Protein 4H6X (pdb70)

Structure (mmCIF, N/CA/C/O backbone):
data_4H6X
#
_entry.id   4H6X
#
_cell.length_a   133.940
_cell.length_b   66.919
_cell.length_c   105.605
_cell.angle_alpha   90.000
_cell.angle_beta   112.170
_cell.angle_gamma   90.000
#
_symmetry.space_group_name_H-M   'C 1 2 1'
#
loop_
_entity.id
_entity.type
_entity.pdbx_description
1 polymer 'Thiazoline oxidase/subtilisin-like protease'
2 water water
#
loop_
_atom_site.group_PDB
_atom_site.id
_atom_site.type_symbol
_atom_site.label_atom_id
_atom_site.label_alt_id
_atom_site.label_comp_id
_atom_site.label_asym_id
_atom_site.label_entity_id
_atom_site.label_seq_id
_atom_site.pdbx_PDB_ins_code
_atom_site.Cartn_x
_atom_site.Cartn_y
_atom_site.Cartn_z
_atom_site.occupancy
_atom_site.B_iso_or_equiv
_atom_site.auth_seq_id
_atom_site.auth_comp_id
_atom_site.auth_asym_id
_atom_site.auth_atom_id
_atom_site.pdbx_PDB_model_num
ATOM 1 N N . ALA A 1 7 ? 53.238 25.663 -17.526 1.00 37.67 516 ALA A N 1
ATOM 2 C CA . ALA A 1 7 ? 52.837 26.130 -16.149 1.00 39.67 516 ALA A CA 1
ATOM 3 C C . ALA A 1 7 ? 52.375 27.592 -16.133 1.00 37.49 516 ALA A C 1
ATOM 4 O O . ALA A 1 7 ? 53.178 28.505 -15.966 1.00 39.90 516 ALA A O 1
ATOM 6 N N . LEU A 1 8 ? 51.077 27.808 -16.323 1.00 38.59 517 LEU A N 1
ATOM 7 C CA . LEU A 1 8 ? 50.497 29.157 -16.275 1.00 39.72 517 LEU A CA 1
ATOM 8 C C . LEU A 1 8 ? 50.632 29.813 -14.892 1.00 40.55 517 LEU A C 1
ATOM 9 O O . LEU A 1 8 ? 50.624 31.042 -14.777 1.00 40.93 517 LEU A O 1
ATOM 14 N N . HIS A 1 9 ? 50.758 28.994 -13.847 1.00 38.60 518 HIS A N 1
ATOM 15 C CA . HIS A 1 9 ? 50.894 29.510 -12.487 1.00 39.26 518 HIS A CA 1
ATOM 16 C C . HIS A 1 9 ? 51.961 28.740 -11.722 1.00 41.01 518 HIS A C 1
ATOM 17 O O . HIS A 1 9 ? 51.632 27.866 -10.910 1.00 40.55 518 HIS A O 1
ATOM 24 N N . PRO A 1 10 ? 53.247 29.056 -11.987 1.00 38.87 519 PRO A N 1
ATOM 25 C CA . PRO A 1 10 ? 54.367 28.354 -11.366 1.00 39.57 519 PRO A CA 1
ATOM 26 C C . PRO A 1 10 ? 54.205 28.309 -9.849 1.00 38.67 519 PRO A C 1
ATOM 27 O O . PRO A 1 10 ? 53.961 29.336 -9.219 1.00 38.98 519 PRO A O 1
ATOM 31 N N . HIS A 1 11 ? 54.325 27.117 -9.285 1.00 37.27 520 HIS A N 1
ATOM 32 C CA . HIS A 1 11 ? 54.169 26.917 -7.856 1.00 35.19 520 HIS A CA 1
ATOM 33 C C . HIS A 1 11 ? 55.415 26.225 -7.360 1.00 33.79 520 HIS A C 1
ATOM 34 O O . HIS A 1 11 ? 55.998 25.414 -8.076 1.00 34.89 520 HIS A O 1
ATOM 41 N N . ASP A 1 12 ? 55.801 26.536 -6.126 1.00 33.73 521 ASP A N 1
ATOM 42 C CA . ASP A 1 12 ? 56.968 25.958 -5.458 1.00 33.98 521 ASP A CA 1
ATOM 43 C C . ASP A 1 12 ? 57.027 24.429 -5.517 1.00 35.84 521 ASP A C 1
ATOM 44 O O . ASP A 1 12 ? 58.123 23.852 -5.533 1.00 34.39 521 ASP A O 1
ATOM 49 N N . LEU A 1 13 ? 55.857 23.779 -5.547 1.00 34.67 522 LEU A N 1
ATOM 50 C CA . LEU A 1 13 ? 55.784 22.317 -5.466 1.00 33.81 522 LEU A CA 1
ATOM 51 C C . LEU A 1 13 ? 55.537 21.643 -6.822 1.00 34.68 522 LEU A C 1
ATOM 52 O O . LEU A 1 13 ? 55.400 20.416 -6.886 1.00 33.83 522 LEU A O 1
ATOM 57 N N . ASP A 1 14 ? 55.487 22.440 -7.891 1.00 36.22 523 ASP A N 1
ATOM 58 C CA . ASP A 1 14 ? 55.284 21.913 -9.251 1.00 38.35 523 ASP A CA 1
ATOM 59 C C . ASP A 1 14 ? 56.191 20.728 -9.575 1.00 40.15 523 ASP A C 1
ATOM 60 O O . ASP A 1 14 ? 55.726 19.707 -10.094 1.00 38.76 523 ASP A O 1
ATOM 65 N N . GLU A 1 15 ? 57.475 20.864 -9.256 1.00 41.46 524 GLU A N 1
ATOM 66 C CA . GLU A 1 15 ? 58.449 19.827 -9.567 1.00 44.84 524 GLU A CA 1
ATOM 67 C C . GLU A 1 15 ? 58.330 18.622 -8.651 1.00 41.85 524 GLU A C 1
ATOM 68 O O . GLU A 1 15 ? 58.668 17.509 -9.043 1.00 43.28 524 GLU A O 1
ATOM 74 N N . ARG A 1 16 ? 57.830 18.839 -7.439 1.00 37.39 525 ARG A N 1
ATOM 75 C CA . ARG A 1 16 ? 57.687 17.752 -6.478 1.00 34.09 525 ARG A CA 1
ATOM 76 C C . ARG A 1 16 ? 56.352 17.022 -6.627 1.00 32.42 525 ARG A C 1
ATOM 77 O O . ARG A 1 16 ? 56.185 15.930 -6.096 1.00 31.22 525 ARG A O 1
ATOM 85 N N . ILE A 1 17 ? 55.404 17.639 -7.332 1.00 31.11 526 ILE A N 1
ATOM 86 C CA . ILE A 1 17 ? 54.061 17.062 -7.501 1.00 32.21 526 ILE A CA 1
ATOM 87 C C . ILE A 1 17 ? 53.669 16.995 -8.975 1.00 31.04 526 ILE A C 1
ATOM 88 O O . ILE A 1 17 ? 53.107 17.944 -9.523 1.00 31.05 526 ILE A O 1
ATOM 93 N N . PRO A 1 18 ? 53.955 15.851 -9.623 1.00 33.75 527 PRO A N 1
ATOM 94 C CA . PRO A 1 18 ? 53.537 15.644 -11.009 1.00 33.77 527 PRO A CA 1
ATOM 95 C C . PRO A 1 18 ? 52.056 15.981 -11.193 1.00 33.49 527 PRO A C 1
ATOM 96 O O . PRO A 1 18 ? 51.228 15.566 -10.387 1.00 35.51 527 PRO A O 1
ATOM 100 N N . GLY A 1 19 ? 51.726 16.760 -12.219 1.00 31.49 528 GLY A N 1
ATOM 101 C CA . GLY A 1 19 ? 50.332 17.097 -12.505 1.00 31.31 528 GLY A CA 1
ATOM 102 C C . GLY A 1 19 ? 49.834 18.380 -11.851 1.00 30.48 528 GLY A C 1
ATOM 103 O O . GLY A 1 19 ? 48.772 18.897 -12.226 1.00 30.16 528 GLY A O 1
ATOM 104 N N . LEU A 1 20 ? 50.589 18.909 -10.884 1.00 30.87 529 LEU A N 1
ATOM 105 C CA . LEU A 1 20 ? 50.142 20.110 -10.162 1.00 31.04 529 LEU A CA 1
ATOM 106 C C . LEU A 1 20 ? 50.031 21.311 -11.094 1.00 32.91 529 LEU A C 1
ATOM 107 O O . LEU A 1 20 ? 49.002 22.002 -11.109 1.00 31.58 529 LEU A O 1
ATOM 112 N N . ALA A 1 21 ? 51.086 21.548 -11.877 1.00 34.85 530 ALA A N 1
ATOM 113 C CA . ALA A 1 21 ? 51.087 22.668 -12.814 1.00 36.98 530 ALA A CA 1
ATOM 114 C C . ALA A 1 21 ? 49.898 22.567 -13.782 1.00 36.03 530 ALA A C 1
ATOM 115 O O . ALA A 1 21 ? 49.172 23.551 -13.977 1.00 36.15 530 ALA A O 1
ATOM 117 N N . ASP A 1 22 ? 49.691 21.373 -14.348 1.00 37.82 531 ASP A N 1
ATOM 118 C CA . ASP A 1 22 ? 48.561 21.105 -15.261 1.00 39.85 531 ASP A CA 1
ATOM 119 C C . ASP A 1 22 ? 47.192 21.314 -14.604 1.00 36.98 531 ASP A C 1
ATOM 120 O O . ASP A 1 22 ? 46.271 21.846 -15.224 1.00 37.96 531 ASP A O 1
ATOM 125 N N . LEU A 1 23 ? 47.046 20.877 -13.356 1.00 35.46 532 LEU A N 1
ATOM 126 C CA . LEU A 1 23 ? 45.794 21.120 -12.641 1.00 32.42 532 LEU A CA 1
ATOM 127 C C . LEU A 1 23 ? 45.646 22.620 -12.397 1.00 32.00 532 LEU A C 1
ATOM 128 O O . LEU A 1 23 ? 44.561 23.179 -12.624 1.00 29.97 532 LEU A O 1
ATOM 133 N N . HIS A 1 24 ? 46.735 23.282 -11.984 1.00 30.95 533 HIS A N 1
ATOM 134 C CA . HIS A 1 24 ? 46.703 24.757 -11.819 1.00 33.08 533 HIS A CA 1
ATOM 135 C C . HIS A 1 24 ? 46.310 25.466 -13.117 1.00 35.71 533 HIS A C 1
ATOM 136 O O . HIS A 1 24 ? 45.593 26.474 -13.095 1.00 35.06 533 HIS A O 1
ATOM 143 N N . ASN A 1 25 ? 46.755 24.916 -14.248 1.00 37.25 534 ASN A N 1
ATOM 144 C CA . ASN A 1 25 ? 46.396 25.477 -15.555 1.00 38.90 534 ASN A CA 1
ATOM 145 C C . ASN A 1 25 ? 44.905 25.458 -15.817 1.00 38.89 534 ASN A C 1
ATOM 146 O O . ASN A 1 25 ? 44.406 26.267 -16.593 1.00 40.61 534 ASN A O 1
ATOM 151 N N . GLN A 1 26 ? 44.204 24.534 -15.162 1.00 38.06 535 GLN A N 1
ATOM 152 C CA . GLN A 1 26 ? 42.754 24.382 -15.322 1.00 38.52 535 GLN A CA 1
ATOM 153 C C . GLN A 1 26 ? 41.944 25.126 -14.246 1.00 39.06 535 GLN A C 1
ATOM 154 O O . GLN A 1 26 ? 40.889 25.701 -14.543 1.00 38.31 535 GLN A O 1
ATOM 160 N N . THR A 1 27 ? 42.436 25.104 -13.001 1.00 35.90 536 THR A N 1
ATOM 161 C CA . THR A 1 27 ? 41.779 25.814 -11.894 1.00 34.07 536 THR A CA 1
ATOM 162 C C . THR A 1 27 ? 42.766 26.262 -10.796 1.00 32.57 536 THR A C 1
ATOM 163 O O . THR A 1 27 ? 43.781 25.598 -10.538 1.00 28.47 536 THR A O 1
ATOM 167 N N . LEU A 1 28 ? 42.480 27.409 -10.186 1.00 32.06 537 LEU A N 1
ATOM 168 C CA . LEU A 1 28 ? 43.142 27.791 -8.935 1.00 34.06 537 LEU A CA 1
ATOM 169 C C . LEU A 1 28 ? 42.126 27.724 -7.790 1.00 32.66 537 LEU A C 1
ATOM 170 O O . LEU A 1 28 ? 42.370 28.231 -6.698 1.00 33.19 537 LEU A O 1
ATOM 175 N N . GLY A 1 29 ? 40.992 27.084 -8.058 1.00 32.07 538 GLY A N 1
ATOM 176 C CA . GLY A 1 29 ? 39.943 26.884 -7.068 1.00 33.07 538 GLY A CA 1
ATOM 177 C C . GLY A 1 29 ? 38.658 27.605 -7.415 1.00 34.78 538 GLY A C 1
ATOM 178 O O . GLY A 1 29 ? 38.628 28.471 -8.298 1.00 36.06 538 GLY A O 1
ATOM 179 N N . ASP A 1 30 ? 37.592 27.245 -6.713 1.00 33.65 539 ASP A N 1
ATOM 180 C CA . ASP A 1 30 ? 36.292 27.859 -6.910 1.00 34.20 539 ASP A CA 1
ATOM 181 C C . ASP A 1 30 ? 35.702 28.278 -5.564 1.00 34.85 539 ASP A C 1
ATOM 182 O O . ASP A 1 30 ? 35.680 27.479 -4.633 1.00 31.69 539 ASP A O 1
ATOM 187 N N . PRO A 1 31 ? 35.217 29.534 -5.458 1.00 37.03 540 PRO A N 1
ATOM 188 C CA . PRO A 1 31 ? 34.636 30.046 -4.208 1.00 35.97 540 PRO A CA 1
ATOM 189 C C . PRO A 1 31 ? 33.399 29.299 -3.708 1.00 35.45 540 PRO A C 1
ATOM 190 O O . PRO A 1 31 ? 32.938 29.575 -2.601 1.00 33.92 540 PRO A O 1
ATOM 194 N N . GLN A 1 32 ? 32.861 28.375 -4.507 1.00 33.92 541 GLN A N 1
ATOM 195 C CA . GLN A 1 32 ? 31.775 27.516 -4.035 1.00 36.89 541 GLN A CA 1
ATOM 196 C C . GLN A 1 32 ? 32.321 26.361 -3.182 1.00 34.74 541 GLN A C 1
ATOM 197 O O . GLN A 1 32 ? 31.557 25.639 -2.539 1.00 35.72 541 GLN A O 1
ATOM 203 N N . ILE A 1 33 ? 33.639 26.176 -3.196 1.00 32.73 542 ILE A N 1
ATOM 204 C CA . ILE A 1 33 ? 34.272 25.144 -2.374 1.00 31.21 542 ILE A CA 1
ATOM 205 C C . ILE A 1 33 ? 34.770 25.821 -1.099 1.00 29.86 542 ILE A C 1
ATOM 206 O O . ILE A 1 33 ? 35.624 26.721 -1.159 1.00 28.50 542 ILE A O 1
ATOM 211 N N . THR A 1 34 ? 34.218 25.383 0.030 1.00 28.74 543 THR A N 1
ATOM 212 C CA . THR A 1 34 ? 34.556 25.914 1.354 1.00 27.17 543 THR A CA 1
ATOM 213 C C . THR A 1 34 ? 35.432 24.946 2.130 1.00 25.97 543 THR A C 1
ATOM 214 O O . THR A 1 34 ? 35.051 23.787 2.326 1.00 26.76 543 THR A O 1
ATOM 218 N N . ILE A 1 35 ? 36.601 25.426 2.556 1.00 23.58 544 ILE A N 1
ATOM 219 C CA . ILE A 1 35 ? 37.506 24.654 3.405 1.00 22.41 544 ILE A CA 1
ATOM 220 C C . ILE A 1 35 ? 37.441 25.270 4.797 1.00 22.34 544 ILE A C 1
ATOM 221 O O . ILE A 1 35 ? 37.649 26.468 4.951 1.00 21.27 544 ILE A O 1
ATOM 226 N N . VAL A 1 36 ? 37.134 24.451 5.804 1.00 22.93 545 VAL A N 1
ATOM 227 C CA . VAL A 1 36 ? 37.157 24.926 7.189 1.00 22.53 545 VAL A CA 1
ATOM 228 C C . VAL A 1 36 ? 38.401 24.360 7.845 1.00 22.31 545 VAL A C 1
ATOM 229 O O . VAL A 1 36 ? 38.611 23.142 7.862 1.00 21.44 545 VAL A O 1
ATOM 233 N N . ILE A 1 37 ? 39.210 25.254 8.402 1.00 22.11 546 ILE A N 1
ATOM 234 C CA . ILE A 1 37 ? 40.476 24.880 9.005 1.00 21.83 546 ILE A CA 1
ATOM 235 C C . ILE A 1 37 ? 40.363 24.959 10.520 1.00 22.73 546 ILE A C 1
ATOM 236 O O . ILE A 1 37 ? 40.200 26.053 11.100 1.00 22.92 546 ILE A O 1
ATOM 241 N N . ILE A 1 38 ? 40.432 23.788 11.142 1.00 22.04 547 ILE A N 1
ATOM 242 C CA . ILE A 1 38 ? 40.415 23.663 12.588 1.00 22.47 547 ILE A CA 1
ATOM 243 C C . ILE A 1 38 ? 41.861 23.643 13.066 1.00 23.66 547 ILE A C 1
ATOM 244 O O . ILE A 1 38 ? 42.572 22.623 12.957 1.00 23.61 547 ILE A O 1
ATOM 249 N N . ASP A 1 39 ? 42.310 24.787 13.588 1.00 23.90 548 ASP A N 1
ATOM 250 C CA . ASP A 1 39 ? 43.723 24.964 13.932 1.00 24.56 548 ASP A CA 1
ATOM 251 C C . ASP A 1 39 ? 43.792 26.188 14.844 1.00 25.20 548 ASP A C 1
ATOM 252 O O . ASP A 1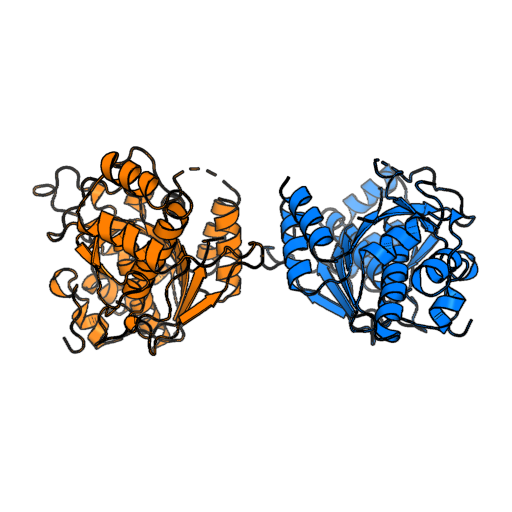 39 ? 42.787 26.542 15.468 1.00 24.67 548 ASP A O 1
ATOM 257 N N . GLY A 1 40 ? 44.951 26.834 14.920 1.00 24.91 549 GLY A N 1
ATOM 258 C CA . GLY A 1 40 ? 45.090 28.085 15.694 1.00 24.65 549 GLY A CA 1
ATOM 259 C C . GLY A 1 40 ? 44.540 29.303 14.969 1.00 24.75 549 GLY A C 1
ATOM 260 O O . GLY A 1 40 ? 43.782 29.190 13.993 1.00 23.05 549 GLY A O 1
ATOM 261 N N . ASP A 1 41 ? 44.940 30.476 15.451 1.00 24.52 550 ASP A N 1
ATOM 262 C CA . ASP A 1 41 ? 44.462 31.749 14.954 1.00 26.08 550 ASP A CA 1
ATOM 263 C C . ASP A 1 41 ? 45.522 32.367 14.026 1.00 26.43 550 ASP A C 1
ATOM 264 O O . ASP A 1 41 ? 46.563 32.822 14.497 1.00 26.18 550 ASP A O 1
ATOM 269 N N . PRO A 1 42 ? 45.250 32.391 12.709 1.00 26.49 551 PRO A N 1
ATOM 270 C CA . PRO A 1 42 ? 46.198 32.890 11.722 1.00 26.42 551 PRO A CA 1
ATOM 271 C C . PRO A 1 42 ? 46.193 34.416 11.639 1.00 26.78 551 PRO A C 1
ATOM 272 O O . PRO A 1 42 ? 45.253 35.076 12.101 1.00 26.36 551 PRO A O 1
ATOM 276 N N . ASP A 1 43 ? 47.236 34.957 11.024 1.00 27.40 552 ASP A N 1
ATOM 277 C CA . ASP A 1 43 ? 47.455 36.404 10.988 1.00 27.00 552 ASP A CA 1
ATOM 278 C C . ASP A 1 43 ? 46.982 36.932 9.639 1.00 26.73 552 ASP A C 1
ATOM 279 O O . ASP A 1 43 ? 47.676 36.808 8.641 1.00 27.04 552 ASP A O 1
ATOM 284 N N . TYR A 1 44 ? 45.788 37.514 9.622 1.00 27.71 553 TYR A N 1
ATOM 285 C CA . TYR A 1 44 ? 45.175 38.018 8.387 1.00 30.97 553 TYR A CA 1
ATOM 286 C C . TYR A 1 44 ? 45.735 39.349 7.876 1.00 32.26 553 TYR A C 1
ATOM 287 O O . TYR A 1 44 ? 45.249 39.860 6.870 1.00 33.27 553 TYR A O 1
ATOM 296 N N . THR A 1 45 ? 46.729 39.913 8.559 1.00 32.73 554 THR A N 1
ATOM 297 C CA . THR A 1 45 ? 47.423 41.105 8.037 1.00 35.48 554 THR A CA 1
ATOM 298 C C . THR A 1 45 ? 48.512 40.752 7.017 1.00 36.22 554 THR A C 1
ATOM 299 O O . THR A 1 45 ? 49.028 41.636 6.347 1.00 35.98 554 THR A O 1
ATOM 303 N N . LEU A 1 46 ? 48.859 39.471 6.889 1.00 35.06 555 LEU A N 1
ATOM 304 C CA . LEU A 1 46 ? 49.900 39.072 5.929 1.00 35.88 555 LEU A CA 1
ATOM 305 C C . LEU A 1 46 ? 49.414 39.205 4.495 1.00 35.74 555 LEU A C 1
ATOM 306 O O . LEU A 1 46 ? 48.272 38.844 4.186 1.00 38.29 555 LEU A O 1
ATOM 311 N N . SER A 1 47 ? 50.280 39.721 3.619 1.00 33.81 556 SER A N 1
ATOM 312 C CA . SER A 1 47 ? 49.888 40.033 2.242 1.00 34.87 556 SER A CA 1
ATOM 313 C C . SER A 1 47 ? 49.456 38.802 1.450 1.00 33.17 556 SER A C 1
ATOM 314 O O . SER A 1 47 ? 48.649 38.916 0.535 1.00 34.03 556 SER A O 1
ATOM 317 N N . CYS A 1 48 ? 49.967 37.628 1.816 1.00 32.10 557 CYS A N 1
ATOM 318 C CA . CYS A 1 48 ? 49.542 36.389 1.160 1.00 30.51 557 CYS A CA 1
ATOM 319 C C . CYS A 1 48 ? 48.037 36.135 1.264 1.00 30.29 557 CYS A C 1
ATOM 320 O O . CYS A 1 48 ? 47.487 35.380 0.470 1.00 31.88 557 CYS A O 1
ATOM 323 N N . PHE A 1 49 ? 47.381 36.767 2.235 1.00 28.72 558 PHE A N 1
ATOM 324 C CA . PHE A 1 49 ? 45.936 36.670 2.389 1.00 29.51 558 PHE A CA 1
ATOM 325 C C . PHE A 1 49 ? 45.184 37.837 1.752 1.00 32.23 558 PHE A C 1
ATOM 326 O O . PHE A 1 49 ? 43.955 37.834 1.699 1.00 31.16 558 PHE A O 1
ATOM 334 N N . GLU A 1 50 ? 45.933 38.817 1.242 1.00 34.12 559 GLU A N 1
ATOM 335 C CA . GLU A 1 50 ? 45.347 39.959 0.531 1.00 36.62 559 GLU A CA 1
ATOM 336 C C . GLU A 1 50 ? 44.597 39.520 -0.736 1.00 33.22 559 GLU A C 1
ATOM 337 O O . GLU A 1 50 ? 45.197 39.116 -1.728 1.00 31.93 559 GLU A O 1
ATOM 343 N N . GLY A 1 51 ? 43.277 39.611 -0.693 1.00 34.80 560 GLY A N 1
ATOM 344 C CA . GLY A 1 51 ? 42.450 39.133 -1.791 1.00 36.11 560 GLY A CA 1
ATOM 345 C C . GLY A 1 51 ? 41.986 37.682 -1.640 1.00 36.19 560 GLY A C 1
ATOM 346 O O . GLY A 1 51 ? 41.211 37.210 -2.454 1.00 36.70 560 GLY A O 1
ATOM 347 N N . ALA A 1 52 ? 42.464 36.972 -0.612 1.00 34.47 561 ALA A N 1
ATOM 348 C CA . ALA A 1 52 ? 41.980 35.623 -0.319 1.00 32.07 561 ALA A CA 1
ATOM 349 C C . ALA A 1 52 ? 40.571 35.699 0.257 1.00 32.79 561 ALA A C 1
ATOM 350 O O . ALA A 1 52 ? 40.234 36.640 0.981 1.00 33.29 561 ALA A O 1
ATOM 352 N N . GLU A 1 53 ? 39.730 34.732 -0.085 1.00 32.40 562 GLU A N 1
ATOM 353 C CA . GLU A 1 53 ? 38.407 34.654 0.512 1.00 33.24 562 GLU A CA 1
ATOM 354 C C . GLU A 1 53 ? 38.525 33.948 1.863 1.00 30.82 562 GLU A C 1
ATOM 355 O O . GLU A 1 53 ? 38.102 32.802 1.999 1.00 28.34 562 GLU A O 1
ATOM 361 N N . VAL A 1 54 ? 39.109 34.636 2.850 1.00 29.27 563 VAL A N 1
ATOM 362 C CA . VAL A 1 54 ? 39.291 34.075 4.193 1.00 28.38 563 VAL A CA 1
ATOM 363 C C . VAL A 1 54 ? 38.406 34.776 5.216 1.00 29.08 563 VAL A C 1
ATOM 364 O O . VAL A 1 54 ? 38.185 35.981 5.124 1.00 27.03 563 VAL A O 1
ATOM 368 N N . SER A 1 55 ? 37.917 34.032 6.205 1.00 27.53 564 SER A N 1
ATOM 369 C CA . SER A 1 55 ? 37.225 34.650 7.347 1.00 28.57 564 SER A CA 1
ATOM 370 C C . SER A 1 55 ? 37.362 33.749 8.569 1.00 27.81 564 SER A C 1
ATOM 371 O O . SER A 1 55 ? 37.580 32.538 8.425 1.00 26.88 564 SER A O 1
ATOM 374 N N . LYS A 1 56 ? 37.251 34.341 9.758 1.00 26.22 565 LYS A N 1
ATOM 375 C CA . LYS A 1 56 ? 37.345 33.579 11.002 1.00 28.73 565 LYS A CA 1
ATOM 376 C C . LYS A 1 56 ? 35.984 33.376 11.643 1.00 29.28 565 LYS A C 1
ATOM 377 O O . LYS A 1 56 ? 35.198 34.311 11.743 1.00 29.72 565 LYS A O 1
ATOM 383 N N . VAL A 1 57 ? 35.729 32.150 12.090 1.00 26.85 566 VAL A N 1
ATOM 384 C CA . VAL A 1 57 ? 34.597 31.859 12.939 1.00 27.45 566 VAL A CA 1
ATOM 385 C C . VAL A 1 57 ? 35.160 31.221 14.209 1.00 28.52 566 VAL A C 1
ATOM 386 O O . VAL A 1 57 ? 35.612 30.079 14.179 1.00 27.25 566 VAL A O 1
ATOM 390 N N . PHE A 1 58 ? 35.165 31.984 15.302 1.00 28.68 567 PHE A N 1
ATOM 391 C CA . PHE A 1 58 ? 35.667 31.514 16.591 1.00 30.40 567 PHE A CA 1
ATOM 392 C C . PHE A 1 58 ? 34.596 30.673 17.257 1.00 29.87 567 PHE A C 1
ATOM 393 O O . PHE A 1 58 ? 33.453 31.099 17.319 1.00 32.83 567 PHE A O 1
ATOM 401 N N . PRO A 1 59 ? 34.962 29.480 17.764 1.00 28.29 568 PRO A N 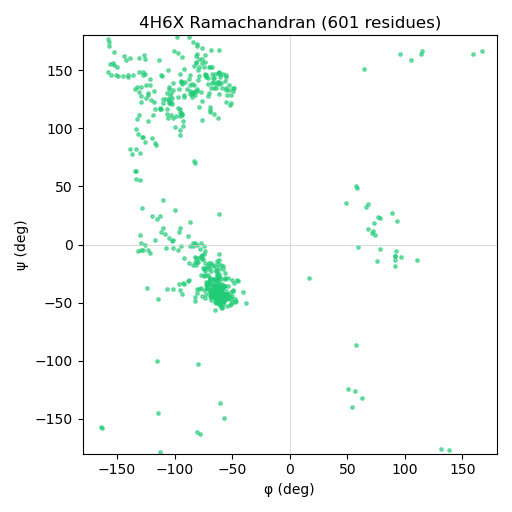1
ATOM 402 C CA . PRO A 1 59 ? 33.970 28.650 18.465 1.00 28.62 568 PRO A CA 1
ATOM 403 C C . PRO A 1 59 ? 33.351 29.486 19.588 1.00 28.98 568 PRO A C 1
ATOM 404 O O . PRO A 1 59 ? 34.080 29.991 20.446 1.00 29.84 568 PRO A O 1
ATOM 408 N N . TYR A 1 60 ? 32.028 29.640 19.573 1.00 27.14 569 TYR A N 1
ATOM 409 C CA . TYR A 1 60 ? 31.357 30.542 20.508 1.00 25.99 569 TYR A CA 1
ATOM 410 C C . TYR A 1 60 ? 31.383 30.035 21.959 1.00 26.80 569 TYR A C 1
ATOM 411 O O . TYR A 1 60 ? 31.118 30.800 22.904 1.00 26.47 569 TYR A O 1
ATOM 420 N N . TRP A 1 61 ? 31.687 28.749 22.123 1.00 25.95 570 TRP A N 1
ATOM 421 C CA . TRP A 1 61 ? 31.807 28.131 23.444 1.00 27.24 570 TRP A CA 1
ATOM 422 C C . TRP A 1 61 ? 33.185 28.315 24.098 1.00 28.10 570 TRP A C 1
ATOM 423 O O . TRP A 1 61 ? 33.394 27.883 25.234 1.00 29.62 570 TRP A O 1
ATOM 434 N N . HIS A 1 62 ? 34.113 28.976 23.403 1.00 29.20 571 HIS A N 1
ATOM 435 C CA . HIS A 1 62 ? 35.422 29.323 23.986 1.00 30.63 571 HIS A CA 1
ATOM 436 C C . HIS A 1 62 ? 35.412 30.688 24.658 1.00 30.01 571 HIS A C 1
ATOM 437 O O . HIS A 1 62 ? 34.818 31.626 24.146 1.00 29.46 571 HIS A O 1
ATOM 444 N N . GLU A 1 63 ? 36.071 30.793 25.807 1.00 35.75 572 GLU A N 1
ATOM 445 C CA . GLU A 1 63 ? 36.401 32.101 26.379 1.00 40.56 572 GLU A CA 1
ATOM 446 C C . GLU A 1 63 ? 37.477 32.726 25.487 1.00 41.92 572 GLU A C 1
ATOM 447 O O . GLU A 1 63 ? 38.452 32.056 25.145 1.00 37.53 572 GLU A O 1
ATOM 453 N N . PRO A 1 64 ? 37.287 33.990 25.062 1.00 44.24 573 PRO A N 1
ATOM 454 C CA . PRO A 1 64 ? 38.327 34.608 24.231 1.00 45.66 573 PRO A CA 1
ATOM 455 C C . PRO A 1 64 ? 39.649 34.761 24.996 1.00 44.58 573 PRO A C 1
ATOM 456 O O . PRO A 1 64 ? 39.643 35.100 26.173 1.00 46.85 573 PRO A O 1
ATOM 460 N N . ALA A 1 65 ? 40.764 34.468 24.344 1.00 45.60 574 ALA A N 1
ATOM 461 C CA . ALA A 1 65 ? 42.067 34.611 24.987 1.00 45.17 574 ALA A CA 1
ATOM 462 C C . ALA A 1 65 ? 42.661 35.981 24.670 1.00 43.62 574 ALA A C 1
ATOM 463 O O . ALA A 1 65 ? 42.232 36.652 23.724 1.00 41.52 574 ALA A O 1
ATOM 465 N N . GLU A 1 66 ? 43.632 36.401 25.477 1.00 45.37 575 GLU A N 1
ATOM 466 C CA . GLU A 1 66 ? 44.352 37.640 25.207 1.00 45.90 575 GLU A CA 1
ATOM 467 C C . GLU A 1 66 ? 45.173 37.515 23.924 1.00 43.15 575 GLU A C 1
ATOM 468 O O . GLU A 1 66 ? 45.845 36.498 23.712 1.00 38.07 575 GLU A O 1
ATOM 474 N N . PRO A 1 67 ? 45.112 38.543 23.058 1.00 43.56 576 PRO A N 1
ATOM 475 C CA . PRO A 1 67 ? 45.962 38.563 21.872 1.00 43.07 576 PRO A CA 1
ATOM 476 C C . PRO A 1 67 ? 47.429 38.416 22.267 1.00 40.13 576 PRO A C 1
ATOM 477 O O . PRO A 1 67 ? 47.821 38.859 23.341 1.00 38.97 576 PRO A O 1
ATOM 481 N N . ILE A 1 68 ? 48.199 37.738 21.422 1.00 38.85 577 ILE A N 1
ATOM 482 C CA . ILE A 1 68 ? 49.621 37.518 21.641 1.00 38.24 577 ILE A CA 1
ATOM 483 C C . ILE A 1 68 ? 50.357 38.697 21.011 1.00 35.20 577 ILE A C 1
ATOM 484 O O . ILE A 1 68 ? 50.045 39.076 19.884 1.00 32.60 577 ILE A O 1
ATOM 489 N N . THR A 1 69 ? 51.328 39.267 21.728 1.00 34.76 578 THR A N 1
ATOM 490 C CA . THR A 1 69 ? 52.075 40.426 21.213 1.00 34.35 578 THR A CA 1
ATOM 491 C C . THR A 1 69 ? 52.981 40.040 20.036 1.00 33.11 578 THR A C 1
ATOM 492 O O . THR A 1 69 ? 53.413 38.880 19.933 1.00 29.49 578 THR A O 1
ATOM 496 N N . PRO A 1 70 ? 53.266 41.009 19.139 1.00 32.02 579 PRO A N 1
ATOM 497 C CA . PRO A 1 70 ? 54.268 40.760 18.104 1.00 32.23 579 PRO A CA 1
ATOM 498 C C . PRO A 1 70 ? 55.613 40.359 18.710 1.00 31.82 579 PRO A C 1
ATOM 499 O O . PRO A 1 70 ? 56.315 39.512 18.154 1.00 30.85 579 PRO A O 1
ATOM 503 N N . GLU A 1 71 ? 55.953 40.942 19.863 1.00 31.49 580 GLU A N 1
ATOM 504 C CA . GLU A 1 71 ? 57.222 40.645 20.528 1.00 32.21 580 GLU A CA 1
ATOM 505 C C . GLU A 1 71 ? 57.317 39.170 20.913 1.00 30.78 580 GLU A C 1
ATOM 506 O O . GLU A 1 71 ? 58.369 38.548 20.758 1.00 28.35 580 GLU A O 1
ATOM 512 N N . ASP A 1 72 ? 56.210 38.606 21.396 1.00 29.32 581 ASP A N 1
ATOM 513 C CA . ASP A 1 72 ? 56.168 37.180 21.719 1.00 28.32 581 ASP A CA 1
ATOM 514 C C . ASP A 1 72 ? 56.384 36.312 20.469 1.00 26.94 581 ASP A C 1
ATOM 515 O O . ASP A 1 72 ? 57.177 35.368 20.496 1.00 25.29 581 ASP A O 1
ATOM 520 N N . TYR A 1 73 ? 55.722 36.653 19.370 1.00 27.48 582 TYR A N 1
ATOM 521 C CA . TYR A 1 73 ? 55.957 35.924 18.124 1.00 29.93 582 TYR A CA 1
ATOM 522 C C . TYR A 1 73 ? 57.418 36.053 17.674 1.00 30.64 582 TYR A C 1
ATOM 523 O O . TYR A 1 73 ? 58.036 35.062 17.291 1.00 28.64 582 TYR A O 1
ATOM 532 N N . ALA A 1 74 ? 57.974 37.268 17.766 1.00 30.36 583 ALA A N 1
ATOM 533 C CA . ALA A 1 74 ? 59.365 37.520 17.353 1.00 29.69 583 ALA A CA 1
ATOM 534 C C . ALA A 1 74 ? 60.337 36.682 18.149 1.00 28.91 583 ALA A C 1
ATOM 535 O O . ALA A 1 74 ? 61.311 36.180 17.600 1.00 31.16 583 ALA A O 1
ATOM 537 N N . ALA A 1 75 ? 60.064 36.524 19.444 1.00 27.35 584 ALA A N 1
ATOM 538 C CA . ALA A 1 75 ? 60.872 35.681 20.305 1.00 25.50 584 ALA A CA 1
ATOM 539 C C . ALA A 1 75 ? 60.846 34.218 19.846 1.00 26.54 584 ALA A C 1
ATOM 540 O O . ALA A 1 75 ? 61.883 33.562 19.756 1.00 25.01 584 ALA A O 1
ATOM 542 N N . PHE A 1 76 ? 59.649 33.699 19.576 1.00 26.88 585 PHE A N 1
ATOM 543 C CA . PHE A 1 76 ? 59.512 32.336 19.048 1.00 24.81 585 PHE A CA 1
ATOM 544 C C . PHE A 1 76 ? 60.260 32.203 17.723 1.00 24.97 585 PHE A C 1
ATOM 545 O O . PHE A 1 76 ? 60.956 31.221 17.491 1.00 25.57 585 PHE A O 1
ATOM 553 N N . GLN A 1 77 ? 60.096 33.189 16.849 1.00 25.93 586 GLN A N 1
ATOM 554 C CA . GLN A 1 77 ? 60.680 33.110 15.515 1.00 28.53 586 GLN A CA 1
ATOM 555 C C . GLN A 1 77 ? 62.202 33.220 15.514 1.00 29.48 586 GLN A C 1
ATOM 556 O O . GLN A 1 77 ? 62.860 32.594 14.684 1.00 29.84 586 GLN A O 1
ATOM 562 N N . SER A 1 78 ? 62.750 33.999 16.451 1.00 29.15 587 SER A N 1
ATOM 563 C CA . SER A 1 78 ? 64.206 34.074 16.641 1.00 30.65 587 SER A CA 1
ATOM 564 C C . SER A 1 78 ? 64.786 32.735 17.076 1.00 29.82 587 SER A C 1
ATOM 565 O O . SER A 1 78 ? 65.799 32.287 16.533 1.00 30.93 587 SER A O 1
ATOM 568 N N . ILE A 1 79 ? 64.135 32.096 18.042 1.00 29.08 588 ILE A N 1
ATOM 569 C CA . ILE A 1 79 ? 64.524 30.756 18.494 1.00 30.92 588 ILE A CA 1
ATOM 570 C C . ILE A 1 79 ? 64.481 29.715 17.358 1.00 33.02 588 ILE A C 1
ATOM 571 O O . ILE A 1 79 ? 65.387 28.888 17.240 1.00 32.71 588 ILE A O 1
ATOM 576 N N . ARG A 1 80 ? 63.447 29.770 16.516 1.00 32.95 589 ARG A N 1
ATOM 577 C CA . ARG A 1 80 ? 63.371 28.877 15.354 1.00 34.25 589 ARG A CA 1
ATOM 578 C C . ARG A 1 80 ? 64.511 29.176 14.370 1.00 34.39 589 ARG A C 1
ATOM 579 O O . ARG A 1 80 ? 65.204 28.266 13.929 1.00 32.96 589 ARG A O 1
ATOM 587 N N . ASP A 1 81 ? 64.683 30.452 14.035 1.00 37.13 590 ASP A N 1
ATOM 588 C CA . ASP A 1 81 ? 65.750 30.902 13.125 1.00 38.61 590 ASP A CA 1
ATOM 589 C C . ASP A 1 81 ? 67.161 30.497 13.581 1.00 38.89 590 ASP A C 1
ATOM 590 O O . ASP A 1 81 ? 68.038 30.278 12.751 1.00 39.79 590 ASP A O 1
ATOM 595 N N . GLN A 1 82 ? 67.353 30.386 14.895 1.00 38.80 591 GLN A N 1
ATOM 596 C CA . GLN A 1 82 ? 68.614 29.961 15.490 1.00 38.42 591 GLN A CA 1
ATOM 597 C C . GLN A 1 82 ? 68.860 28.477 15.319 1.00 41.50 591 GLN A C 1
ATOM 598 O O . GLN A 1 82 ? 69.999 28.020 15.405 1.00 42.50 591 GLN A O 1
ATOM 604 N N . GLY A 1 83 ? 67.787 27.719 15.115 1.00 43.43 592 GLY A N 1
ATOM 605 C CA . GLY A 1 83 ? 67.900 26.286 14.876 1.00 41.12 592 GLY A CA 1
ATOM 606 C C . GLY A 1 83 ? 68.125 25.493 16.141 1.00 41.08 592 GLY A C 1
ATOM 607 O O . GLY A 1 83 ? 68.655 24.386 16.090 1.00 40.94 592 GLY A O 1
ATOM 608 N N . LEU A 1 84 ? 67.732 26.060 17.282 1.00 40.69 593 LEU A N 1
ATOM 609 C CA . LEU A 1 84 ? 67.764 25.344 18.559 1.00 40.20 593 LEU A CA 1
ATOM 610 C C . LEU A 1 84 ? 66.856 24.110 18.491 1.00 43.97 593 LEU A C 1
ATOM 611 O O . LEU A 1 84 ? 65.822 24.137 17.821 1.00 40.92 593 LEU A O 1
ATOM 616 N N . LYS A 1 85 ? 67.234 23.044 19.193 1.00 48.52 594 LYS A N 1
ATOM 617 C CA . LYS A 1 85 ? 66.679 21.720 18.905 1.00 56.12 594 LYS A CA 1
ATOM 618 C C . LYS A 1 85 ? 65.840 21.096 20.025 1.00 57.83 594 LYS A C 1
ATOM 619 O O . LYS A 1 85 ? 64.666 21.422 20.180 1.00 65.24 594 LYS A O 1
ATOM 625 N N . GLY A 1 86 ? 66.426 20.180 20.783 1.00 58.01 595 GLY A N 1
ATOM 626 C CA . GLY A 1 86 ? 65.681 19.463 21.806 1.00 56.45 595 GLY A CA 1
ATOM 627 C C . GLY A 1 86 ? 65.522 20.286 23.065 1.00 57.62 595 GLY A C 1
ATOM 628 O O . GLY A 1 86 ? 64.700 21.205 23.122 1.00 59.97 595 GLY A O 1
ATOM 629 N N . LYS A 1 87 ? 66.328 19.961 24.069 1.00 58.20 596 LYS A N 1
ATOM 630 C CA . LYS A 1 87 ? 66.251 20.605 25.373 1.00 58.70 596 LYS A CA 1
ATOM 631 C C . LYS A 1 87 ? 66.679 22.071 25.326 1.00 55.37 596 LYS A C 1
ATOM 632 O O . LYS A 1 87 ? 66.135 22.895 26.063 1.00 54.30 596 LYS A O 1
ATOM 638 N N . GLU A 1 88 ? 67.640 22.394 24.458 1.00 51.12 597 GLU A N 1
ATOM 639 C CA . GLU A 1 88 ? 68.067 23.784 24.264 1.00 50.92 597 GLU A CA 1
ATOM 640 C C . GLU A 1 88 ? 66.894 24.664 23.831 1.00 48.22 597 GLU A C 1
ATOM 641 O O . GLU A 1 88 ? 66.730 25.779 24.334 1.00 46.21 597 GLU A O 1
ATOM 647 N N . LYS A 1 89 ? 66.082 24.155 22.901 1.00 46.08 598 LYS A N 1
ATOM 648 C CA . LYS A 1 89 ? 64.911 24.882 22.416 1.00 42.96 598 LYS A CA 1
ATOM 649 C C . LYS A 1 89 ? 63.880 25.061 23.527 1.00 41.25 598 LYS A C 1
ATOM 650 O O . LYS A 1 89 ? 63.353 26.160 23.712 1.00 37.24 598 LYS A O 1
ATOM 656 N N . GLU A 1 90 ? 63.608 23.986 24.268 1.00 42.94 599 GLU A N 1
ATOM 657 C CA . GLU A 1 90 ? 62.623 24.018 25.358 1.00 44.93 599 GLU A CA 1
ATOM 658 C C . GLU A 1 90 ? 62.986 25.040 26.429 1.00 43.96 599 GLU A C 1
ATOM 659 O O . GLU A 1 90 ? 62.126 25.792 26.900 1.00 40.86 599 GLU A O 1
ATOM 665 N N . GLU A 1 91 ? 64.265 25.072 26.797 1.00 43.17 600 GLU A N 1
ATOM 666 C CA . GLU A 1 91 ? 64.742 26.003 27.822 1.00 45.68 600 GLU A CA 1
ATOM 667 C C . GLU A 1 91 ? 64.654 27.455 27.355 1.00 41.01 600 GLU A C 1
ATOM 668 O O . GLU A 1 91 ? 64.261 28.331 28.124 1.00 40.11 600 GLU A O 1
ATOM 674 N N . ALA A 1 92 ? 64.987 27.697 26.088 1.00 38.79 601 ALA A N 1
ATOM 675 C CA . ALA A 1 92 ? 64.930 29.041 25.522 1.00 35.54 601 ALA A CA 1
ATOM 676 C C . ALA A 1 92 ? 63.499 29.581 25.450 1.00 36.08 601 ALA A C 1
ATOM 677 O O . ALA A 1 92 ? 63.274 30.753 25.727 1.00 35.44 601 ALA A O 1
ATOM 679 N N . LEU A 1 93 ? 62.541 28.728 25.067 1.00 34.94 602 LEU A N 1
ATOM 680 C CA . LEU A 1 93 ? 61.119 29.109 25.016 1.00 34.01 602 LEU A CA 1
ATOM 681 C C . LEU A 1 93 ? 60.600 29.447 26.395 1.00 33.77 602 LEU A C 1
ATOM 682 O O . LEU A 1 93 ? 59.880 30.441 26.580 1.00 32.42 602 LEU A O 1
ATOM 687 N N . GLU A 1 94 ? 60.972 28.603 27.356 1.00 35.98 603 GLU A N 1
ATOM 688 C CA . GLU A 1 94 ? 60.589 28.773 28.756 1.00 39.40 603 GLU A CA 1
ATOM 689 C C . GLU A 1 94 ? 61.204 30.035 29.364 1.00 39.80 603 GLU A C 1
ATOM 690 O O . GLU A 1 94 ? 60.593 30.683 30.207 1.00 40.56 603 GLU A O 1
ATOM 696 N N . ALA A 1 95 ? 62.409 30.379 28.921 1.00 37.46 604 ALA A N 1
ATOM 697 C CA . ALA A 1 95 ? 63.107 31.566 29.411 1.00 38.14 604 ALA A CA 1
ATOM 698 C C . ALA A 1 95 ? 62.424 32.882 28.997 1.00 37.11 604 ALA A C 1
ATOM 699 O O . ALA A 1 95 ? 62.493 33.873 29.720 1.00 36.96 604 ALA A O 1
ATOM 701 N N . VAL A 1 96 ? 61.751 32.886 27.848 1.00 36.23 605 VAL A N 1
ATOM 702 C CA . VAL A 1 96 ? 61.271 34.142 27.271 1.00 34.17 605 VAL A CA 1
ATOM 703 C C . VAL A 1 96 ? 59.758 34.191 27.002 1.00 33.57 605 VAL A C 1
ATOM 704 O O . VAL A 1 96 ? 59.128 35.226 27.190 1.00 33.63 605 VAL A O 1
ATOM 708 N N . ILE A 1 97 ? 59.167 33.080 26.569 1.00 32.99 606 ILE A N 1
ATOM 709 C CA . ILE A 1 97 ? 57.716 33.064 26.336 1.00 30.81 606 ILE A CA 1
ATOM 710 C C . ILE A 1 97 ? 57.048 31.858 27.019 1.00 32.23 606 ILE A C 1
ATOM 711 O O . ILE A 1 97 ? 56.358 31.083 26.359 1.00 30.96 606 ILE A O 1
ATOM 716 N N . PRO A 1 98 ? 57.245 31.700 28.348 1.00 33.45 607 PRO A N 1
ATOM 717 C CA . PRO A 1 98 ? 56.747 30.503 29.039 1.00 34.62 607 PRO A CA 1
ATOM 718 C C . PRO A 1 98 ? 55.219 30.369 28.976 1.00 35.35 607 PRO A C 1
ATOM 719 O O . PRO A 1 98 ? 54.702 29.260 28.832 1.00 35.18 607 PRO A O 1
ATOM 723 N N . ASP A 1 99 ? 54.514 31.494 29.038 1.00 36.21 608 ASP A N 1
ATOM 724 C CA . ASP A 1 99 ? 53.059 31.485 29.139 1.00 37.04 608 ASP A CA 1
ATOM 725 C C . ASP A 1 99 ? 52.335 31.546 27.794 1.00 35.01 608 ASP A C 1
ATOM 726 O O . ASP A 1 99 ? 51.120 31.329 27.730 1.00 35.53 608 ASP A O 1
ATOM 731 N N . THR A 1 100 ? 53.063 31.836 26.722 1.00 31.18 609 THR A N 1
ATOM 732 C CA . THR A 1 100 ? 52.422 31.971 25.413 1.00 30.52 609 THR A CA 1
ATOM 733 C C . THR A 1 100 ? 52.957 31.014 24.339 1.00 28.74 609 THR A C 1
ATOM 734 O O . THR A 1 100 ? 52.403 30.944 23.241 1.00 31.07 609 THR A O 1
ATOM 738 N N . LYS A 1 101 ? 54.021 30.290 24.653 1.00 29.14 610 LYS A N 1
ATOM 739 C CA . LYS A 1 101 ? 54.664 29.389 23.690 1.00 30.33 610 LYS A CA 1
ATOM 740 C C . LYS A 1 101 ? 53.720 28.347 23.070 1.00 29.57 610 LYS A C 1
ATOM 741 O O . LYS A 1 101 ? 53.835 28.047 21.883 1.00 29.19 610 LYS A O 1
ATOM 747 N N . ASP A 1 102 ? 52.818 27.785 23.880 1.00 30.85 611 ASP A N 1
ATOM 748 C CA . ASP A 1 102 ? 51.924 26.717 23.423 1.00 30.86 611 ASP A CA 1
ATOM 749 C C . ASP A 1 102 ? 50.928 27.265 22.406 1.00 29.12 611 ASP A C 1
ATOM 750 O O . ASP A 1 102 ? 50.754 26.685 21.330 1.00 27.03 611 ASP A O 1
ATOM 755 N N . ARG A 1 103 ? 50.311 28.399 22.737 1.00 26.08 612 ARG A N 1
ATOM 756 C CA . ARG A 1 103 ? 49.390 29.077 21.816 1.00 24.63 612 ARG A CA 1
ATOM 757 C C . ARG A 1 103 ? 50.114 29.552 20.569 1.00 24.93 612 ARG A C 1
ATOM 758 O O . ARG A 1 103 ? 49.545 29.536 19.480 1.00 25.14 612 ARG A O 1
ATOM 766 N N . ILE A 1 104 ? 51.364 29.994 20.723 1.00 25.81 613 ILE A N 1
ATOM 767 C CA . ILE A 1 104 ? 52.132 30.464 19.563 1.00 25.75 613 ILE A CA 1
ATOM 768 C C . ILE A 1 104 ? 52.375 29.320 18.571 1.00 24.42 613 ILE A C 1
ATOM 769 O O . ILE A 1 104 ? 52.215 29.512 17.378 1.00 23.29 613 ILE A O 1
ATOM 774 N N . VAL A 1 105 ? 52.772 28.151 19.070 1.00 24.16 614 VAL A N 1
ATOM 775 C CA . VAL A 1 105 ? 52.952 26.970 18.217 1.00 25.83 614 VAL A CA 1
ATOM 776 C C . VAL A 1 105 ? 51.705 26.770 17.355 1.00 24.80 614 VAL A C 1
ATOM 777 O O . VAL A 1 105 ? 51.813 26.625 16.142 1.00 23.65 614 VAL A O 1
ATOM 781 N N . LEU A 1 106 ? 50.532 26.790 17.990 1.00 26.99 615 LEU A N 1
ATOM 782 C CA . LEU A 1 106 ? 49.250 26.580 17.287 1.00 29.00 615 LEU A CA 1
ATOM 783 C C . LEU A 1 106 ? 48.920 27.694 16.306 1.00 26.89 615 LEU A C 1
ATOM 784 O O . LEU A 1 106 ? 48.464 27.430 15.183 1.00 25.43 615 LEU A O 1
ATOM 789 N N . ASN A 1 107 ? 49.131 28.945 16.718 1.00 24.90 616 ASN A N 1
ATOM 790 C CA . ASN A 1 107 ? 48.796 30.071 15.843 1.00 24.38 616 ASN A CA 1
ATOM 791 C C . ASN A 1 107 ? 49.773 30.180 14.689 1.00 25.12 616 ASN A C 1
ATOM 792 O O . ASN A 1 107 ? 49.386 30.503 13.557 1.00 25.29 616 ASN A O 1
ATOM 797 N N . ASP A 1 108 ? 51.040 29.891 14.984 1.00 24.09 617 ASP A N 1
ATOM 798 C CA . ASP A 1 108 ? 52.077 29.878 13.962 1.00 25.99 617 ASP A CA 1
ATOM 799 C C . ASP A 1 108 ? 51.732 28.811 12.906 1.00 25.91 617 ASP A C 1
ATOM 800 O O . ASP A 1 108 ? 51.822 29.055 11.703 1.00 25.72 617 ASP A O 1
ATOM 805 N N . HIS A 1 109 ? 51.330 27.639 13.389 1.00 25.62 618 HIS A N 1
ATOM 806 C CA . HIS A 1 109 ? 50.957 26.507 12.538 1.00 27.03 618 HIS A CA 1
ATOM 807 C C . HIS A 1 109 ? 49.763 26.870 11.635 1.00 26.24 618 HIS A C 1
ATOM 808 O O . HIS A 1 109 ? 49.758 26.587 10.432 1.00 26.91 618 HIS A O 1
ATOM 815 N N . ALA A 1 110 ? 48.770 27.536 12.220 1.00 25.54 619 ALA A N 1
ATOM 816 C CA . ALA A 1 110 ? 47.622 28.044 11.494 1.00 25.23 619 ALA A CA 1
ATOM 817 C C . ALA A 1 110 ? 48.018 28.994 10.365 1.00 25.43 619 ALA A C 1
ATOM 818 O O . ALA A 1 110 ? 47.451 28.917 9.283 1.00 23.61 619 ALA A O 1
ATOM 820 N N . CYS A 1 111 ? 48.976 29.893 10.615 1.00 26.39 620 CYS A N 1
ATOM 821 C CA . CYS A 1 111 ? 49.404 30.824 9.550 1.00 26.27 620 CYS A CA 1
ATOM 822 C C . CYS A 1 111 ? 49.994 30.061 8.388 1.00 24.65 620 CYS A C 1
ATOM 823 O O . CYS A 1 111 ? 49.721 30.373 7.234 1.00 25.34 620 CYS A O 1
ATOM 826 N N . HIS A 1 112 ? 50.840 29.095 8.720 1.00 23.75 621 HIS A N 1
ATOM 827 C CA . HIS A 1 112 ? 51.549 28.305 7.739 1.00 25.30 621 HIS A CA 1
ATOM 828 C C . HIS A 1 112 ? 50.559 27.472 6.917 1.00 24.27 621 HIS A C 1
ATOM 829 O O . HIS A 1 112 ? 50.543 27.552 5.688 1.00 24.45 621 HIS A O 1
ATOM 836 N N . VAL A 1 113 ? 49.761 26.668 7.614 1.00 23.14 622 VAL A N 1
ATOM 837 C CA . VAL A 1 113 ? 48.766 25.785 6.980 1.00 24.50 622 VAL A CA 1
ATOM 838 C C . VAL A 1 113 ? 47.815 26.585 6.092 1.00 23.58 622 VAL A C 1
ATOM 839 O O . VAL A 1 113 ? 47.603 26.224 4.956 1.00 24.24 622 VAL A O 1
ATOM 843 N N . THR A 1 114 ? 47.290 27.697 6.599 1.00 23.00 623 THR A N 1
ATOM 844 C CA . THR A 1 114 ? 46.317 28.488 5.847 1.00 24.01 623 THR A CA 1
ATOM 845 C C . THR A 1 114 ? 46.941 29.086 4.579 1.00 25.06 623 THR A C 1
ATOM 846 O O . THR A 1 114 ? 46.324 29.061 3.509 1.00 24.87 623 THR A O 1
ATOM 850 N N . SER A 1 115 ? 48.163 29.603 4.703 1.00 24.00 624 SER A N 1
ATOM 851 C CA . SER A 1 115 ? 48.887 30.146 3.543 1.00 24.89 624 SER A CA 1
ATOM 852 C C . SER A 1 115 ? 49.187 29.065 2.492 1.00 24.85 624 SER A C 1
ATOM 853 O O . SER A 1 115 ? 49.132 29.329 1.283 1.00 25.24 624 SER A O 1
ATOM 856 N N . THR A 1 116 ? 49.488 27.851 2.950 1.00 24.96 625 THR A N 1
ATOM 857 C CA . THR A 1 116 ? 49.735 26.714 2.035 1.00 27.94 625 THR A CA 1
ATOM 858 C C . THR A 1 116 ? 48.506 26.392 1.183 1.00 26.77 625 THR A C 1
ATOM 859 O O . THR A 1 116 ? 48.612 25.996 0.014 1.00 25.60 625 THR A O 1
ATOM 863 N N . ILE A 1 117 ? 47.338 26.554 1.786 1.00 25.09 626 ILE A N 1
ATOM 864 C CA . ILE A 1 117 ? 46.095 26.247 1.122 1.00 24.20 626 ILE A CA 1
ATOM 865 C C . ILE A 1 117 ? 45.657 27.411 0.239 1.00 24.63 626 ILE A C 1
ATOM 866 O O . ILE A 1 117 ? 45.240 27.207 -0.909 1.00 24.08 626 ILE A O 1
ATOM 871 N N . VAL A 1 118 ? 45.743 28.627 0.765 1.00 24.26 627 VAL A N 1
ATOM 872 C CA . VAL A 1 118 ? 45.042 29.738 0.118 1.00 26.17 627 VAL A CA 1
ATOM 873 C C . VAL A 1 118 ? 45.867 30.996 -0.175 1.00 27.17 627 VAL A C 1
ATOM 874 O O . VAL A 1 118 ? 45.333 31.983 -0.691 1.00 27.43 627 VAL A O 1
ATOM 878 N N . GLY A 1 119 ? 47.152 30.973 0.144 1.00 28.93 628 GLY A N 1
ATOM 879 C CA . GLY A 1 119 ? 47.993 32.140 -0.135 1.00 31.93 628 GLY A CA 1
ATOM 880 C C . GLY A 1 119 ? 47.881 32.577 -1.591 1.00 32.70 628 GLY A C 1
ATOM 881 O O . GLY A 1 119 ? 47.875 31.743 -2.503 1.00 33.76 628 GLY A O 1
ATOM 882 N N . GLN A 1 120 ? 47.792 33.885 -1.804 1.00 34.92 629 GLN A N 1
ATOM 883 C CA . GLN A 1 120 ? 47.580 34.444 -3.144 1.00 34.51 629 GLN A CA 1
ATOM 884 C C . GLN A 1 120 ? 48.815 34.358 -4.041 1.00 32.96 629 GLN A C 1
ATOM 885 O O . GLN A 1 120 ? 49.954 34.448 -3.564 1.00 31.71 629 GLN A O 1
ATOM 891 N N . GLU A 1 121 ? 48.598 34.162 -5.338 1.00 32.06 630 GLU A N 1
ATOM 892 C CA . GLU A 1 121 ? 49.739 34.088 -6.252 1.00 33.57 630 GLU A CA 1
ATOM 893 C C . GLU A 1 121 ? 50.438 35.455 -6.264 1.00 34.31 630 GLU A C 1
ATOM 894 O O . GLU A 1 121 ? 49.782 36.471 -6.082 1.00 35.65 630 GLU A O 1
ATOM 900 N N . HIS A 1 122 ? 51.759 35.452 -6.434 1.00 36.67 631 HIS A N 1
ATOM 901 C CA . HIS A 1 122 ? 52.590 36.671 -6.475 1.00 40.85 631 HIS A CA 1
ATOM 902 C C . HIS A 1 122 ? 52.884 37.262 -5.095 1.00 40.95 631 HIS A C 1
ATOM 903 O O . HIS A 1 122 ? 53.643 38.215 -4.978 1.00 42.92 631 HIS A O 1
ATOM 910 N N . SER A 1 123 ? 52.303 36.674 -4.052 1.00 40.10 632 SER A N 1
ATOM 911 C CA . SER A 1 123 ? 52.612 37.047 -2.681 1.00 36.06 632 SER A CA 1
ATOM 912 C C . SER A 1 123 ? 53.809 36.213 -2.221 1.00 36.44 632 SER A C 1
ATOM 913 O O . SER A 1 123 ? 54.308 35.395 -2.989 1.00 39.08 632 SER A O 1
ATOM 916 N N . PRO A 1 124 ? 54.287 36.414 -0.976 1.00 35.03 633 PRO A N 1
ATOM 917 C CA . PRO A 1 124 ? 55.377 35.567 -0.485 1.00 34.96 633 PRO A CA 1
ATOM 918 C C . PRO A 1 124 ? 54.982 34.084 -0.363 1.00 34.42 633 PRO A C 1
ATOM 919 O O . PRO A 1 124 ? 55.858 33.201 -0.380 1.00 31.14 633 PRO A O 1
ATOM 923 N N . VAL A 1 125 ? 53.680 33.814 -0.241 1.00 32.94 634 VAL A N 1
ATOM 924 C CA . VAL A 1 125 ? 53.201 32.422 -0.221 1.00 31.36 634 VAL A CA 1
ATOM 925 C C . VAL A 1 125 ? 52.043 32.198 -1.186 1.00 30.17 634 VAL A C 1
ATOM 926 O O . VAL A 1 125 ? 50.937 32.701 -0.993 1.00 31.43 634 VAL A O 1
ATOM 930 N N . PHE A 1 126 ? 52.320 31.439 -2.235 1.00 30.14 635 PHE A N 1
ATOM 931 C CA . PHE A 1 126 ? 51.327 31.077 -3.232 1.00 29.69 635 PHE A CA 1
ATOM 932 C C . PHE A 1 126 ? 50.775 29.697 -2.837 1.00 29.49 635 PHE A C 1
ATOM 933 O O . PHE A 1 126 ? 51.489 28.705 -2.892 1.00 30.42 635 PHE A O 1
ATOM 941 N N . GLY A 1 127 ? 49.520 29.660 -2.403 1.00 29.13 636 GLY A N 1
ATOM 942 C CA . GLY A 1 127 ? 48.913 28.414 -1.936 1.00 29.29 636 GLY A CA 1
ATOM 943 C C . GLY A 1 127 ? 48.426 27.525 -3.073 1.00 28.17 636 GLY A C 1
ATOM 944 O O . GLY A 1 127 ? 48.407 27.938 -4.223 1.00 29.91 636 GLY A O 1
ATOM 945 N N . ILE A 1 128 ? 48.032 26.302 -2.741 1.00 28.21 637 ILE A N 1
ATOM 946 C CA . ILE A 1 128 ? 47.544 25.339 -3.733 1.00 27.81 637 ILE A CA 1
ATOM 947 C C . ILE A 1 128 ? 46.223 25.796 -4.344 1.00 28.06 637 ILE A C 1
ATOM 948 O O . ILE A 1 128 ? 45.997 25.648 -5.555 1.00 29.44 637 ILE A O 1
ATOM 953 N N . ALA A 1 129 ? 45.362 26.389 -3.524 1.00 27.54 638 ALA A N 1
ATOM 954 C CA . ALA A 1 129 ? 44.010 26.710 -3.968 1.00 28.60 638 ALA A CA 1
ATOM 955 C C . ALA A 1 129 ? 43.577 28.132 -3.573 1.00 29.40 638 ALA A C 1
ATOM 956 O O . ALA A 1 129 ? 42.613 28.312 -2.796 1.00 29.82 638 ALA A O 1
ATOM 958 N N . PRO A 1 130 ? 44.281 29.152 -4.115 1.00 29.89 639 PRO A N 1
ATOM 959 C CA . PRO A 1 130 ? 44.052 30.559 -3.741 1.00 30.30 639 PRO A CA 1
ATOM 960 C C . PRO A 1 130 ? 42.631 31.088 -3.992 1.00 31.48 639 PRO A C 1
ATOM 961 O O . PRO A 1 130 ? 42.258 32.119 -3.422 1.00 30.13 639 PRO A O 1
ATOM 965 N N . ASN A 1 131 ? 41.845 30.404 -4.823 1.00 30.23 640 ASN A N 1
ATOM 966 C CA . ASN A 1 131 ? 40.509 30.912 -5.165 1.00 31.29 640 ASN A CA 1
ATOM 967 C C . ASN A 1 131 ? 39.334 30.261 -4.441 1.00 29.73 640 ASN A C 1
ATOM 968 O O . ASN A 1 131 ? 38.190 30.670 -4.635 1.00 29.03 640 ASN A O 1
ATOM 973 N N . CYS A 1 132 ? 39.615 29.259 -3.611 1.00 29.17 641 CYS A N 1
ATOM 974 C CA . CYS A 1 132 ? 38.581 28.656 -2.755 1.00 29.42 641 CYS A CA 1
ATOM 975 C C . CYS A 1 132 ? 38.265 29.539 -1.571 1.00 29.67 641 CYS A C 1
ATOM 976 O O . CYS A 1 132 ? 39.077 30.401 -1.197 1.00 29.34 641 CYS A O 1
ATOM 979 N N . ARG A 1 133 ? 37.087 29.323 -0.986 1.00 28.86 642 ARG A N 1
ATOM 980 C CA . ARG A 1 133 ? 36.656 30.032 0.220 1.00 29.05 642 ARG A CA 1
ATOM 981 C C . ARG A 1 133 ? 37.235 29.302 1.430 1.00 29.23 642 ARG A C 1
ATOM 982 O O . ARG A 1 133 ? 37.143 28.072 1.533 1.00 29.01 642 ARG A O 1
ATOM 990 N N . VAL A 1 134 ? 37.863 30.053 2.330 1.00 26.86 643 VAL A N 1
ATOM 991 C CA . VAL A 1 134 ? 38.450 29.442 3.516 1.00 26.46 643 VAL A CA 1
ATOM 992 C C . VAL A 1 134 ? 37.874 30.079 4.772 1.00 25.50 643 VAL A C 1
ATOM 993 O O . VAL A 1 134 ? 37.820 31.315 4.877 1.00 23.74 643 VAL A O 1
ATOM 997 N N . ILE A 1 135 ? 37.423 29.227 5.694 1.00 23.80 644 ILE A N 1
ATOM 998 C CA . ILE A 1 135 ? 37.028 29.654 7.043 1.00 23.34 644 ILE A CA 1
ATOM 999 C C . ILE A 1 135 ? 38.009 29.067 8.051 1.00 24.78 644 ILE A C 1
ATOM 1000 O O . ILE A 1 135 ? 38.147 27.842 8.161 1.00 24.49 644 ILE A O 1
ATOM 1005 N N . ASN A 1 136 ? 38.721 29.943 8.754 1.00 23.51 645 ASN A N 1
ATOM 1006 C CA . ASN A 1 136 ? 39.510 29.522 9.899 1.00 23.76 645 ASN A CA 1
ATOM 1007 C C . ASN A 1 136 ? 38.634 29.452 11.146 1.00 22.06 645 ASN A C 1
ATOM 1008 O O . ASN A 1 136 ? 37.894 30.393 11.447 1.00 23.95 645 ASN A O 1
ATOM 1013 N N . MET A 1 137 ? 38.709 28.340 11.868 1.00 22.57 646 MET A N 1
ATOM 1014 C CA . MET A 1 137 ? 38.017 28.214 13.153 1.00 21.95 646 MET A CA 1
ATOM 1015 C C . MET A 1 137 ? 39.072 28.053 14.257 1.00 23.01 646 MET A C 1
ATOM 1016 O O . MET A 1 137 ? 39.439 26.920 14.618 1.00 21.86 646 MET A O 1
ATOM 1021 N N . PRO A 1 138 ? 39.596 29.183 14.778 1.00 22.67 647 PRO A N 1
ATOM 1022 C CA . PRO A 1 138 ? 40.757 29.090 15.681 1.00 23.22 647 PRO A CA 1
ATOM 1023 C C . PRO A 1 138 ? 40.428 28.408 17.001 1.00 24.05 647 PRO A C 1
ATOM 1024 O O . PRO A 1 138 ? 39.349 28.625 17.548 1.00 24.06 647 PRO A O 1
ATOM 1028 N N . GLN A 1 139 ? 41.381 27.627 17.508 1.00 23.59 648 GLN A N 1
ATOM 1029 C CA . GLN A 1 139 ? 41.214 26.825 18.711 1.00 25.67 648 GLN A CA 1
ATOM 1030 C C . GLN A 1 139 ? 42.166 27.239 19.853 1.00 27.47 648 GLN A C 1
ATOM 1031 O O . GLN A 1 139 ? 42.206 26.584 20.904 1.00 26.79 648 GLN A O 1
ATOM 1037 N N . ASP A 1 140 ? 42.949 28.297 19.662 1.00 30.63 649 ASP A N 1
ATOM 1038 C CA . ASP A 1 140 ? 44.072 28.535 20.600 1.00 33.10 649 ASP A CA 1
ATOM 1039 C C . ASP A 1 140 ? 43.614 28.969 21.997 1.00 33.15 649 ASP A C 1
ATOM 1040 O O . ASP A 1 140 ? 44.360 28.812 22.994 1.00 34.28 649 ASP A O 1
ATOM 1045 N N . ALA A 1 141 ? 42.383 29.481 22.061 1.00 31.36 650 ALA A N 1
ATOM 1046 C CA . ALA A 1 141 ? 41.819 29.992 23.301 1.00 34.43 650 ALA A CA 1
ATOM 1047 C C . ALA A 1 141 ? 41.590 28.910 24.346 1.00 38.31 650 ALA A C 1
ATOM 1048 O O . ALA A 1 141 ? 41.681 29.192 25.542 1.00 38.06 650 ALA A O 1
ATOM 1050 N N . VAL A 1 142 ? 41.320 27.676 23.911 1.00 42.34 651 VAL A N 1
ATOM 1051 C CA . VAL A 1 142 ? 41.286 26.537 24.855 1.00 45.66 651 VAL A CA 1
ATOM 1052 C C . VAL A 1 142 ? 42.632 26.331 25.566 1.00 46.43 651 VAL A C 1
ATOM 1053 O O . VAL A 1 142 ? 42.737 25.521 26.488 1.00 41.82 651 VAL A O 1
ATOM 1057 N N . PRO A 1 153 ? 38.810 15.895 22.416 1.00 43.31 662 PRO A N 1
ATOM 1058 C CA . PRO A 1 153 ? 37.953 15.104 21.529 1.00 40.35 662 PRO A CA 1
ATOM 1059 C C . PRO A 1 153 ? 36.542 15.661 21.519 1.00 36.02 662 PRO A C 1
ATOM 1060 O O . PRO A 1 153 ? 35.943 15.800 20.441 1.00 33.85 662 PRO A O 1
ATOM 1064 N N . LEU A 1 154 ? 36.024 15.996 22.703 1.00 32.09 663 LEU A N 1
ATOM 1065 C CA . LEU A 1 154 ? 34.756 16.711 22.804 1.00 32.43 663 LEU A CA 1
ATOM 1066 C C . LEU A 1 154 ? 34.800 18.052 22.065 1.00 31.14 663 LEU A C 1
ATOM 1067 O O . LEU A 1 154 ? 33.900 18.365 21.282 1.00 28.96 663 LEU A O 1
ATOM 1072 N N . ASN A 1 155 ? 35.844 18.837 22.317 1.00 30.05 664 ASN A N 1
ATOM 1073 C CA . ASN A 1 155 ? 35.989 20.124 21.658 1.00 29.72 664 ASN A CA 1
ATOM 1074 C C . ASN A 1 155 ? 36.129 19.977 20.145 1.00 26.98 664 ASN A C 1
ATOM 1075 O O . ASN A 1 155 ? 35.563 20.766 19.387 1.00 25.50 664 ASN A O 1
ATOM 1080 N N . LEU A 1 156 ? 36.872 18.965 19.708 1.00 24.10 665 LEU A N 1
ATOM 1081 C CA . LEU A 1 156 ? 37.038 18.733 18.285 1.00 26.08 665 LEU A CA 1
ATOM 1082 C C . LEU A 1 156 ? 35.705 18.315 17.651 1.00 24.86 665 LEU A C 1
ATOM 1083 O O . LEU A 1 156 ? 35.356 18.778 16.568 1.00 25.08 665 LEU A O 1
ATOM 1088 N N . ALA A 1 157 ? 34.957 17.459 18.345 1.00 24.78 666 ALA A N 1
ATOM 1089 C CA . ALA A 1 157 ? 33.621 17.058 17.886 1.00 25.06 666 ALA A CA 1
ATOM 1090 C C . ALA A 1 157 ? 32.709 18.278 17.708 1.00 23.41 666 ALA A C 1
ATOM 1091 O O . ALA A 1 157 ? 32.041 18.429 16.693 1.00 23.20 666 ALA A O 1
ATOM 1093 N N . ARG A 1 158 ? 32.683 19.137 18.719 1.00 23.82 667 ARG A N 1
ATOM 1094 C CA . ARG A 1 158 ? 31.898 20.373 18.649 1.00 23.06 667 ARG A CA 1
ATOM 1095 C C . ARG A 1 158 ? 32.346 21.264 17.472 1.00 21.44 667 ARG A C 1
ATOM 1096 O O . ARG A 1 158 ? 31.517 21.844 16.769 1.00 21.26 667 ARG A O 1
ATOM 1104 N N . ALA A 1 159 ? 33.657 21.382 17.283 1.00 21.38 668 ALA A N 1
ATOM 1105 C CA . ALA A 1 159 ? 34.203 22.139 16.148 1.00 21.00 668 ALA A CA 1
ATOM 1106 C C . ALA A 1 159 ? 33.748 21.589 14.782 1.00 20.41 668 ALA A C 1
ATOM 1107 O O . ALA A 1 159 ? 33.425 22.352 13.869 1.00 20.11 668 ALA A O 1
ATOM 1109 N N . ILE A 1 160 ? 33.761 20.265 14.647 1.00 20.12 669 ILE A N 1
ATOM 1110 C CA . ILE A 1 160 ? 33.356 19.601 13.399 1.00 20.85 669 ILE A CA 1
ATOM 1111 C C . ILE A 1 160 ? 31.862 19.853 13.122 1.00 22.08 669 ILE A C 1
ATOM 1112 O O . ILE A 1 160 ? 31.512 20.222 11.999 1.00 20.97 669 ILE A O 1
ATOM 1117 N N . ASP A 1 161 ? 31.001 19.704 14.148 1.00 21.65 670 ASP A N 1
ATOM 1118 C CA . ASP A 1 161 ? 29.562 19.977 13.976 1.00 22.14 670 ASP A CA 1
ATOM 1119 C C . ASP A 1 161 ? 29.375 21.398 13.513 1.00 21.71 670 ASP A C 1
ATOM 1120 O O . ASP A 1 161 ? 28.545 21.649 12.651 1.00 21.30 670 ASP A O 1
ATOM 1125 N N . LEU A 1 162 ? 30.119 22.343 14.112 1.00 21.09 671 LEU A N 1
ATOM 1126 C CA . LEU A 1 162 ? 30.043 23.731 13.662 1.00 20.92 671 LEU A CA 1
ATOM 1127 C C . LEU A 1 162 ? 30.534 23.899 12.209 1.00 20.98 671 LEU A C 1
ATOM 1128 O O . LEU A 1 162 ? 29.900 24.575 11.409 1.00 20.74 671 LEU A O 1
ATOM 1133 N N . ALA A 1 163 ? 31.686 23.318 11.893 1.00 21.09 672 ALA A N 1
ATOM 1134 C CA . ALA A 1 163 ? 32.238 23.369 10.534 1.00 21.59 672 ALA A CA 1
ATOM 1135 C C . ALA A 1 163 ? 31.230 22.869 9.487 1.00 22.22 672 ALA A C 1
ATOM 1136 O O . ALA A 1 163 ? 31.104 23.472 8.417 1.00 21.30 672 ALA A O 1
ATOM 1138 N N . LEU A 1 164 ? 30.535 21.771 9.798 1.00 22.45 673 LEU A N 1
ATOM 1139 C CA . LEU A 1 164 ? 29.468 21.268 8.933 1.00 24.95 673 LEU A CA 1
ATOM 1140 C C . LEU A 1 164 ? 28.377 22.317 8.700 1.00 25.52 673 LEU A C 1
ATOM 1141 O O . LEU A 1 164 ? 27.992 22.588 7.559 1.00 26.09 673 LEU A O 1
ATOM 1146 N N . GLU A 1 165 ? 27.909 22.931 9.786 1.00 24.55 674 GLU A N 1
ATOM 1147 C CA . GLU A 1 165 ? 26.880 23.953 9.687 1.00 25.58 674 GLU A CA 1
ATOM 1148 C C . GLU A 1 165 ? 27.342 25.186 8.908 1.00 25.17 674 GLU A C 1
ATOM 1149 O O . GLU A 1 165 ? 26.545 25.875 8.269 1.00 23.66 674 GLU A O 1
ATOM 1155 N N . LEU A 1 166 ? 28.640 25.457 8.951 1.00 25.99 675 LEU A N 1
ATOM 1156 C CA . LEU A 1 166 ? 29.215 26.556 8.182 1.00 24.77 675 LEU A CA 1
ATOM 1157 C C . LEU A 1 166 ? 29.325 26.285 6.668 1.00 25.99 675 LEU A C 1
ATOM 1158 O O . LEU A 1 166 ? 29.687 27.175 5.907 1.00 26.68 675 LEU A O 1
ATOM 1163 N N . GLY A 1 167 ? 28.999 25.077 6.226 1.00 26.03 676 GLY A N 1
ATOM 1164 C CA . GLY A 1 167 ? 29.045 24.786 4.783 1.00 27.49 676 GLY A CA 1
ATOM 1165 C C . GLY A 1 167 ? 30.356 24.195 4.270 1.00 27.20 676 GLY A C 1
ATOM 1166 O O . GLY A 1 167 ? 30.641 24.261 3.070 1.00 26.76 676 GLY A O 1
ATOM 1167 N N . ALA A 1 168 ? 31.151 23.611 5.169 1.00 25.23 677 ALA A N 1
ATOM 1168 C CA . ALA A 1 168 ? 32.390 22.963 4.773 1.00 25.68 677 ALA A CA 1
ATOM 1169 C C . ALA A 1 168 ? 32.105 21.912 3.707 1.00 26.26 677 ALA A C 1
ATOM 1170 O O . ALA A 1 168 ? 31.154 21.123 3.841 1.00 24.80 677 ALA A O 1
ATOM 1172 N N . ASN A 1 169 ? 32.922 21.949 2.657 1.00 24.86 678 ASN A N 1
ATOM 1173 C CA . ASN A 1 169 ? 33.109 20.846 1.729 1.00 24.94 678 ASN A CA 1
ATOM 1174 C C . ASN A 1 169 ? 34.275 19.985 2.206 1.00 25.03 678 ASN A C 1
ATOM 1175 O O . ASN A 1 169 ? 34.286 18.761 2.014 1.00 24.81 678 ASN A O 1
ATOM 1180 N N . ILE A 1 170 ? 35.263 20.648 2.807 1.00 22.33 679 ILE A N 1
ATOM 1181 C CA . ILE A 1 170 ? 36.448 19.991 3.364 1.00 22.71 679 ILE A CA 1
ATOM 1182 C C . ILE A 1 170 ? 36.682 20.583 4.743 1.00 22.06 679 ILE A C 1
ATOM 1183 O O . ILE A 1 170 ? 36.619 21.795 4.910 1.00 22.76 679 ILE A O 1
ATOM 1188 N N . ILE A 1 171 ? 36.930 19.716 5.712 1.00 21.97 680 ILE A N 1
ATOM 1189 C CA . ILE A 1 171 ? 37.347 20.117 7.045 1.00 21.93 680 ILE A CA 1
ATOM 1190 C C . ILE A 1 171 ? 38.784 19.629 7.232 1.00 22.96 680 ILE A C 1
ATOM 1191 O O . ILE A 1 171 ? 39.054 18.419 7.189 1.00 23.31 680 ILE A O 1
ATOM 1196 N N . HIS A 1 172 ? 39.696 20.580 7.405 1.00 21.76 681 HIS A N 1
ATOM 1197 C CA . HIS A 1 172 ? 41.087 20.286 7.697 1.00 23.82 681 HIS A CA 1
ATOM 1198 C C . HIS A 1 172 ? 41.339 20.324 9.210 1.00 25.32 681 HIS A C 1
ATOM 1199 O O . HIS A 1 172 ? 41.221 21.395 9.831 1.00 25.36 681 HIS A O 1
ATOM 1206 N N . CYS A 1 173 ? 41.668 19.169 9.794 1.00 27.58 682 CYS A N 1
ATOM 1207 C CA . CYS A 1 173 ? 41.953 19.059 11.238 1.00 33.42 682 CYS A CA 1
ATOM 1208 C C . CYS A 1 173 ? 43.419 18.783 11.502 1.00 37.56 682 CYS A C 1
ATOM 1209 O O . CYS A 1 173 ? 43.963 17.802 10.995 1.00 39.03 682 CYS A O 1
ATOM 1212 N N . ALA A 1 174 ? 44.036 19.636 12.323 1.00 45.77 683 ALA A N 1
ATOM 1213 C CA . ALA A 1 174 ? 45.385 19.419 12.882 1.00 46.79 683 ALA A CA 1
ATOM 1214 C C . ALA A 1 174 ? 46.435 19.231 11.793 1.00 49.45 683 ALA A C 1
ATOM 1215 O O . ALA A 1 174 ? 47.567 19.685 11.924 1.00 49.12 683 ALA A O 1
ATOM 1217 N N . GLU A 1 186 ? 34.255 8.883 21.370 1.00 45.64 695 GLU A N 1
ATOM 1218 C CA . GLU A 1 186 ? 33.030 8.351 20.771 1.00 46.44 695 GLU A CA 1
ATOM 1219 C C . GLU A 1 186 ? 32.183 9.459 20.140 1.00 42.41 695 GLU A C 1
ATOM 1220 O O . GLU A 1 186 ? 31.679 9.298 19.023 1.00 37.09 695 GLU A O 1
ATOM 1226 N N . ILE A 1 187 ? 32.045 10.584 20.848 1.00 38.91 696 ILE A N 1
ATOM 1227 C CA . ILE A 1 187 ? 31.417 11.782 20.278 1.00 36.81 696 ILE A CA 1
ATOM 1228 C C . ILE A 1 187 ? 32.164 12.214 19.003 1.00 33.89 696 ILE A C 1
ATOM 1229 O O . ILE A 1 187 ? 31.546 12.658 18.026 1.00 36.48 696 ILE A O 1
ATOM 1234 N N . LEU A 1 188 ? 33.486 12.042 19.012 1.00 33.15 697 LEU A N 1
ATOM 1235 C CA . LEU A 1 188 ? 34.335 12.424 17.894 1.00 32.37 697 LEU A CA 1
ATOM 1236 C C . LEU A 1 188 ? 34.168 11.455 16.728 1.00 33.24 697 LEU A C 1
ATOM 1237 O O . LEU A 1 188 ? 33.999 11.889 15.588 1.00 32.14 697 LEU A O 1
ATOM 1242 N N . VAL A 1 189 ? 34.188 10.154 17.027 1.00 33.97 698 VAL A N 1
ATOM 1243 C CA . VAL A 1 189 ? 33.906 9.099 16.035 1.00 32.77 698 VAL A CA 1
ATOM 1244 C C . VAL A 1 189 ? 32.595 9.365 15.285 1.00 32.42 698 VAL A C 1
ATOM 1245 O O . VAL A 1 189 ? 32.554 9.300 14.055 1.00 33.26 698 VAL A O 1
ATOM 1249 N N . GLN A 1 190 ? 31.532 9.700 16.013 1.00 33.72 699 GLN A N 1
ATOM 1250 C CA . GLN A 1 190 ? 30.232 9.978 15.379 1.00 35.06 699 GLN A CA 1
ATOM 1251 C C . GLN A 1 190 ? 30.251 11.242 14.528 1.00 32.20 699 GLN A C 1
ATOM 1252 O O . GLN A 1 190 ? 29.614 11.281 13.491 1.00 30.75 699 GLN A O 1
ATOM 1258 N N . ALA A 1 191 ? 30.945 12.284 14.989 1.00 30.01 700 ALA A N 1
ATOM 1259 C CA . ALA A 1 191 ? 31.070 13.520 14.214 1.00 29.85 700 ALA A CA 1
ATOM 1260 C C . ALA A 1 191 ? 31.818 13.272 12.901 1.00 29.14 700 ALA A C 1
ATOM 1261 O O . ALA A 1 191 ? 31.489 13.861 11.874 1.00 28.26 700 ALA A O 1
ATOM 1263 N N . ILE A 1 192 ? 32.834 12.413 12.954 1.00 31.08 701 ILE A N 1
ATOM 1264 C CA . ILE A 1 192 ? 33.613 12.070 11.761 1.00 33.16 701 ILE A CA 1
ATOM 1265 C C . ILE A 1 192 ? 32.713 11.324 10.779 1.00 32.48 701 ILE A C 1
ATOM 1266 O O . ILE A 1 192 ? 32.716 11.626 9.589 1.00 32.90 701 ILE A O 1
ATOM 1271 N N . LYS A 1 193 ? 31.932 10.367 11.287 1.00 34.01 702 LYS A N 1
ATOM 1272 C CA . LYS A 1 193 ? 30.972 9.631 10.452 1.00 35.33 702 LYS A CA 1
ATOM 1273 C C . LYS A 1 193 ? 29.929 10.544 9.814 1.00 35.31 702 LYS A C 1
ATOM 1274 O O . LYS A 1 193 ? 29.589 10.369 8.643 1.00 36.83 702 LYS A O 1
ATOM 1280 N N . LYS A 1 194 ? 29.431 11.519 10.574 1.00 31.35 703 LYS A N 1
ATOM 1281 C CA . LYS A 1 194 ? 28.471 12.484 10.032 1.00 31.18 703 LYS A CA 1
ATOM 1282 C C . LYS A 1 194 ? 29.033 13.271 8.835 1.00 29.64 703 LYS A C 1
ATOM 1283 O O . LYS A 1 194 ? 28.293 13.597 7.902 1.00 29.56 703 LYS A O 1
ATOM 1289 N N . CYS A 1 195 ? 30.330 13.586 8.874 1.00 29.77 704 CYS A N 1
ATOM 1290 C CA . CYS A 1 195 ? 30.990 14.226 7.734 1.00 29.96 704 CYS A CA 1
ATOM 1291 C C . CYS A 1 195 ? 30.877 13.326 6.496 1.00 30.25 704 CYS A C 1
ATOM 1292 O O . CYS A 1 195 ? 30.390 13.757 5.454 1.00 27.93 704 CYS A O 1
ATOM 1295 N N . GLN A 1 196 ? 31.306 12.077 6.641 1.00 32.91 705 GLN A N 1
ATOM 1296 C CA . GLN A 1 196 ? 31.250 11.098 5.546 1.00 36.49 705 GLN A CA 1
ATOM 1297 C C . GLN A 1 196 ? 29.822 10.916 5.029 1.00 36.36 705 GLN A C 1
ATOM 1298 O O . GLN A 1 196 ? 29.592 10.887 3.822 1.00 35.04 705 GLN A O 1
ATOM 1304 N N . ASP A 1 197 ? 28.861 10.842 5.946 1.00 37.95 706 ASP A N 1
ATOM 1305 C CA . ASP A 1 197 ? 27.454 10.681 5.577 1.00 38.46 706 ASP A CA 1
ATOM 1306 C C . ASP A 1 197 ? 26.884 11.901 4.874 1.00 38.27 706 ASP A C 1
ATOM 1307 O O . ASP A 1 197 ? 25.844 11.806 4.211 1.00 38.20 706 ASP A O 1
ATOM 1312 N N . ASN A 1 198 ? 27.552 13.046 5.017 1.00 34.59 707 ASN A N 1
ATOM 1313 C CA . ASN A 1 198 ? 27.054 14.276 4.424 1.00 33.21 707 ASN A CA 1
ATOM 1314 C C . ASN A 1 198 ? 27.920 14.868 3.339 1.00 33.13 707 ASN A C 1
ATOM 1315 O O . ASN A 1 198 ? 27.847 16.072 3.073 1.00 34.03 707 ASN A O 1
ATOM 1320 N N . ASN A 1 199 ? 28.753 14.033 2.727 1.00 31.73 708 ASN A N 1
ATOM 1321 C CA . ASN A 1 199 ? 29.533 14.456 1.563 1.00 32.64 708 ASN A CA 1
ATOM 1322 C C . ASN A 1 199 ? 30.610 15.517 1.904 1.00 30.64 708 ASN A C 1
ATOM 1323 O O . ASN A 1 199 ? 30.891 16.405 1.116 1.00 31.81 708 ASN A O 1
ATOM 1328 N N . VAL A 1 200 ? 31.204 15.405 3.088 1.00 29.94 709 VAL A N 1
ATOM 1329 C CA . VAL A 1 200 ? 32.239 16.340 3.541 1.00 27.82 709 VAL A CA 1
ATOM 1330 C C . VAL A 1 200 ? 33.515 15.568 3.821 1.00 26.88 709 VAL A C 1
ATOM 1331 O O . VAL A 1 200 ? 33.515 14.620 4.611 1.00 25.98 709 VAL A O 1
ATOM 1335 N N . LEU A 1 201 ? 34.598 15.982 3.166 1.00 26.23 710 LEU A N 1
ATOM 1336 C CA . LEU A 1 201 ? 35.907 15.342 3.334 1.00 24.77 710 LEU A CA 1
ATOM 1337 C C . LEU A 1 201 ? 36.636 15.869 4.578 1.00 25.71 710 LEU A C 1
ATOM 1338 O O . LEU A 1 201 ? 36.754 17.082 4.756 1.00 26.30 710 LEU A O 1
ATOM 1343 N N . ILE A 1 202 ? 37.151 14.947 5.390 1.00 25.18 711 ILE A N 1
ATOM 1344 C CA . ILE A 1 202 ? 38.016 15.242 6.515 1.00 28.82 711 ILE A CA 1
ATOM 1345 C C . ILE A 1 202 ? 39.452 14.926 6.118 1.00 28.03 711 ILE A C 1
ATOM 1346 O O . ILE A 1 202 ? 39.740 13.817 5.652 1.00 26.76 711 ILE A O 1
ATOM 1351 N N . VAL A 1 203 ? 40.341 15.908 6.287 1.00 26.85 712 VAL A N 1
ATOM 1352 C CA . VAL A 1 203 ? 41.781 15.715 6.039 1.00 25.81 712 VAL A CA 1
ATOM 1353 C C . VAL A 1 203 ? 42.546 15.928 7.336 1.00 26.82 712 VAL A C 1
ATOM 1354 O O . VAL A 1 203 ? 42.329 16.914 8.065 1.00 25.32 712 VAL A O 1
ATOM 1358 N N . SER A 1 204 ? 43.439 14.992 7.620 1.00 26.28 713 SER A N 1
ATOM 1359 C CA . SER A 1 204 ? 44.180 15.001 8.848 1.00 28.41 713 SER A CA 1
ATOM 1360 C C . SER A 1 204 ? 45.553 14.378 8.584 1.00 28.37 713 SER A C 1
ATOM 1361 O O . SER A 1 204 ? 45.673 13.485 7.749 1.00 29.61 713 SER A O 1
ATOM 1364 N N . PRO A 1 205 ? 46.602 14.882 9.261 1.00 28.27 714 PRO A N 1
ATOM 1365 C CA . PRO A 1 205 ? 47.938 14.295 9.149 1.00 28.51 714 PRO A CA 1
ATOM 1366 C C . PRO A 1 205 ? 48.018 13.011 9.948 1.00 28.70 714 PRO A C 1
ATOM 1367 O O . PRO A 1 205 ? 47.254 12.834 10.882 1.00 28.13 714 PRO A O 1
ATOM 1371 N N . THR A 1 206 ? 48.930 12.118 9.595 1.00 31.51 715 THR A N 1
ATOM 1372 C CA . THR A 1 206 ? 49.111 10.901 10.396 1.00 36.20 715 THR A CA 1
ATOM 1373 C C . THR A 1 206 ? 49.812 11.142 11.742 1.00 38.23 715 THR A C 1
ATOM 1374 O O . THR A 1 206 ? 49.618 10.375 12.679 1.00 40.18 715 THR A O 1
ATOM 1378 N N . GLY A 1 207 ? 50.624 12.198 11.832 1.00 41.34 716 GLY A N 1
ATOM 1379 C CA . GLY A 1 207 ? 51.340 12.533 13.072 1.00 42.29 716 GLY A CA 1
ATOM 1380 C C . GLY A 1 207 ? 52.850 12.335 13.024 1.00 46.75 716 GLY A C 1
ATOM 1381 O O . GLY A 1 207 ? 53.363 11.477 12.292 1.00 48.09 716 GLY A O 1
ATOM 1382 N N . THR A 1 223 ? 37.688 9.461 5.630 1.00 38.85 732 THR A N 1
ATOM 1383 C CA . THR A 1 223 ? 38.676 10.505 5.939 1.00 41.42 732 THR A CA 1
ATOM 1384 C C . THR A 1 223 ? 39.986 10.256 5.202 1.00 39.53 732 THR A C 1
ATOM 1385 O O . THR A 1 223 ? 40.328 9.108 4.878 1.00 44.17 732 THR A O 1
ATOM 1389 N N . LEU A 1 224 ? 40.695 11.339 4.910 1.00 33.82 733 LEU A N 1
ATOM 1390 C CA . LEU A 1 224 ? 41.973 11.258 4.211 1.00 29.58 733 LEU A CA 1
ATOM 1391 C C . LEU A 1 224 ? 43.098 11.523 5.190 1.00 28.89 733 LEU A C 1
ATOM 1392 O O . LEU A 1 224 ? 43.276 12.654 5.668 1.00 29.22 733 LEU A O 1
ATOM 1397 N N . ALA A 1 225 ? 43.841 10.466 5.507 1.00 28.07 734 ALA A N 1
ATOM 1398 C CA . ALA A 1 225 ? 45.045 10.575 6.311 1.00 28.65 734 ALA A CA 1
ATOM 1399 C C . ALA A 1 225 ? 46.245 10.929 5.411 1.00 28.61 734 ALA A C 1
ATOM 1400 O O . ALA A 1 225 ? 46.378 10.401 4.305 1.00 28.27 734 ALA A O 1
ATOM 1402 N N . VAL A 1 226 ? 47.098 11.840 5.869 1.00 26.14 735 VAL A N 1
ATOM 1403 C CA . VAL A 1 226 ? 48.213 12.288 5.032 1.00 27.71 735 VAL A CA 1
ATOM 1404 C C . VAL A 1 226 ? 49.550 12.111 5.738 1.00 28.34 735 VAL A C 1
ATOM 1405 O O . VAL A 1 226 ? 49.735 12.572 6.862 1.00 30.88 735 VAL A O 1
ATOM 1409 N N . GLY A 1 227 ? 50.467 11.415 5.073 1.00 29.08 736 GLY A N 1
ATOM 1410 C CA . GLY A 1 227 ? 51.838 11.263 5.554 1.00 29.71 736 GLY A CA 1
ATOM 1411 C C . GLY A 1 227 ? 52.735 12.240 4.809 1.00 31.65 736 GLY A C 1
ATOM 1412 O O . GLY A 1 227 ? 52.333 12.806 3.787 1.00 30.22 736 GLY A O 1
ATOM 1413 N N . ALA A 1 228 ? 53.950 12.423 5.322 1.00 32.54 737 ALA A N 1
ATOM 1414 C CA . ALA A 1 228 ? 54.918 13.362 4.747 1.00 33.93 737 ALA A CA 1
ATOM 1415 C C . ALA A 1 228 ? 56.023 12.664 3.952 1.00 35.18 737 ALA A C 1
ATOM 1416 O O . ALA A 1 228 ? 56.681 11.740 4.449 1.00 33.56 737 ALA A O 1
ATOM 1418 N N . ALA A 1 229 ? 56.204 13.115 2.715 1.00 36.87 738 ALA A N 1
ATOM 1419 C CA . ALA A 1 229 ? 57.310 12.691 1.859 1.00 41.06 738 ALA A CA 1
ATOM 1420 C C . ALA A 1 229 ? 58.470 13.675 1.959 1.00 43.67 738 ALA A C 1
ATOM 1421 O O . ALA A 1 229 ? 58.271 14.884 2.129 1.00 44.28 738 ALA A O 1
ATOM 1423 N N . LYS A 1 230 ? 59.684 13.145 1.846 1.00 49.02 739 LYS A N 1
ATOM 1424 C CA . LYS A 1 230 ? 60.887 13.967 1.727 1.00 50.16 739 LYS A CA 1
ATOM 1425 C C . LYS A 1 230 ? 60.865 14.686 0.382 1.00 49.28 739 LYS A C 1
ATOM 1426 O O . LYS A 1 230 ? 60.057 14.349 -0.484 1.00 47.75 739 LYS A O 1
ATOM 1432 N N . VAL A 1 231 ? 61.741 15.673 0.210 1.00 48.86 740 VAL A N 1
ATOM 1433 C CA . VAL A 1 231 ? 61.925 16.353 -1.084 1.00 52.21 740 VAL A CA 1
ATOM 1434 C C . VAL A 1 231 ? 62.001 15.389 -2.295 1.00 52.89 740 VAL A C 1
ATOM 1435 O O . VAL A 1 231 ? 61.560 15.736 -3.400 1.00 53.43 740 VAL A O 1
ATOM 1439 N N . ASP A 1 232 ? 62.534 14.184 -2.089 1.00 51.27 741 ASP A N 1
ATOM 1440 C CA . ASP A 1 232 ? 62.671 13.218 -3.194 1.00 54.63 741 ASP A CA 1
ATOM 1441 C C . ASP A 1 232 ? 61.536 12.187 -3.320 1.00 53.07 741 ASP A C 1
ATOM 1442 O O . ASP A 1 232 ? 61.692 11.186 -4.018 1.00 51.35 741 ASP A O 1
ATOM 1447 N N . GLY A 1 233 ? 60.412 12.413 -2.638 1.00 52.63 742 GLY A N 1
ATOM 1448 C CA . GLY A 1 233 ? 59.250 11.526 -2.769 1.00 49.55 742 GLY A CA 1
ATOM 1449 C C . GLY A 1 233 ? 59.155 10.366 -1.787 1.00 49.23 742 GLY A C 1
ATOM 1450 O O . GLY A 1 233 ? 58.079 9.788 -1.623 1.00 49.91 742 GLY A O 1
ATOM 1451 N N . THR A 1 234 ? 60.273 10.012 -1.146 1.00 49.68 743 THR A N 1
ATOM 1452 C CA . THR A 1 234 ? 60.300 8.938 -0.131 1.00 48.03 743 THR A CA 1
ATOM 1453 C C . THR A 1 234 ? 59.761 9.436 1.222 1.00 46.97 743 THR A C 1
ATOM 1454 O O . THR A 1 234 ? 59.849 10.628 1.507 1.00 46.13 743 THR A O 1
ATOM 1458 N N . PRO A 1 235 ? 59.201 8.526 2.053 1.00 45.37 744 PRO A N 1
ATOM 1459 C CA . PRO A 1 235 ? 58.620 8.938 3.333 1.00 47.18 744 PRO A CA 1
ATOM 1460 C C . PRO A 1 235 ? 59.631 9.433 4.363 1.00 48.83 744 PRO A C 1
ATOM 1461 O O . PRO A 1 235 ? 60.683 8.816 4.562 1.00 47.70 744 PRO A O 1
ATOM 1465 N N . CYS A 1 236 ? 59.299 10.548 5.011 1.00 47.74 745 CYS A N 1
ATOM 1466 C CA . CYS A 1 236 ? 60.061 11.023 6.155 1.00 49.34 745 CYS A CA 1
ATOM 1467 C C . CYS A 1 236 ? 59.969 9.938 7.233 1.00 51.14 745 CYS A C 1
ATOM 1468 O O . CYS A 1 236 ? 58.966 9.214 7.309 1.00 51.81 745 CYS A O 1
ATOM 1471 N N . HIS A 1 237 ? 61.019 9.810 8.040 1.00 53.85 746 HIS A N 1
ATOM 1472 C CA . HIS A 1 237 ? 61.124 8.725 9.026 1.00 53.23 746 HIS A CA 1
ATOM 1473 C C . HIS A 1 237 ? 60.151 8.859 10.206 1.00 51.55 746 HIS A C 1
ATOM 1474 O O . HIS A 1 237 ? 59.752 7.855 10.816 1.00 49.60 746 HIS A O 1
ATOM 1481 N N . PHE A 1 238 ? 59.783 10.099 10.529 1.00 46.93 747 PHE A N 1
ATOM 1482 C CA . PHE A 1 238 ? 58.885 10.384 11.652 1.00 45.08 747 PHE A CA 1
ATOM 1483 C C . PHE A 1 238 ? 57.414 10.155 11.288 1.00 45.82 747 PHE A C 1
ATOM 1484 O O . PHE A 1 238 ? 56.559 10.062 12.172 1.00 44.81 747 PHE A O 1
ATOM 1492 N N . SER A 1 239 ? 57.141 10.056 9.987 1.00 44.18 748 SER A N 1
ATOM 1493 C CA . SER A 1 239 ? 55.780 9.997 9.447 1.00 48.57 748 SER A CA 1
ATOM 1494 C C . SER A 1 239 ? 55.046 8.716 9.857 1.00 49.07 748 SER A C 1
ATOM 1495 O O . SER A 1 239 ? 55.421 7.627 9.421 1.00 51.39 748 SER A O 1
ATOM 1498 N N . ASN A 1 240 ? 54.007 8.848 10.689 1.00 49.12 749 ASN A N 1
ATOM 1499 C CA . ASN A 1 240 ? 53.264 7.679 11.204 1.00 50.54 749 ASN A CA 1
ATOM 1500 C C . ASN A 1 240 ? 52.683 6.774 10.112 1.00 50.59 749 ASN A C 1
ATOM 1501 O O . ASN A 1 240 ? 52.246 7.254 9.058 1.00 48.01 749 ASN A O 1
ATOM 1506 N N . ASN A 1 244 ? 45.470 1.656 9.844 1.00 55.34 753 ASN A N 1
ATOM 1507 C CA . ASN A 1 244 ? 44.428 2.503 9.271 1.00 58.62 753 ASN A CA 1
ATOM 1508 C C . ASN A 1 244 ? 45.006 3.734 8.572 1.00 56.60 753 ASN A C 1
ATOM 1509 O O . ASN A 1 244 ? 44.401 4.260 7.635 1.00 52.65 753 ASN A O 1
ATOM 1514 N N . ASN A 1 245 ? 46.168 4.193 9.049 1.00 54.92 754 ASN A N 1
ATOM 1515 C CA . ASN A 1 245 ? 46.959 5.215 8.357 1.00 52.57 754 ASN A CA 1
ATOM 1516 C C . ASN A 1 245 ? 47.313 4.717 6.959 1.00 51.03 754 ASN A C 1
ATOM 1517 O O . ASN A 1 245 ? 47.312 5.485 6.000 1.00 48.11 754 ASN A O 1
ATOM 1522 N N . THR A 1 246 ? 47.606 3.422 6.857 1.00 51.12 755 THR A N 1
ATOM 1523 C CA . THR A 1 246 ? 48.012 2.808 5.595 1.00 51.41 755 THR A CA 1
ATOM 1524 C C . THR A 1 246 ? 46.814 2.588 4.671 1.00 51.70 755 THR A C 1
ATOM 1525 O O . THR A 1 246 ? 46.889 2.875 3.472 1.00 52.82 755 THR A O 1
ATOM 1529 N N . LYS A 1 247 ? 45.722 2.082 5.241 1.00 50.57 756 LYS A N 1
ATOM 1530 C CA . LYS A 1 247 ? 44.504 1.763 4.493 1.00 51.20 756 LYS A CA 1
ATOM 1531 C C . LYS A 1 247 ? 43.902 2.973 3.776 1.00 47.82 756 LYS A C 1
ATOM 1532 O O . LYS A 1 247 ? 43.549 2.901 2.587 1.00 44.75 756 LYS A O 1
ATOM 1538 N N . GLU A 1 248 ? 43.791 4.079 4.508 1.00 43.79 757 GLU A N 1
ATOM 1539 C CA . GLU A 1 248 ? 43.073 5.258 4.032 1.00 43.38 757 GLU A CA 1
ATOM 1540 C C . GLU A 1 248 ? 43.982 6.489 3.956 1.00 40.93 757 GLU A C 1
ATOM 1541 O O . GLU A 1 248 ? 43.502 7.630 4.019 1.00 38.42 757 GLU A O 1
ATOM 1547 N N . GLY A 1 249 ? 45.289 6.255 3.825 1.00 38.48 758 GLY A N 1
ATOM 1548 C CA . GLY A 1 249 ? 46.262 7.344 3.780 1.00 32.81 758 GLY A CA 1
ATOM 1549 C C . GLY A 1 249 ? 47.008 7.536 2.474 1.00 32.26 758 GLY A C 1
ATOM 1550 O O . GLY A 1 249 ? 47.130 6.610 1.650 1.00 29.09 758 GLY A O 1
ATOM 1551 N N . ILE A 1 250 ? 47.534 8.749 2.308 1.00 30.14 759 ILE A N 1
ATOM 1552 C CA . ILE A 1 250 ? 48.266 9.149 1.123 1.00 30.28 759 ILE A CA 1
ATOM 1553 C C . ILE A 1 250 ? 49.513 9.933 1.571 1.00 32.46 759 ILE A C 1
ATOM 1554 O O . ILE A 1 250 ? 49.498 10.621 2.602 1.00 29.74 759 ILE A O 1
ATOM 1559 N N . LEU A 1 251 ? 50.599 9.777 0.819 1.00 31.90 760 LEU A N 1
ATOM 1560 C CA . LEU A 1 251 ? 51.834 10.506 1.048 1.00 33.35 760 LEU A CA 1
ATOM 1561 C C . LEU A 1 251 ? 51.860 11.752 0.187 1.00 32.35 760 LEU A C 1
ATOM 1562 O O . LEU A 1 251 ? 51.453 11.713 -0.974 1.00 31.23 760 LEU A O 1
ATOM 1567 N N . ALA A 1 252 ? 52.342 12.857 0.754 1.00 31.38 761 ALA A N 1
ATOM 1568 C CA . ALA A 1 252 ? 52.531 14.087 -0.008 1.00 28.73 761 ALA A CA 1
ATOM 1569 C C . ALA A 1 252 ? 53.794 14.815 0.493 1.00 29.83 761 ALA A C 1
ATOM 1570 O O . ALA A 1 252 ? 54.292 14.495 1.575 1.00 29.05 761 ALA A O 1
ATOM 1572 N N . PRO A 1 253 ? 54.342 15.762 -0.300 1.00 30.33 762 PRO A N 1
ATOM 1573 C CA . PRO A 1 253 ? 55.489 16.529 0.200 1.00 31.36 762 PRO A CA 1
ATOM 1574 C C . PRO A 1 253 ? 55.204 17.122 1.589 1.00 31.37 762 PRO A C 1
ATOM 1575 O O . PRO A 1 253 ? 54.224 17.862 1.765 1.00 30.15 762 PRO A O 1
ATOM 1579 N N . GLY A 1 254 ? 56.041 16.770 2.559 1.00 31.73 763 GLY A N 1
ATOM 1580 C CA . GLY A 1 254 ? 55.939 17.312 3.918 1.00 34.82 763 GLY A CA 1
ATOM 1581 C C . GLY A 1 254 ? 57.224 17.947 4.432 1.00 35.54 763 GLY A C 1
ATOM 1582 O O . GLY A 1 254 ? 57.271 18.448 5.559 1.00 36.10 763 GLY A O 1
ATOM 1583 N N . GLU A 1 255 ? 58.269 17.928 3.609 1.00 36.29 764 GLU A N 1
ATOM 1584 C CA . GLU A 1 255 ? 59.560 18.462 4.012 1.00 37.11 764 GLU A CA 1
ATOM 1585 C C . GLU A 1 255 ? 59.852 19.795 3.323 1.00 35.72 764 GLU A C 1
ATOM 1586 O O . GLU A 1 255 ? 59.729 19.914 2.108 1.00 35.70 764 GLU A O 1
ATOM 1592 N N . GLU A 1 256 ? 60.240 20.797 4.110 1.00 35.90 765 GLU A N 1
ATOM 1593 C CA . GLU A 1 256 ? 60.650 22.097 3.559 1.00 36.89 765 GLU A CA 1
ATOM 1594 C C . GLU A 1 256 ? 59.546 22.734 2.723 1.00 34.99 765 GLU A C 1
ATOM 1595 O O . GLU A 1 256 ? 59.763 23.190 1.589 1.00 34.25 765 GLU A O 1
ATOM 1601 N N . ILE A 1 257 ? 58.355 22.754 3.310 1.00 32.34 766 ILE A N 1
ATOM 1602 C CA . ILE A 1 257 ? 57.203 23.391 2.714 1.00 29.82 766 ILE A CA 1
ATOM 1603 C C . ILE A 1 257 ? 57.227 24.862 3.121 1.00 29.89 766 ILE A C 1
ATOM 1604 O O . ILE A 1 257 ? 57.428 25.182 4.296 1.00 29.66 766 ILE A O 1
ATOM 1609 N N . LEU A 1 258 ? 57.036 25.735 2.133 1.00 30.31 767 LEU A N 1
ATOM 1610 C CA . LEU A 1 258 ? 57.042 27.185 2.303 1.00 31.22 767 LEU A CA 1
ATOM 1611 C C . LEU A 1 258 ? 55.675 27.694 2.738 1.00 31.02 767 LEU A C 1
ATOM 1612 O O . LEU A 1 258 ? 54.665 27.430 2.084 1.00 29.57 767 LEU A O 1
ATOM 1617 N N . GLY A 1 259 ? 55.650 28.456 3.826 1.00 29.91 768 GLY A N 1
ATOM 1618 C CA . GLY A 1 259 ? 54.430 29.093 4.254 1.00 28.71 768 GLY A CA 1
ATOM 1619 C C . GLY A 1 259 ? 54.690 30.294 5.138 1.00 30.04 768 GLY A C 1
ATOM 1620 O O . GLY A 1 259 ? 55.847 30.597 5.495 1.00 30.15 768 GLY A O 1
ATOM 1621 N N . ALA A 1 260 ? 53.605 30.958 5.513 1.00 29.33 769 ALA A N 1
ATOM 1622 C CA . ALA A 1 260 ? 53.672 32.177 6.322 1.00 29.64 769 ALA A CA 1
ATOM 1623 C C . ALA A 1 260 ? 53.846 31.924 7.823 1.00 30.34 769 ALA A C 1
ATOM 1624 O O . ALA A 1 260 ? 53.482 30.854 8.340 1.00 29.06 769 ALA A O 1
ATOM 1626 N N . GLN A 1 261 ? 54.395 32.927 8.511 1.00 29.11 770 GLN A N 1
ATOM 1627 C CA . GLN A 1 261 ? 54.514 32.939 9.958 1.00 27.60 770 GLN A CA 1
ATOM 1628 C C . GLN A 1 261 ? 53.981 34.294 10.458 1.00 28.34 770 GLN A C 1
ATOM 1629 O O . GLN A 1 261 ? 54.082 35.298 9.741 1.00 30.00 770 GLN A O 1
ATOM 1635 N N . PRO A 1 262 ? 53.387 34.325 11.666 1.00 27.55 771 PRO A N 1
ATOM 1636 C CA . PRO A 1 262 ? 52.712 35.541 12.145 1.00 29.46 771 PRO A CA 1
ATOM 1637 C C . PRO A 1 262 ? 53.621 36.776 12.196 1.00 29.78 771 PRO A C 1
ATOM 1638 O O . PRO A 1 262 ? 54.816 36.649 12.471 1.00 31.24 771 PRO A O 1
ATOM 1642 N N . CYS A 1 263 ? 53.025 37.942 11.942 1.00 31.32 772 CYS A N 1
ATOM 1643 C CA . CYS A 1 263 ? 53.622 39.266 12.204 1.00 34.01 772 CYS A CA 1
ATOM 1644 C C . CYS A 1 263 ? 54.768 39.669 11.283 1.00 36.04 772 CYS A C 1
ATOM 1645 O O . CYS A 1 263 ? 55.442 40.668 11.536 1.00 36.97 772 CYS A O 1
ATOM 1648 N N . THR A 1 264 ? 54.992 38.899 10.226 1.00 35.79 773 THR A N 1
ATOM 1649 C CA . THR A 1 264 ? 56.041 39.231 9.280 1.00 37.32 773 THR A CA 1
ATOM 1650 C C . THR A 1 264 ? 55.716 38.757 7.876 1.00 37.08 773 THR A C 1
ATOM 1651 O O . THR A 1 264 ? 55.000 37.779 7.690 1.00 36.11 773 THR A O 1
ATOM 1655 N N . GLU A 1 265 ? 56.270 39.458 6.894 1.00 35.80 774 GLU A N 1
ATOM 1656 C CA . GLU A 1 265 ? 56.062 39.109 5.502 1.00 38.21 774 GLU A CA 1
ATOM 1657 C C . GLU A 1 265 ? 56.990 37.995 5.037 1.00 37.53 774 GLU A C 1
ATOM 1658 O O . GLU A 1 265 ? 56.735 37.385 4.001 1.00 37.52 774 GLU A O 1
ATOM 1664 N N . GLU A 1 266 ? 58.035 37.717 5.814 1.00 35.76 775 GLU A N 1
ATOM 1665 C CA . GLU A 1 266 ? 59.014 36.687 5.457 1.00 39.32 775 GLU A CA 1
ATOM 1666 C C . GLU A 1 266 ? 58.469 35.272 5.705 1.00 38.09 775 GLU A C 1
ATOM 1667 O O . GLU A 1 266 ? 58.067 34.948 6.820 1.00 34.87 775 GLU A O 1
ATOM 1673 N N . PRO A 1 267 ? 58.452 34.429 4.658 1.00 38.85 776 PRO A N 1
ATOM 1674 C CA . PRO A 1 267 ? 57.967 33.059 4.841 1.00 37.07 776 PRO A CA 1
ATOM 1675 C C . PRO A 1 267 ? 59.023 32.144 5.446 1.00 36.57 776 PRO A C 1
ATOM 1676 O O . PRO A 1 267 ? 60.169 32.553 5.612 1.00 38.54 776 PRO A O 1
ATOM 1680 N N . VAL A 1 268 ? 58.633 30.920 5.788 1.00 33.15 777 VAL A N 1
ATOM 1681 C CA . VAL A 1 268 ? 59.545 29.961 6.404 1.00 33.50 777 VAL A CA 1
ATOM 1682 C C . VAL A 1 268 ? 59.205 28.555 5.920 1.00 32.63 777 VAL A C 1
ATOM 1683 O O . VAL A 1 268 ? 58.039 28.241 5.682 1.00 30.67 777 VAL A O 1
ATOM 1687 N N . ARG A 1 269 ? 60.227 27.722 5.760 1.00 32.13 778 ARG A N 1
ATOM 1688 C CA . ARG A 1 269 ? 60.027 26.335 5.370 1.00 31.95 778 ARG A CA 1
ATOM 1689 C C . ARG A 1 269 ? 60.029 25.412 6.585 1.00 32.59 778 ARG A C 1
ATOM 1690 O O . ARG A 1 269 ? 60.944 25.437 7.410 1.00 32.22 778 ARG A O 1
ATOM 1698 N N . LEU A 1 270 ? 58.977 24.608 6.699 1.00 31.54 779 LEU A N 1
ATOM 1699 C CA . LEU A 1 270 ? 58.797 23.723 7.838 1.00 29.90 779 LEU A CA 1
ATOM 1700 C C . LEU A 1 270 ? 58.571 22.304 7.346 1.00 30.81 779 LEU A C 1
ATOM 1701 O O . LEU A 1 270 ? 58.230 22.094 6.186 1.00 31.02 779 LEU A O 1
ATOM 1706 N N . THR A 1 271 ? 58.739 21.344 8.251 1.00 31.21 780 THR A N 1
ATOM 1707 C CA . THR A 1 271 ? 58.711 19.929 7.923 1.00 32.03 780 THR A CA 1
ATOM 1708 C C . THR A 1 271 ? 57.819 19.191 8.931 1.00 33.28 780 THR A C 1
ATOM 1709 O O . THR A 1 271 ? 57.890 19.462 10.125 1.00 34.41 780 THR A O 1
ATOM 1713 N N . GLY A 1 272 ? 56.963 18.289 8.445 1.00 33.94 781 GLY A N 1
ATOM 1714 C CA . GLY A 1 272 ? 56.086 17.478 9.314 1.00 32.03 781 GLY A CA 1
ATOM 1715 C C . GLY A 1 272 ? 54.902 16.936 8.526 1.00 33.08 781 GLY A C 1
ATOM 1716 O O . GLY A 1 272 ? 54.620 17.426 7.432 1.00 31.98 781 GLY A O 1
ATOM 1717 N N . THR A 1 273 ? 54.205 15.931 9.067 1.00 32.29 782 THR A N 1
ATOM 1718 C CA . THR A 1 273 ? 53.010 15.400 8.400 1.00 32.91 782 THR A CA 1
ATOM 1719 C C . THR A 1 273 ? 51.910 16.440 8.319 1.00 35.12 782 THR A C 1
ATOM 1720 O O . THR A 1 273 ? 51.120 16.419 7.384 1.00 33.38 782 THR A O 1
ATOM 1724 N N . SER A 1 274 ? 51.866 17.349 9.300 1.00 32.99 783 SER A N 1
ATOM 1725 C CA . SER A 1 274 ? 50.882 18.423 9.284 1.00 31.31 783 SER A CA 1
ATOM 1726 C C . SER A 1 274 ? 51.257 19.548 8.317 1.00 30.10 783 SER A C 1
ATOM 1727 O O . SER A 1 274 ? 50.480 20.479 8.124 1.00 30.03 783 SER A O 1
ATOM 1730 N N . MET A 1 275 ? 52.440 19.442 7.704 1.00 30.29 784 MET A N 1
ATOM 1731 C CA . MET A 1 275 ? 52.836 20.297 6.576 1.00 29.90 784 MET A CA 1
ATOM 1732 C C . MET A 1 275 ? 52.378 19.659 5.256 1.00 28.36 784 MET A C 1
ATOM 1733 O O . MET A 1 275 ? 52.051 20.351 4.295 1.00 28.73 784 MET A O 1
ATOM 1738 N N . ALA A 1 276 ? 52.345 18.333 5.225 1.00 26.23 785 ALA A N 1
ATOM 1739 C CA . ALA A 1 276 ? 51.885 17.593 4.048 1.00 25.25 785 ALA A CA 1
ATOM 1740 C C . ALA A 1 276 ? 50.357 17.591 3.909 1.00 23.82 785 ALA A C 1
ATOM 1741 O O . ALA A 1 276 ? 49.851 17.665 2.803 1.00 25.37 785 ALA A O 1
ATOM 1743 N N . ALA A 1 277 ? 49.629 17.501 5.023 1.00 23.41 786 ALA A N 1
ATOM 1744 C CA . ALA A 1 277 ? 48.135 17.514 4.990 1.00 23.22 786 ALA A CA 1
ATOM 1745 C C . ALA A 1 277 ? 47.510 18.700 4.246 1.00 23.11 786 ALA A C 1
ATOM 1746 O O . ALA A 1 277 ? 46.620 18.488 3.435 1.00 24.71 786 ALA A O 1
ATOM 1748 N N . PRO A 1 278 ? 47.967 19.951 4.507 1.00 23.65 787 PRO A N 1
ATOM 1749 C CA . PRO A 1 278 ? 47.350 21.060 3.769 1.00 23.77 787 PRO A CA 1
ATOM 1750 C C . PRO A 1 278 ? 47.571 20.992 2.267 1.00 23.73 787 PRO A C 1
ATOM 1751 O O . PRO A 1 278 ? 46.732 21.491 1.512 1.00 24.28 787 PRO A O 1
ATOM 1755 N N . VAL A 1 279 ? 48.686 20.407 1.832 1.00 24.69 788 VAL A N 1
ATOM 1756 C CA . VAL A 1 279 ? 48.922 20.220 0.395 1.00 24.98 788 VAL A CA 1
ATOM 1757 C C . VAL A 1 279 ? 47.754 19.371 -0.180 1.00 25.16 788 VAL A C 1
ATOM 1758 O O . VAL A 1 279 ? 47.180 19.710 -1.209 1.00 25.79 788 VAL A O 1
ATOM 1762 N N . MET A 1 280 ? 47.383 18.298 0.522 1.00 25.53 789 MET A N 1
ATOM 1763 C CA . MET A 1 280 ? 46.311 17.390 0.071 1.00 25.34 789 MET A CA 1
ATOM 1764 C C . MET A 1 280 ? 44.933 18.020 0.188 1.00 24.97 789 MET A C 1
ATOM 1765 O O . MET A 1 280 ? 44.059 17.766 -0.639 1.00 25.13 789 MET A O 1
ATOM 1770 N N . THR A 1 281 ? 44.741 18.851 1.213 1.00 22.72 790 THR A N 1
ATOM 1771 C CA . THR A 1 281 ? 43.526 19.621 1.325 1.00 22.42 790 THR A CA 1
ATOM 1772 C C . THR A 1 281 ? 43.384 20.553 0.106 1.00 21.42 790 THR A C 1
ATOM 1773 O O . THR A 1 281 ? 42.308 20.655 -0.484 1.00 22.08 790 THR A O 1
ATOM 1777 N N . GLY A 1 282 ? 44.470 21.212 -0.276 1.00 22.00 791 GLY A N 1
ATOM 1778 C CA . GLY A 1 282 ? 44.451 22.099 -1.452 1.00 22.11 791 GLY A CA 1
ATOM 1779 C C . GLY A 1 282 ? 44.166 21.334 -2.743 1.00 22.16 791 GLY A C 1
ATOM 1780 O O . GLY A 1 282 ? 43.357 21.761 -3.568 1.00 22.00 791 GLY A O 1
ATOM 1781 N N . ILE A 1 283 ? 44.836 20.200 -2.914 1.00 22.35 792 ILE A N 1
ATOM 1782 C CA . ILE A 1 283 ? 44.653 19.375 -4.118 1.00 23.62 792 ILE A CA 1
ATOM 1783 C C . ILE A 1 283 ? 43.200 18.907 -4.190 1.00 23.92 792 ILE A C 1
ATOM 1784 O O . ILE A 1 283 ? 42.539 19.051 -5.224 1.00 23.99 792 ILE A O 1
ATOM 1789 N N . SER A 1 284 ? 42.707 18.384 -3.068 1.00 22.94 793 SER A N 1
ATOM 1790 C CA . SER A 1 284 ? 41.322 17.936 -2.967 1.00 22.39 793 SER A CA 1
ATOM 1791 C C . SER A 1 284 ? 40.346 19.044 -3.313 1.00 22.42 793 SER A C 1
ATOM 1792 O O . SER A 1 284 ? 39.367 18.810 -4.019 1.00 22.72 793 SER A O 1
ATOM 1795 N N . ALA A 1 285 ? 40.608 20.254 -2.830 1.00 22.58 794 ALA A N 1
ATOM 1796 C CA . ALA A 1 285 ? 39.749 21.402 -3.155 1.00 23.05 794 ALA A CA 1
ATOM 1797 C C . ALA A 1 285 ? 39.806 21.790 -4.646 1.00 24.44 794 ALA A C 1
ATOM 1798 O O . ALA A 1 285 ? 38.788 22.153 -5.248 1.00 23.74 794 ALA A O 1
ATOM 1800 N N . LEU A 1 286 ? 40.998 21.741 -5.229 1.00 24.14 795 LEU A N 1
ATOM 1801 C CA . LEU A 1 286 ? 41.123 21.947 -6.673 1.00 25.55 795 LEU A CA 1
ATOM 1802 C C . LEU A 1 286 ? 40.292 20.915 -7.469 1.00 26.27 795 LEU A C 1
ATOM 1803 O O . LEU A 1 286 ? 39.610 21.265 -8.442 1.00 29.70 795 LEU A O 1
ATOM 1808 N N . LEU A 1 287 ? 40.334 19.654 -7.050 1.00 27.09 796 LEU A N 1
ATOM 1809 C CA . LEU A 1 287 ? 39.603 18.593 -7.766 1.00 26.56 796 LEU A CA 1
ATOM 1810 C C . LEU A 1 287 ? 38.103 18.786 -7.633 1.00 28.07 796 LEU A C 1
ATOM 1811 O O . LEU A 1 287 ? 37.362 18.607 -8.602 1.00 28.26 796 LEU A O 1
ATOM 1816 N N . MET A 1 288 ? 37.661 19.183 -6.436 1.00 28.59 797 MET A N 1
ATOM 1817 C CA . MET A 1 288 ? 36.278 19.580 -6.218 1.00 27.85 797 MET A CA 1
ATOM 1818 C C . MET A 1 288 ? 35.908 20.827 -7.032 1.00 29.49 797 MET A C 1
ATOM 1819 O O . MET A 1 288 ? 34.795 20.916 -7.556 1.00 29.72 797 MET A O 1
ATOM 1824 N N . SER A 1 289 ? 36.821 21.789 -7.129 1.00 29.43 798 SER A N 1
ATOM 1825 C CA . SER A 1 289 ? 36.573 22.983 -7.947 1.00 32.26 798 SER A CA 1
ATOM 1826 C C . SER A 1 289 ? 36.278 22.626 -9.412 1.00 34.11 798 SER A C 1
ATOM 1827 O O . SER A 1 289 ? 35.426 23.240 -10.063 1.00 35.28 798 SER A O 1
ATOM 1830 N N . LEU A 1 290 ? 36.979 21.615 -9.903 1.00 36.51 799 LEU A N 1
ATOM 1831 C CA . LEU A 1 290 ? 36.830 21.131 -11.274 1.00 38.57 799 LEU A CA 1
ATOM 1832 C C . LEU A 1 290 ? 35.486 20.411 -11.482 1.00 39.60 799 LEU A C 1
ATOM 1833 O O . LEU A 1 290 ? 34.901 20.484 -12.562 1.00 37.78 799 LEU A O 1
ATOM 1838 N N . GLN A 1 291 ? 34.994 19.737 -10.439 1.00 37.24 800 GLN A N 1
ATOM 1839 C CA . GLN A 1 291 ? 33.655 19.148 -10.460 1.00 39.56 800 GLN A CA 1
ATOM 1840 C C . GLN A 1 291 ? 32.606 20.236 -10.664 1.00 42.77 800 GLN A C 1
ATOM 1841 O O . GLN A 1 291 ? 31.755 20.120 -11.553 1.00 43.79 800 GLN A O 1
ATOM 1847 N N . VAL A 1 292 ? 32.689 21.295 -9.852 1.00 44.03 801 VAL A N 1
ATOM 1848 C CA . VAL A 1 292 ? 31.831 22.484 -9.983 1.00 47.43 801 VAL A CA 1
ATOM 1849 C C . VAL A 1 292 ? 31.979 23.172 -11.348 1.00 48.36 801 VAL A C 1
ATOM 1850 O O . VAL A 1 292 ? 30.982 23.601 -11.933 1.00 51.19 801 VAL A O 1
ATOM 1854 N N . GLN A 1 293 ? 33.211 23.275 -11.847 1.00 49.44 802 GLN A N 1
ATOM 1855 C CA . GLN A 1 293 ? 33.480 23.893 -13.156 1.00 55.33 802 GLN A CA 1
ATOM 1856 C C . GLN A 1 293 ? 32.767 23.166 -14.297 1.00 56.49 802 GLN A C 1
ATOM 1857 O O . GLN A 1 293 ? 32.289 23.798 -15.238 1.00 55.99 802 GLN A O 1
ATOM 1863 N N . GLN A 1 294 ? 32.697 21.842 -14.201 1.00 57.88 803 GLN A N 1
ATOM 1864 C CA . GLN A 1 294 ? 32.061 21.026 -15.229 1.00 60.31 803 GLN A CA 1
ATOM 1865 C C . GLN A 1 294 ? 30.556 20.883 -15.009 1.00 61.36 803 GLN A C 1
ATOM 1866 O O . GLN A 1 294 ? 29.929 19.974 -15.556 1.00 64.61 803 GLN A O 1
ATOM 1872 N N . GLY A 1 295 ? 29.986 21.790 -14.214 1.00 59.13 804 GLY A N 1
ATOM 1873 C CA . GLY A 1 295 ? 28.552 21.794 -13.912 1.00 60.34 804 GLY A CA 1
ATOM 1874 C C . GLY A 1 295 ? 28.109 20.733 -12.915 1.00 62.01 804 GLY A C 1
ATOM 1875 O O . GLY A 1 295 ? 27.008 20.808 -12.367 1.00 64.52 804 GLY A O 1
ATOM 1876 N N . LYS A 1 296 ? 28.980 19.759 -12.669 1.00 62.20 805 LYS A N 1
ATOM 1877 C CA . LYS A 1 296 ? 28.668 18.589 -11.848 1.00 60.52 805 LYS A CA 1
ATOM 1878 C C . LYS A 1 296 ? 28.595 18.870 -10.337 1.00 58.58 805 LYS A C 1
ATOM 1879 O O . LYS A 1 296 ? 29.079 19.905 -9.866 1.00 54.89 805 LYS A O 1
ATOM 1885 N N . PRO A 1 297 ? 27.972 17.950 -9.571 1.00 55.70 806 PRO A N 1
ATOM 1886 C CA . PRO A 1 297 ? 27.922 18.167 -8.128 1.00 49.64 806 PRO A CA 1
ATOM 1887 C C . PRO A 1 297 ? 29.240 17.780 -7.450 1.00 44.49 806 PRO A C 1
ATOM 1888 O O . PRO A 1 297 ? 29.957 16.889 -7.929 1.00 40.47 806 PRO A O 1
ATOM 1892 N N . VAL A 1 298 ? 29.553 18.461 -6.350 1.00 41.38 807 VAL A N 1
ATOM 1893 C CA . VAL A 1 298 ? 30.711 18.119 -5.526 1.00 39.93 807 VAL A CA 1
ATOM 1894 C C . VAL A 1 298 ? 30.520 16.710 -4.986 1.00 35.82 807 VAL A C 1
ATOM 1895 O O . VAL A 1 298 ? 29.470 16.381 -4.452 1.00 36.15 807 VAL A O 1
ATOM 1899 N N . ASP A 1 299 ? 31.530 15.872 -5.149 1.00 34.06 808 ASP A N 1
ATOM 1900 C CA . ASP A 1 299 ? 31.466 14.512 -4.640 1.00 32.55 808 ASP A CA 1
ATOM 1901 C C . ASP A 1 299 ? 32.771 14.204 -3.918 1.00 31.30 808 ASP A C 1
ATOM 1902 O O . ASP A 1 299 ? 33.782 13.876 -4.543 1.00 29.13 808 ASP A O 1
ATOM 1907 N N . ALA A 1 300 ? 32.726 14.319 -2.591 1.00 31.82 809 ALA A N 1
ATOM 1908 C CA . ALA A 1 300 ? 33.911 14.240 -1.733 1.00 31.74 809 ALA A CA 1
ATOM 1909 C C . ALA A 1 300 ? 34.510 12.845 -1.687 1.00 30.20 809 ALA A C 1
ATOM 1910 O O . ALA A 1 300 ? 35.732 12.689 -1.701 1.00 29.10 809 ALA A O 1
ATOM 1912 N N . GLU A 1 301 ? 33.648 11.836 -1.628 1.00 31.04 810 GLU A N 1
ATOM 1913 C CA . GLU A 1 301 ? 34.088 10.449 -1.631 1.00 33.77 810 GLU A CA 1
ATOM 1914 C C . GLU A 1 301 ? 34.726 10.063 -2.976 1.00 30.63 810 GLU A C 1
ATOM 1915 O O . GLU A 1 301 ? 35.684 9.285 -3.007 1.00 28.77 810 GLU A O 1
ATOM 1921 N N . ALA A 1 302 ? 34.224 10.619 -4.074 1.00 28.88 811 ALA A N 1
ATOM 1922 C CA . ALA A 1 302 ? 34.838 10.331 -5.387 1.00 30.46 811 ALA A CA 1
ATOM 1923 C C . ALA A 1 302 ? 36.263 10.897 -5.409 1.00 29.77 811 ALA A C 1
ATOM 1924 O O . ALA A 1 302 ? 37.202 10.215 -5.834 1.00 28.87 811 ALA A O 1
ATOM 1926 N N . VAL A 1 303 ? 36.427 12.124 -4.901 1.00 28.20 812 VAL A N 1
ATOM 1927 C CA . VAL A 1 303 ? 37.748 12.744 -4.847 1.00 27.04 812 VAL A CA 1
ATOM 1928 C C . VAL A 1 303 ? 38.672 11.906 -3.981 1.00 25.14 812 VAL A C 1
ATOM 1929 O O . VAL A 1 303 ? 39.768 11.546 -4.406 1.00 25.16 812 VAL A O 1
ATOM 1933 N N . ARG A 1 304 ? 38.206 11.554 -2.785 1.00 25.24 813 ARG A N 1
ATOM 1934 C CA . ARG A 1 304 ? 39.009 10.770 -1.848 1.00 26.42 813 ARG A CA 1
ATOM 1935 C C . ARG A 1 304 ? 39.444 9.433 -2.450 1.00 27.40 813 ARG A C 1
ATOM 1936 O O . ARG A 1 304 ? 40.615 9.061 -2.369 1.00 26.34 813 ARG A O 1
ATOM 1944 N N . THR A 1 305 ? 38.505 8.710 -3.048 1.00 27.76 814 THR A N 1
ATOM 1945 C CA . THR A 1 305 ? 38.819 7.366 -3.551 1.00 29.02 814 THR A CA 1
ATOM 1946 C C . THR A 1 305 ? 39.708 7.443 -4.796 1.00 27.71 814 THR A C 1
ATOM 1947 O O . THR A 1 305 ? 40.622 6.635 -4.949 1.00 28.28 814 THR A O 1
ATOM 1951 N N . ALA A 1 306 ? 39.451 8.426 -5.663 1.00 27.33 815 ALA A N 1
ATOM 1952 C CA . ALA A 1 306 ? 40.301 8.663 -6.838 1.00 28.19 815 ALA A CA 1
ATOM 1953 C C . ALA A 1 306 ? 41.755 8.893 -6.449 1.00 29.74 815 ALA A C 1
ATOM 1954 O O . ALA A 1 306 ? 42.654 8.336 -7.088 1.00 29.15 815 ALA A O 1
ATOM 1956 N N . LEU A 1 307 ? 41.976 9.698 -5.402 1.00 28.47 816 LEU A N 1
ATOM 1957 C CA . LEU A 1 307 ? 43.315 9.937 -4.876 1.00 28.45 816 LEU A CA 1
ATOM 1958 C C . LEU A 1 307 ? 43.938 8.680 -4.285 1.00 28.27 816 LEU A C 1
ATOM 1959 O O . LEU A 1 307 ? 45.108 8.376 -4.556 1.00 28.45 816 LEU A O 1
ATOM 1964 N N . LEU A 1 308 ? 43.173 7.938 -3.487 1.00 27.86 817 LEU A N 1
ATOM 1965 C CA . LEU A 1 308 ? 43.731 6.729 -2.876 1.00 28.78 817 LEU A CA 1
ATOM 1966 C C . LEU A 1 308 ? 44.005 5.606 -3.893 1.00 29.34 817 LEU A C 1
ATOM 1967 O O . LEU A 1 308 ? 45.066 4.980 -3.844 1.00 29.67 817 LEU A O 1
ATOM 1972 N N . LYS A 1 309 ? 43.056 5.371 -4.800 1.00 28.80 818 LYS A N 1
ATOM 1973 C CA . LYS A 1 309 ? 43.171 4.304 -5.807 1.00 32.26 818 LYS A CA 1
ATOM 1974 C C . LYS A 1 309 ? 44.328 4.505 -6.773 1.00 31.50 818 LYS A C 1
ATOM 1975 O O . LYS A 1 309 ? 44.907 3.538 -7.256 1.00 30.22 818 LYS A O 1
ATOM 1981 N N . THR A 1 310 ? 44.669 5.763 -7.048 1.00 30.83 819 THR A N 1
ATOM 1982 C CA . THR A 1 310 ? 45.724 6.060 -8.019 1.00 31.38 819 THR A CA 1
ATOM 1983 C C . THR A 1 310 ? 47.048 6.380 -7.339 1.00 32.53 819 THR A C 1
ATOM 1984 O O . THR A 1 310 ? 48.059 6.631 -8.018 1.00 33.56 819 THR A O 1
ATOM 1988 N N . CYS A 1 325 ? 54.760 4.439 2.866 1.00 46.94 834 CYS A N 1
ATOM 1989 C CA . CYS A 1 325 ? 54.130 5.210 1.795 1.00 48.38 834 CYS A CA 1
ATOM 1990 C C . CYS A 1 325 ? 52.600 5.227 1.906 1.00 44.05 834 CYS A C 1
ATOM 1991 O O . CYS A 1 325 ? 51.923 5.875 1.105 1.00 42.51 834 CYS A O 1
ATOM 1994 N N . LEU A 1 326 ? 52.070 4.528 2.909 1.00 42.38 835 LEU A N 1
ATOM 1995 C CA . LEU A 1 326 ? 50.616 4.363 3.086 1.00 42.18 835 LEU A CA 1
ATOM 1996 C C . LEU A 1 326 ? 50.028 3.736 1.815 1.00 41.83 835 LEU A C 1
ATOM 1997 O O . LEU A 1 326 ? 50.512 2.691 1.368 1.00 39.97 835 LEU A O 1
ATOM 2002 N N . ARG A 1 327 ? 49.019 4.367 1.216 1.00 41.44 836 ARG A N 1
ATOM 2003 C CA . ARG A 1 327 ? 48.507 3.894 -0.074 1.00 42.79 836 ARG A CA 1
ATOM 2004 C C . ARG A 1 327 ? 49.438 4.278 -1.236 1.00 41.74 836 ARG A C 1
ATOM 2005 O O . ARG A 1 327 ? 49.297 3.761 -2.355 1.00 41.15 836 ARG A O 1
ATOM 2013 N N . GLY A 1 328 ? 50.387 5.175 -0.965 1.00 37.28 837 GLY A N 1
ATOM 2014 C CA . GLY A 1 328 ? 51.337 5.641 -1.979 1.00 36.02 837 GLY A CA 1
ATOM 2015 C C . GLY A 1 328 ? 51.455 7.152 -2.017 1.00 35.88 837 GLY A C 1
ATOM 2016 O O . GLY A 1 328 ? 50.840 7.858 -1.202 1.00 35.23 837 GLY A O 1
ATOM 2017 N N . PHE A 1 329 ? 52.232 7.648 -2.975 1.00 34.62 838 PHE A N 1
ATOM 2018 C CA . PHE A 1 329 ? 52.433 9.085 -3.163 1.00 33.55 838 PHE A CA 1
ATOM 2019 C C . PHE A 1 329 ? 51.342 9.659 -4.064 1.00 33.79 838 PHE A C 1
ATOM 2020 O O . PHE A 1 329 ? 50.928 9.010 -5.028 1.00 34.07 838 PHE A O 1
ATOM 2028 N N . VAL A 1 330 ? 50.892 10.879 -3.756 1.00 31.76 839 VAL A N 1
ATOM 2029 C CA . VAL A 1 330 ? 49.829 11.552 -4.511 1.00 30.14 839 VAL A CA 1
ATOM 2030 C C . VAL A 1 330 ? 50.086 11.493 -6.018 1.00 32.77 839 VAL A C 1
ATOM 2031 O O . VAL A 1 330 ? 51.209 11.754 -6.477 1.00 32.28 839 VAL A O 1
ATOM 2035 N N . ASN A 1 331 ? 49.038 11.160 -6.769 1.00 29.77 840 ASN A N 1
ATOM 2036 C CA . ASN A 1 331 ? 49.116 10.998 -8.219 1.00 31.48 840 ASN A CA 1
ATOM 2037 C C . ASN A 1 331 ? 47.999 11.788 -8.871 1.00 30.00 840 ASN A C 1
ATOM 2038 O O . ASN A 1 331 ? 46.977 11.230 -9.275 1.00 31.48 840 ASN A O 1
ATOM 2043 N N . ILE A 1 332 ? 48.198 13.100 -8.971 1.00 28.75 841 ILE A N 1
ATOM 2044 C CA . ILE A 1 332 ? 47.236 13.978 -9.623 1.00 27.56 841 ILE A CA 1
ATOM 2045 C C . ILE A 1 332 ? 46.827 13.490 -11.031 1.00 29.20 841 ILE A C 1
ATOM 2046 O O . ILE A 1 332 ? 45.635 13.411 -11.329 1.00 29.50 841 ILE A O 1
ATOM 2051 N N . PRO A 1 333 ? 47.806 13.179 -11.911 1.00 30.93 842 PRO A N 1
ATOM 2052 C CA . PRO A 1 333 ? 47.367 12.752 -13.263 1.00 31.32 842 PRO A CA 1
ATOM 2053 C C . PRO A 1 333 ? 46.449 11.518 -13.235 1.00 30.07 842 PRO A C 1
ATOM 2054 O O . PRO A 1 333 ? 45.409 11.497 -13.906 1.00 31.76 842 PRO A O 1
ATOM 2058 N N . GLY A 1 334 ? 46.813 10.504 -12.457 1.00 30.65 843 GLY A N 1
ATOM 2059 C CA . GLY A 1 334 ? 45.950 9.316 -12.312 1.00 30.66 843 GLY A CA 1
ATOM 2060 C C . GLY A 1 334 ? 44.566 9.633 -11.747 1.00 31.55 843 GLY A C 1
ATOM 2061 O O . GLY A 1 334 ? 43.549 9.093 -12.208 1.00 31.37 843 GLY A O 1
ATOM 2062 N N . ALA A 1 335 ? 44.518 10.518 -10.746 1.00 31.33 844 ALA A N 1
ATOM 2063 C CA . ALA A 1 335 ? 43.261 10.897 -10.104 1.00 29.63 844 ALA A CA 1
ATOM 2064 C C . ALA A 1 335 ? 42.372 11.722 -11.040 1.00 30.98 844 ALA A C 1
ATOM 2065 O O . ALA A 1 335 ? 41.144 11.595 -11.024 1.00 27.98 844 ALA A O 1
ATOM 2067 N N . MET A 1 336 ? 43.004 12.545 -11.876 1.00 31.60 845 MET A N 1
ATOM 2068 C CA . MET A 1 336 ? 42.279 13.313 -12.886 1.00 33.02 845 MET A CA 1
ATOM 2069 C C . MET A 1 336 ? 41.631 12.377 -13.902 1.00 31.42 845 MET A C 1
ATOM 2070 O O . MET A 1 336 ? 40.473 12.547 -14.274 1.00 31.28 845 MET A O 1
ATOM 2075 N N . LYS A 1 337 ? 42.395 11.393 -14.356 1.00 34.26 846 LYS A N 1
ATOM 2076 C CA . LYS A 1 337 ? 41.867 10.406 -15.293 1.00 34.69 846 LYS A CA 1
ATOM 2077 C C . LYS A 1 337 ? 40.644 9.702 -14.693 1.00 32.17 846 LYS A C 1
ATOM 2078 O O . LYS A 1 337 ? 39.636 9.531 -15.372 1.00 33.06 846 LYS A O 1
ATOM 2084 N N . VAL A 1 338 ? 40.716 9.334 -13.415 1.00 31.75 847 VAL A N 1
ATOM 2085 C CA . VAL A 1 338 ? 39.591 8.663 -12.746 1.00 29.83 847 VAL A CA 1
ATOM 2086 C C . VAL A 1 338 ? 38.376 9.584 -12.651 1.00 30.28 847 VAL A C 1
ATOM 2087 O O . VAL A 1 338 ? 37.255 9.166 -12.910 1.00 30.67 847 VAL A O 1
ATOM 2091 N N . LEU A 1 339 ? 38.604 10.843 -12.288 1.00 30.17 848 LEU A N 1
ATOM 2092 C CA . LEU A 1 339 ? 37.507 11.755 -12.008 1.00 31.31 848 LEU A CA 1
ATOM 2093 C C . LEU A 1 339 ? 36.861 12.323 -13.261 1.00 32.85 848 LEU A C 1
ATOM 2094 O O . LEU A 1 339 ? 35.655 12.490 -13.299 1.00 33.78 848 LEU A O 1
ATOM 2099 N N . PHE A 1 340 ? 37.671 12.620 -14.274 1.00 35.01 849 PHE A N 1
ATOM 2100 C CA . PHE A 1 340 ? 37.200 13.362 -15.440 1.00 36.51 849 PHE A CA 1
ATOM 2101 C C . PHE A 1 340 ? 37.545 12.701 -16.781 1.00 36.58 849 PHE A C 1
ATOM 2102 O O . PHE A 1 340 ? 37.124 13.184 -17.833 1.00 38.59 849 PHE A O 1
ATOM 2110 N N . GLY A 1 341 ? 38.301 11.607 -16.744 1.00 35.73 850 GLY A N 1
ATOM 2111 C CA . GLY A 1 341 ? 38.729 10.922 -17.970 1.00 36.17 850 GLY A CA 1
ATOM 2112 C C . GLY A 1 341 ? 38.117 9.537 -18.075 1.00 37.86 850 GLY A C 1
ATOM 2113 O O . GLY A 1 341 ? 36.977 9.319 -17.665 1.00 37.85 850 GLY A O 1
ATOM 2114 N N . GLN A 1 342 ? 38.884 8.601 -18.626 1.00 39.97 851 GLN A N 1
ATOM 2115 C CA . GLN A 1 342 ? 38.433 7.223 -18.808 1.00 41.43 851 GLN A CA 1
ATOM 2116 C C . GLN A 1 342 ? 39.453 6.315 -18.150 1.00 37.39 851 GLN A C 1
ATOM 2117 O O . GLN A 1 342 ? 40.400 5.886 -18.800 1.00 38.76 851 GLN A O 1
ATOM 2123 N N . PRO A 1 343 ? 39.284 6.042 -16.838 1.00 34.64 852 PRO A N 1
ATOM 2124 C CA . PRO A 1 343 ? 40.333 5.295 -16.148 1.00 34.44 852 PRO A CA 1
ATOM 2125 C C . PRO A 1 343 ? 40.375 3.849 -16.608 1.00 32.28 852 PRO A C 1
ATOM 2126 O O . PRO A 1 343 ? 39.359 3.303 -17.038 1.00 32.64 852 PRO A O 1
ATOM 2130 N N . SER A 1 344 ? 41.552 3.253 -16.504 1.00 31.21 853 SER A N 1
ATOM 2131 C CA . SER A 1 344 ? 41.734 1.833 -16.717 1.00 30.69 853 SER A CA 1
ATOM 2132 C C . SER A 1 344 ? 41.008 1.076 -15.616 1.00 30.87 853 SER A C 1
ATOM 2133 O O . SER A 1 344 ? 41.056 1.476 -14.443 1.00 28.19 853 SER A O 1
ATOM 2136 N N . VAL A 1 345 ? 40.364 -0.026 -16.000 1.00 29.93 854 VAL A N 1
ATOM 2137 C CA . VAL A 1 345 ? 39.742 -0.952 -15.056 1.00 30.21 854 VAL A CA 1
ATOM 2138 C C . VAL A 1 345 ? 40.720 -1.430 -13.965 1.00 28.53 854 VAL A C 1
ATOM 2139 O O . VAL A 1 345 ? 40.310 -1.713 -12.829 1.00 25.46 854 VAL A O 1
ATOM 2143 N N . THR A 1 346 ? 42.011 -1.482 -14.302 1.00 28.49 855 THR A N 1
ATOM 2144 C CA . THR A 1 346 ? 43.044 -1.998 -13.387 1.00 30.63 855 THR A CA 1
ATOM 2145 C C . THR A 1 346 ? 43.167 -1.161 -12.099 1.00 31.45 855 THR A C 1
ATOM 2146 O O . THR A 1 346 ? 43.557 -1.674 -11.054 1.00 33.52 855 THR A O 1
ATOM 2150 N N . VAL A 1 347 ? 42.834 0.120 -12.190 1.00 33.75 856 VAL A N 1
ATOM 2151 C CA . VAL A 1 347 ? 42.741 0.984 -11.007 1.00 37.15 856 VAL A CA 1
ATOM 2152 C C . VAL A 1 347 ? 41.690 0.446 -10.004 1.00 37.61 856 VAL A C 1
ATOM 2153 O O . VAL A 1 347 ? 41.821 0.655 -8.802 1.00 40.21 856 VAL A O 1
ATOM 2157 N N . SER A 1 348 ? 40.658 -0.243 -10.493 1.00 36.75 857 SER A N 1
ATOM 2158 C CA . SER A 1 348 ? 39.652 -0.823 -9.598 1.00 38.92 857 SER A CA 1
ATOM 2159 C C . SER A 1 348 ? 40.160 -2.145 -9.018 1.00 40.66 857 SER A C 1
ATOM 2160 O O . SER A 1 348 ? 39.476 -2.778 -8.213 1.00 40.14 857 SER A O 1
ATOM 2163 N N . ALA B 1 7 ? -7.392 45.488 37.154 1.00 40.28 516 ALA B N 1
ATOM 2164 C CA . ALA B 1 7 ? -6.855 44.398 36.269 1.00 42.42 516 ALA B CA 1
ATOM 2165 C C . ALA B 1 7 ? -7.209 44.635 34.804 1.00 39.97 516 ALA B C 1
ATOM 2166 O O . ALA B 1 7 ? -8.256 44.192 34.322 1.00 40.21 516 ALA B O 1
ATOM 2168 N N . LEU B 1 8 ? -6.318 45.328 34.104 1.00 39.24 517 LEU B N 1
ATOM 2169 C CA . LEU B 1 8 ? -6.528 45.679 32.700 1.00 39.85 517 LEU B CA 1
ATOM 2170 C C . LEU B 1 8 ? -6.372 44.488 31.744 1.00 41.16 517 LEU B C 1
ATOM 2171 O O . LEU B 1 8 ? -6.867 44.522 30.615 1.00 39.67 517 LEU B O 1
ATOM 2176 N N . HIS B 1 9 ? -5.682 43.442 32.198 1.00 39.05 518 HIS B N 1
ATOM 2177 C CA . HIS B 1 9 ? -5.500 42.231 31.399 1.00 39.06 518 HIS B CA 1
ATOM 2178 C C . HIS B 1 9 ? -5.657 41.033 32.316 1.00 37.86 518 HIS B C 1
ATOM 2179 O O . HIS B 1 9 ? -4.661 40.510 32.809 1.00 39.29 518 HIS B O 1
ATOM 2186 N N . PRO B 1 10 ? -6.908 40.612 32.584 1.00 37.80 519 PRO B N 1
ATOM 2187 C CA . PRO B 1 10 ? -7.091 39.601 33.627 1.00 36.66 519 PRO B CA 1
ATOM 2188 C C . PRO B 1 10 ? -6.420 38.281 33.246 1.00 36.46 519 PRO B C 1
ATOM 2189 O O . PRO B 1 10 ? -6.545 37.826 32.111 1.00 36.04 519 PRO B O 1
ATOM 2193 N N . HIS B 1 11 ? -5.705 37.686 34.195 1.00 34.47 520 HIS B N 1
ATOM 2194 C CA . HIS B 1 11 ? -4.937 36.474 33.942 1.00 32.05 520 HIS B CA 1
ATOM 2195 C C . HIS B 1 11 ? -5.459 35.423 34.891 1.00 31.71 520 HIS B C 1
ATOM 2196 O O . HIS B 1 11 ? -5.801 35.729 36.023 1.00 33.88 520 HIS B O 1
ATOM 2203 N N . ASP B 1 12 ? -5.531 34.182 34.420 1.00 31.87 521 ASP B N 1
ATOM 2204 C CA . ASP B 1 12 ? -5.950 33.040 35.227 1.00 30.12 521 ASP B CA 1
ATOM 2205 C C . ASP B 1 12 ? -5.319 32.941 36.623 1.00 30.26 521 ASP B C 1
ATOM 2206 O O . ASP B 1 12 ? -5.931 32.404 37.563 1.00 27.85 521 ASP B O 1
ATOM 2211 N N . LEU B 1 13 ? -4.089 33.434 36.743 1.00 28.24 522 LEU B N 1
ATOM 2212 C CA . LEU B 1 13 ? -3.313 33.291 37.968 1.00 29.29 522 LEU B CA 1
AT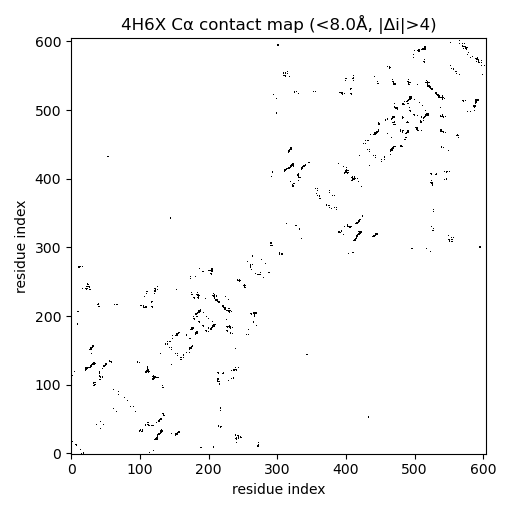OM 2213 C C . LEU B 1 13 ? -3.285 34.551 38.843 1.00 28.53 522 LEU B C 1
ATOM 2214 O O . LEU B 1 13 ? -2.606 34.570 39.871 1.00 27.68 522 LEU B O 1
ATOM 2219 N N . ASP B 1 14 ? -4.018 35.587 38.437 1.00 28.48 523 ASP B N 1
ATOM 2220 C CA . ASP B 1 14 ? -4.109 36.842 39.216 1.00 31.87 523 ASP B CA 1
ATOM 2221 C C . ASP B 1 14 ? -4.469 36.618 40.693 1.00 31.68 523 ASP B C 1
ATOM 2222 O O . ASP B 1 14 ? -3.916 37.264 41.581 1.00 31.68 523 ASP B O 1
ATOM 2227 N N . GLU B 1 15 ? -5.399 35.704 40.946 1.00 32.99 524 GLU B N 1
ATOM 2228 C CA . GLU B 1 15 ? -5.866 35.413 42.299 1.00 35.11 524 GLU B CA 1
ATOM 2229 C C . GLU B 1 15 ? -4.811 34.650 43.106 1.00 34.62 524 GLU B C 1
ATOM 2230 O O . GLU B 1 15 ? -4.679 34.836 44.313 1.00 33.35 524 GLU B O 1
ATOM 2236 N N . ARG B 1 16 ? -4.054 33.788 42.435 1.00 31.32 525 ARG B N 1
ATOM 2237 C CA . ARG B 1 16 ? -3.067 32.968 43.127 1.00 28.78 525 ARG B CA 1
ATOM 2238 C C . ARG B 1 16 ? -1.748 33.694 43.334 1.00 26.42 525 ARG B C 1
ATOM 2239 O O . ARG B 1 16 ? -0.941 33.284 44.149 1.00 25.57 525 ARG B O 1
ATOM 2247 N N . ILE B 1 17 ? -1.538 34.767 42.578 1.00 26.67 526 ILE B N 1
ATOM 2248 C CA . ILE B 1 17 ? -0.278 35.495 42.587 1.00 25.84 526 ILE B CA 1
ATOM 2249 C C . ILE B 1 17 ? -0.575 36.988 42.827 1.00 25.15 526 ILE B C 1
ATOM 2250 O O . ILE B 1 17 ? -0.819 37.736 41.881 1.00 25.87 526 ILE B O 1
ATOM 2255 N N . PRO B 1 18 ? -0.556 37.418 44.092 1.00 25.09 527 PRO B N 1
ATOM 2256 C CA . PRO B 1 18 ? -0.723 38.839 44.407 1.00 25.37 527 PRO B CA 1
ATOM 2257 C C . PRO B 1 18 ? 0.256 39.715 43.632 1.00 26.37 527 PRO B C 1
ATOM 2258 O O . PRO B 1 18 ? 1.447 39.398 43.557 1.00 27.20 527 PRO B O 1
ATOM 2262 N N . GLY B 1 19 ? -0.248 40.791 43.029 1.00 26.75 528 GLY B N 1
ATOM 2263 C CA . GLY B 1 19 ? 0.615 41.729 42.313 1.00 24.91 528 GLY B CA 1
ATOM 2264 C C . GLY B 1 19 ? 0.786 41.425 40.838 1.00 25.48 528 GLY B C 1
ATOM 2265 O O . GLY B 1 19 ? 1.328 42.246 40.104 1.00 27.66 528 GLY B O 1
ATOM 2266 N N . LEU B 1 20 ? 0.316 40.260 40.390 1.00 24.80 529 LEU B N 1
ATOM 2267 C CA . LEU B 1 20 ? 0.381 39.916 38.965 1.00 25.37 529 LEU B CA 1
ATOM 2268 C C . LEU B 1 20 ? -0.469 40.847 38.102 1.00 25.58 529 LEU B C 1
ATOM 2269 O O . LEU B 1 20 ? 0.015 41.348 37.089 1.00 25.40 529 LEU B O 1
ATOM 2274 N N . ALA B 1 21 ? -1.732 41.056 38.488 1.00 26.19 530 ALA B N 1
ATOM 2275 C CA . ALA B 1 21 ? -2.603 42.002 37.758 1.00 27.69 530 ALA B CA 1
ATOM 2276 C C . ALA B 1 21 ? -1.970 43.398 37.650 1.00 27.73 530 ALA B C 1
ATOM 2277 O O . ALA B 1 21 ? -1.910 43.967 36.550 1.00 27.66 530 ALA B O 1
ATOM 2279 N N . ASP B 1 22 ? -1.437 43.914 38.763 1.00 28.39 531 ASP B N 1
ATOM 2280 C CA . ASP B 1 22 ? -0.758 45.227 38.758 1.00 31.26 531 ASP B CA 1
ATOM 2281 C C . ASP B 1 22 ? 0.452 45.262 37.846 1.00 30.70 531 ASP B C 1
ATOM 2282 O O . ASP B 1 22 ? 0.706 46.267 37.177 1.00 28.91 531 ASP B O 1
ATOM 2287 N N . LEU B 1 23 ? 1.235 44.181 37.855 1.00 28.17 532 LEU B N 1
ATOM 2288 C CA . LEU B 1 23 ? 2.430 44.130 37.032 1.00 26.59 532 LEU B CA 1
ATOM 2289 C C . LEU B 1 23 ? 2.038 44.158 35.556 1.00 26.05 532 LEU B C 1
ATOM 2290 O O . LEU B 1 23 ? 2.655 44.874 34.752 1.00 25.96 532 LEU B O 1
ATOM 2295 N N . HIS B 1 24 ? 1.018 43.373 35.223 1.00 27.17 533 HIS B N 1
ATOM 2296 C CA . HIS B 1 24 ? 0.427 43.325 33.873 1.00 27.63 533 HIS B CA 1
ATOM 2297 C C . HIS B 1 24 ? -0.160 44.683 33.471 1.00 28.33 533 HIS B C 1
ATOM 2298 O O . HIS B 1 24 ? -0.157 45.051 32.299 1.00 28.23 533 HIS B O 1
ATOM 2305 N N . ASN B 1 25 ? -0.677 45.421 34.447 1.00 30.27 534 ASN B N 1
ATOM 2306 C CA . ASN B 1 25 ? -1.166 46.772 34.190 1.00 32.30 534 ASN B CA 1
ATOM 2307 C C . ASN B 1 25 ? -0.043 47.672 33.735 1.00 32.87 534 ASN B C 1
ATOM 2308 O O . ASN B 1 25 ? -0.274 48.651 33.029 1.00 35.98 534 ASN B O 1
ATOM 2313 N N . GLN B 1 26 ? 1.178 47.339 34.144 1.00 31.10 535 GLN B N 1
ATOM 2314 C CA . GLN B 1 26 ? 2.323 48.146 33.797 1.00 30.07 535 GLN B CA 1
ATOM 2315 C C . GLN B 1 26 ? 3.039 47.609 32.568 1.00 31.23 535 GLN B C 1
ATOM 2316 O O . GLN B 1 26 ? 3.562 48.391 31.774 1.00 30.68 535 GLN B O 1
ATOM 2322 N N . THR B 1 27 ? 3.058 46.285 32.398 1.00 31.01 536 THR B N 1
ATOM 2323 C CA . THR B 1 27 ? 3.678 45.697 31.206 1.00 29.97 536 THR B CA 1
ATOM 2324 C C . THR B 1 27 ? 3.180 44.285 30.856 1.00 29.45 536 THR B C 1
ATOM 2325 O O . THR B 1 27 ? 2.824 43.493 31.737 1.00 24.49 536 THR B O 1
ATOM 2329 N N . LEU B 1 28 ? 3.165 43.989 29.556 1.00 28.82 537 LEU B N 1
ATOM 2330 C CA . LEU B 1 28 ? 2.938 42.620 29.079 1.00 29.81 537 LEU B CA 1
ATOM 2331 C C . LEU B 1 28 ? 4.240 42.036 28.516 1.00 28.09 537 LEU B C 1
ATOM 2332 O O . LEU B 1 28 ? 4.247 40.958 27.927 1.00 30.91 537 LEU B O 1
ATOM 2337 N N . GLY B 1 29 ? 5.341 42.752 28.728 1.00 27.44 538 GLY B N 1
ATOM 2338 C CA . GLY B 1 29 ? 6.646 42.362 28.239 1.00 28.63 538 GLY B CA 1
ATOM 2339 C C . GLY B 1 29 ? 7.185 43.322 27.195 1.00 31.86 538 GLY B C 1
ATOM 2340 O O . GLY B 1 29 ? 6.450 44.116 26.619 1.00 32.22 538 GLY B O 1
ATOM 2341 N N . ASP B 1 30 ? 8.482 43.230 26.951 1.00 33.63 539 ASP B N 1
ATOM 2342 C CA . ASP B 1 30 ? 9.160 44.038 25.960 1.00 34.46 539 ASP B CA 1
ATOM 2343 C C . ASP B 1 30 ? 9.875 43.078 25.020 1.00 35.67 539 ASP B C 1
ATOM 2344 O O . ASP B 1 30 ? 10.479 42.112 25.484 1.00 33.05 539 ASP B O 1
ATOM 2349 N N . PRO B 1 31 ? 9.808 43.337 23.694 1.00 37.15 540 PRO B N 1
ATOM 2350 C CA . PRO B 1 31 ? 10.485 42.532 22.668 1.00 37.00 540 PRO B CA 1
ATOM 2351 C C . PRO B 1 31 ? 12.013 42.548 22.768 1.00 37.73 540 PRO B C 1
ATOM 2352 O O . PRO B 1 31 ? 12.673 41.728 22.128 1.00 37.49 540 PRO B O 1
ATOM 2356 N N . GLN B 1 32 ? 12.574 43.474 23.546 1.00 35.90 541 GLN B N 1
ATOM 2357 C CA . GLN B 1 32 ? 14.009 43.472 23.806 1.00 35.00 541 GLN B CA 1
ATOM 2358 C C . GLN B 1 32 ? 14.414 42.411 24.827 1.00 30.61 541 GLN B C 1
ATOM 2359 O O . GLN B 1 32 ? 15.606 42.191 25.046 1.00 31.03 541 GLN B O 1
ATOM 2365 N N . ILE B 1 33 ? 13.435 41.788 25.472 1.00 27.62 542 ILE B N 1
ATOM 2366 C CA . ILE B 1 33 ? 13.719 40.676 26.396 1.00 24.57 542 ILE B CA 1
ATOM 2367 C C . ILE B 1 33 ? 13.558 39.358 25.657 1.00 23.96 542 ILE B C 1
ATOM 2368 O O . ILE B 1 33 ? 12.457 39.019 25.214 1.00 23.93 542 ILE B O 1
ATOM 2373 N N . THR B 1 34 ? 14.661 38.622 25.534 1.00 23.61 543 THR B N 1
ATOM 2374 C CA . THR B 1 34 ? 14.647 37.328 24.841 1.00 23.27 543 THR B CA 1
ATOM 2375 C C . THR B 1 34 ? 14.677 36.138 25.810 1.00 21.91 543 THR B C 1
ATOM 2376 O O . THR B 1 34 ? 15.601 35.997 26.602 1.00 23.16 543 THR B O 1
ATOM 2380 N N . ILE B 1 35 ? 13.663 35.285 25.719 1.00 21.58 544 ILE B N 1
ATOM 2381 C CA . ILE B 1 35 ? 13.615 34.056 26.487 1.00 20.55 544 ILE B CA 1
ATOM 2382 C C . ILE B 1 35 ? 13.922 32.869 25.563 1.00 20.64 544 ILE B C 1
ATOM 2383 O O . ILE B 1 35 ? 13.231 32.658 24.556 1.00 20.15 544 ILE B O 1
ATOM 2388 N N . VAL B 1 36 ? 14.958 32.101 25.893 1.00 19.59 545 VAL B N 1
ATOM 2389 C CA . VAL B 1 36 ? 15.248 30.874 25.141 1.00 19.44 545 VAL B CA 1
ATOM 2390 C C . VAL B 1 36 ? 14.764 29.677 25.955 1.00 20.10 545 VAL B C 1
ATOM 2391 O O . VAL B 1 36 ? 15.217 29.463 27.096 1.00 18.73 545 VAL B O 1
ATOM 2395 N N . ILE B 1 37 ? 13.851 28.901 25.364 1.00 19.77 546 ILE B N 1
ATOM 2396 C CA . ILE B 1 37 ? 13.242 27.739 26.019 1.00 19.78 546 ILE B CA 1
ATOM 2397 C C . ILE B 1 37 ? 13.872 26.453 25.486 1.00 19.75 546 ILE B C 1
ATOM 2398 O O . ILE B 1 37 ? 13.709 26.108 24.319 1.00 18.81 546 ILE B O 1
ATOM 2403 N N . ILE B 1 38 ? 14.620 25.775 26.350 1.00 19.34 547 ILE B N 1
ATOM 2404 C CA . ILE B 1 38 ? 15.241 24.499 26.034 1.00 18.50 547 ILE B CA 1
ATOM 2405 C C . ILE B 1 38 ? 14.228 23.446 26.510 1.00 18.64 547 ILE B C 1
ATOM 2406 O O . ILE B 1 38 ? 14.030 23.256 27.703 1.00 16.74 547 ILE B O 1
ATOM 2411 N N . ASP B 1 39 ? 13.557 22.810 25.550 1.00 19.63 548 ASP B N 1
ATOM 2412 C CA . ASP B 1 39 ? 12.457 21.868 25.829 1.00 20.44 548 ASP B CA 1
ATOM 2413 C C . ASP B 1 39 ? 12.240 21.060 24.560 1.00 21.51 548 ASP B C 1
ATOM 2414 O O . ASP B 1 39 ? 13.129 21.001 23.726 1.00 21.30 548 ASP B O 1
ATOM 2419 N N . GLY B 1 40 ? 11.056 20.469 24.390 1.00 22.41 549 GLY B N 1
ATOM 2420 C CA . GLY B 1 40 ? 10.734 19.810 23.133 1.00 23.34 549 GLY B CA 1
ATOM 2421 C C . GLY B 1 40 ? 10.288 20.782 22.051 1.00 23.57 549 GLY B C 1
ATOM 2422 O O . GLY B 1 40 ? 10.516 21.983 22.125 1.00 24.08 549 GLY B O 1
ATOM 2423 N N . ASP B 1 41 ? 9.626 20.239 21.039 1.00 25.75 550 ASP B N 1
ATOM 2424 C CA . ASP B 1 41 ? 9.207 20.998 19.881 1.00 24.43 550 ASP B CA 1
ATOM 2425 C C . ASP B 1 41 ? 7.735 21.395 19.999 1.00 24.26 550 ASP B C 1
ATOM 2426 O O . ASP B 1 41 ? 6.847 20.527 19.937 1.00 23.05 550 ASP B O 1
ATOM 2431 N N . PRO B 1 42 ? 7.469 22.704 20.183 1.00 24.96 551 PRO B N 1
ATOM 2432 C CA . PRO B 1 42 ? 6.094 23.157 20.385 1.00 25.75 551 PRO B CA 1
ATOM 2433 C C . PRO B 1 42 ? 5.357 23.299 19.056 1.00 26.89 551 PRO B C 1
ATOM 2434 O O . PRO B 1 42 ? 5.989 23.385 18.000 1.00 28.69 551 PRO B O 1
ATOM 2438 N N . ASP B 1 43 ? 4.032 23.341 19.143 1.00 28.35 552 ASP B N 1
ATOM 2439 C CA . ASP B 1 43 ? 3.129 23.402 17.997 1.00 28.54 552 ASP B CA 1
ATOM 2440 C C . ASP B 1 43 ? 2.764 24.856 17.736 1.00 28.95 552 ASP B C 1
ATOM 2441 O O . ASP B 1 43 ? 1.881 25.414 18.375 1.00 28.11 552 ASP B O 1
ATOM 2446 N N . TYR B 1 44 ? 3.454 25.464 16.777 1.00 31.23 553 TYR B N 1
ATOM 2447 C CA . TYR B 1 44 ? 3.251 26.869 16.447 1.00 32.35 553 TYR B CA 1
ATOM 2448 C C . TYR B 1 44 ? 1.953 27.155 15.666 1.00 35.76 553 TYR B C 1
ATOM 2449 O O . TYR B 1 44 ? 1.670 28.320 15.345 1.00 37.46 553 TYR B O 1
ATOM 2458 N N . THR B 1 45 ? 1.176 26.111 15.358 1.00 36.27 554 THR B N 1
ATOM 2459 C CA . THR B 1 45 ? -0.129 26.288 14.691 1.00 37.63 554 THR B CA 1
ATOM 2460 C C . THR B 1 45 ? -1.239 26.661 15.685 1.00 39.70 554 THR B C 1
ATOM 2461 O O . THR B 1 45 ? -2.293 27.167 15.278 1.00 38.64 554 THR B O 1
ATOM 2465 N N . LEU B 1 46 ? -0.999 26.417 16.978 1.00 37.12 555 LEU B N 1
ATOM 2466 C CA . LEU B 1 46 ? -1.949 26.789 18.031 1.00 35.88 555 LEU B CA 1
ATOM 2467 C C . LEU B 1 46 ? -2.167 28.303 18.044 1.00 35.21 555 LEU B C 1
ATOM 2468 O O . LEU B 1 46 ? -1.214 29.073 17.916 1.00 33.86 555 LEU B O 1
ATOM 2473 N N . SER B 1 47 ? -3.416 28.732 18.204 1.00 35.04 556 SER B N 1
ATOM 2474 C CA . SER B 1 47 ? -3.734 30.158 18.096 1.00 35.94 556 SER B CA 1
ATOM 2475 C C . SER B 1 47 ? -3.142 30.992 19.242 1.00 36.23 556 SER B C 1
ATOM 2476 O O . SER B 1 47 ? -2.916 32.195 19.073 1.00 35.75 556 SER B O 1
ATOM 2479 N N . CYS B 1 48 ? -2.857 30.360 20.385 1.00 34.20 557 CYS B N 1
ATOM 2480 C CA . CYS B 1 48 ? -2.182 31.076 21.477 1.00 32.60 557 CYS B CA 1
ATOM 2481 C C . CYS B 1 48 ? -0.853 31.700 21.045 1.00 31.57 557 CYS B C 1
ATOM 2482 O O . CYS B 1 48 ? -0.420 32.696 21.635 1.00 31.15 557 CYS B O 1
ATOM 2485 N N . PHE B 1 49 ? -0.223 31.146 20.003 1.00 29.64 558 PHE B N 1
ATOM 2486 C CA . PHE B 1 49 ? 1.022 31.732 19.474 1.00 30.33 558 PHE B CA 1
ATOM 2487 C C . PHE B 1 49 ? 0.837 32.710 18.304 1.00 32.14 558 PHE B C 1
ATOM 2488 O O . PHE B 1 49 ? 1.815 33.295 17.804 1.00 30.75 558 PHE B O 1
ATOM 2496 N N . GLU B 1 50 ? -0.411 32.897 17.877 1.00 34.92 559 GLU B N 1
ATOM 2497 C CA . GLU B 1 50 ? -0.701 33.787 16.748 1.00 37.17 559 GLU B CA 1
ATOM 2498 C C . GLU B 1 50 ? -0.459 35.240 17.137 1.00 34.31 559 GLU B C 1
ATOM 2499 O O . GLU B 1 50 ? -1.152 35.779 17.992 1.00 35.62 559 GLU B O 1
ATOM 2505 N N . GLY B 1 51 ? 0.532 35.867 16.513 1.00 34.93 560 GLY B N 1
ATOM 2506 C CA . GLY B 1 51 ? 0.933 37.212 16.900 1.00 34.32 560 GLY B CA 1
ATOM 2507 C C . GLY B 1 51 ? 2.043 37.251 17.952 1.00 34.00 560 GLY B C 1
ATOM 2508 O O . GLY B 1 51 ? 2.597 38.314 18.215 1.00 34.19 560 GLY B O 1
ATOM 2509 N N . ALA B 1 52 ? 2.381 36.102 18.548 1.00 31.58 561 ALA B N 1
ATOM 2510 C CA . ALA B 1 52 ? 3.512 36.042 19.481 1.00 30.22 561 ALA B CA 1
ATOM 2511 C C . ALA B 1 52 ? 4.839 36.124 18.739 1.00 30.29 561 ALA B C 1
ATOM 2512 O O . ALA B 1 52 ? 4.962 35.638 17.607 1.00 30.86 561 ALA B O 1
ATOM 2514 N N . GLU B 1 53 ? 5.834 36.750 19.360 1.00 30.30 562 GLU B N 1
ATOM 2515 C CA . GLU B 1 53 ? 7.164 36.818 18.773 1.00 31.34 562 GLU B CA 1
ATOM 2516 C C . GLU B 1 53 ? 7.970 35.526 19.057 1.00 31.02 562 GLU B C 1
ATOM 2517 O O . GLU B 1 53 ? 8.932 35.522 19.839 1.00 29.88 562 GLU B O 1
ATOM 2523 N N . VAL B 1 54 ? 7.563 34.431 18.412 1.00 30.09 563 VAL B N 1
ATOM 2524 C CA . VAL B 1 54 ? 8.192 33.117 18.619 1.00 29.64 563 VAL B CA 1
ATOM 2525 C C . VAL B 1 54 ? 8.961 32.650 17.389 1.00 30.46 563 VAL B C 1
ATOM 2526 O O . VAL B 1 54 ? 8.581 32.952 16.265 1.00 30.48 563 VAL B O 1
ATOM 2530 N N . SER B 1 55 ? 10.060 31.943 17.604 1.00 28.63 564 SER B N 1
ATOM 2531 C CA . SER B 1 55 ? 10.782 31.312 16.498 1.00 29.62 564 SER B CA 1
ATOM 2532 C C . SER B 1 55 ? 11.493 30.099 17.048 1.00 28.35 564 SER B C 1
ATOM 2533 O O . SER B 1 55 ? 11.779 30.039 18.249 1.00 26.59 564 SER B O 1
ATOM 2536 N N . LYS B 1 56 ? 11.755 29.124 16.191 1.00 27.05 565 LYS B N 1
ATOM 2537 C CA . LYS B 1 56 ? 12.459 27.919 16.626 1.00 26.57 565 LYS B CA 1
ATOM 2538 C C . LYS B 1 56 ? 13.875 27.962 16.132 1.00 27.03 565 LYS B C 1
ATOM 2539 O O . LYS B 1 56 ? 14.120 28.264 14.964 1.00 26.73 565 LYS B O 1
ATOM 2545 N N . VAL B 1 57 ? 14.821 27.659 17.015 1.00 26.33 566 VAL B N 1
ATOM 2546 C CA . VAL B 1 57 ? 16.180 27.391 16.574 1.00 26.43 566 VAL B CA 1
ATOM 2547 C C . VAL B 1 57 ? 16.509 25.959 16.974 1.00 27.95 566 VAL B C 1
ATOM 2548 O O . VAL B 1 57 ? 16.598 25.651 18.167 1.00 24.94 566 VAL B O 1
ATOM 2552 N N . PHE B 1 58 ? 16.657 25.076 15.981 1.00 27.10 567 PHE B N 1
ATOM 2553 C CA . PHE B 1 58 ? 16.992 23.681 16.259 1.00 29.60 567 PHE B CA 1
ATOM 2554 C C . PHE B 1 58 ? 18.494 23.565 16.405 1.00 29.79 567 PHE B C 1
ATOM 2555 O O . PHE B 1 58 ? 19.222 24.073 15.554 1.00 34.03 567 PHE B O 1
ATOM 2563 N N . PRO B 1 59 ? 18.970 22.907 17.482 1.00 27.37 568 PRO B N 1
ATOM 2564 C CA . PRO B 1 59 ? 20.410 22.735 17.649 1.00 28.37 568 PRO B CA 1
ATOM 2565 C C . PRO B 1 59 ? 20.987 22.072 16.405 1.00 28.77 568 PRO B C 1
ATOM 2566 O O . PRO B 1 59 ? 20.480 21.023 15.976 1.00 28.51 568 PRO B O 1
ATOM 2570 N N . TYR B 1 60 ? 22.031 22.677 15.841 1.00 26.99 569 TYR B N 1
ATOM 2571 C CA . TYR B 1 60 ? 22.568 22.249 14.542 1.00 26.84 569 TYR B CA 1
ATOM 2572 C C . TYR B 1 60 ? 23.287 20.900 14.636 1.00 26.73 569 TYR B C 1
ATOM 2573 O O . TYR B 1 60 ? 23.490 20.225 13.618 1.00 28.33 569 TYR B O 1
ATOM 2582 N N . TRP B 1 61 ? 23.652 20.488 15.846 1.00 24.97 570 TRP B N 1
ATOM 2583 C CA . TRP B 1 61 ? 24.330 19.201 16.036 1.00 25.88 570 TRP B CA 1
ATOM 2584 C C . TRP B 1 61 ? 23.361 18.004 16.187 1.00 27.72 570 TRP B C 1
ATOM 2585 O O . TRP B 1 61 ? 23.804 16.858 16.322 1.00 27.54 570 TRP B O 1
ATOM 2596 N N . HIS B 1 62 ? 22.056 18.269 16.147 1.00 28.11 571 HIS B N 1
ATOM 2597 C CA . HIS B 1 62 ? 21.054 17.190 16.184 1.00 32.30 571 HIS B CA 1
ATOM 2598 C C . HIS B 1 62 ? 20.613 16.763 14.809 1.00 34.50 571 HIS B C 1
ATOM 2599 O O . HIS B 1 62 ? 20.391 17.601 13.928 1.00 35.42 571 HIS B O 1
ATOM 2606 N N . GLU B 1 63 ? 20.447 15.457 14.660 1.00 38.05 572 GLU B N 1
ATOM 2607 C CA . GLU B 1 63 ? 19.723 14.886 13.533 1.00 47.83 572 GLU B CA 1
ATOM 2608 C C . GLU B 1 63 ? 18.232 15.194 13.702 1.00 49.03 572 GLU B C 1
ATOM 2609 O O . GLU B 1 63 ? 17.669 14.910 14.757 1.00 45.92 572 GLU B O 1
ATOM 2615 N N . PRO B 1 64 ? 17.587 15.770 12.664 1.00 53.59 573 PRO B N 1
ATOM 2616 C CA . PRO B 1 64 ? 16.146 16.052 12.751 1.00 54.59 573 PRO B CA 1
ATOM 2617 C C . PRO B 1 64 ? 15.334 14.778 12.999 1.00 52.62 573 PRO B C 1
ATOM 2618 O O . PRO B 1 64 ? 15.605 13.747 12.391 1.00 49.80 573 PRO B O 1
ATOM 2622 N N . ALA B 1 65 ? 14.380 14.831 13.918 1.00 53.11 574 ALA B N 1
ATOM 2623 C CA . ALA B 1 65 ? 13.537 13.666 14.157 1.00 51.89 574 ALA B CA 1
ATOM 2624 C C . ALA B 1 65 ? 12.298 13.758 13.268 1.00 51.59 574 ALA B C 1
ATOM 2625 O O . ALA B 1 65 ? 11.871 14.859 12.897 1.00 51.87 574 ALA B O 1
ATOM 2627 N N . GLU B 1 66 ? 11.738 12.612 12.896 1.00 49.59 575 GLU B N 1
ATOM 2628 C CA . GLU B 1 66 ? 10.552 12.604 12.039 1.00 52.19 575 GLU B CA 1
ATOM 2629 C C . GLU B 1 66 ? 9.315 13.166 12.754 1.00 49.49 575 GLU B C 1
ATOM 2630 O O . GLU B 1 66 ? 9.100 12.871 13.931 1.00 46.56 575 GLU B O 1
ATOM 2636 N N . PRO B 1 67 ? 8.498 13.971 12.042 1.00 48.46 576 PRO B N 1
ATOM 2637 C CA . PRO B 1 67 ? 7.276 14.534 12.626 1.00 48.20 576 PRO B CA 1
ATOM 2638 C C . PRO B 1 67 ? 6.355 13.454 13.192 1.00 44.35 576 PRO B C 1
ATOM 2639 O O . PRO B 1 67 ? 6.286 12.348 12.659 1.00 44.42 576 PRO B O 1
ATOM 2643 N N . ILE B 1 68 ? 5.694 13.769 14.299 1.00 42.15 577 ILE B N 1
ATOM 2644 C CA . ILE B 1 68 ? 4.761 12.843 14.943 1.00 39.18 577 ILE B CA 1
ATOM 2645 C C . ILE B 1 68 ? 3.357 13.158 14.432 1.00 37.87 577 ILE B C 1
ATOM 2646 O O . ILE B 1 68 ? 3.024 14.323 14.238 1.00 39.66 577 ILE B O 1
ATOM 2651 N N . THR B 1 69 ? 2.554 12.126 14.182 1.00 37.11 578 THR B N 1
ATOM 2652 C CA . THR B 1 69 ? 1.201 12.322 13.643 1.00 37.65 578 THR B CA 1
ATOM 2653 C C . THR B 1 69 ? 0.258 12.892 14.701 1.00 36.04 578 THR B C 1
ATOM 2654 O O . THR B 1 69 ? 0.390 12.566 15.882 1.00 33.88 578 THR B O 1
ATOM 2658 N N . PRO B 1 70 ? -0.701 13.739 14.277 1.00 36.71 579 PRO B N 1
ATOM 2659 C CA . PRO B 1 70 ? -1.778 14.185 15.160 1.00 37.02 579 PRO B CA 1
ATOM 2660 C C . PRO B 1 70 ? -2.428 13.015 15.882 1.00 36.48 579 PRO B C 1
ATOM 2661 O O . PRO B 1 70 ? -2.856 13.162 17.025 1.00 36.23 579 PRO B O 1
ATOM 2665 N N . GLU B 1 71 ? -2.488 11.858 15.220 1.00 34.94 580 GLU B N 1
ATOM 2666 C CA . GLU B 1 71 ? -3.094 10.653 15.800 1.00 34.88 580 GLU B CA 1
ATOM 2667 C C . GLU B 1 71 ? -2.371 10.183 17.060 1.00 31.53 580 GLU B C 1
ATOM 2668 O O . GLU B 1 71 ? -3.008 9.827 18.048 1.00 30.14 580 GLU B O 1
ATOM 2674 N N . ASP B 1 72 ? -1.038 10.166 17.020 1.00 29.99 581 ASP B N 1
ATOM 2675 C CA . ASP B 1 72 ? -0.240 9.762 18.192 1.00 29.45 581 ASP B CA 1
ATOM 2676 C C . ASP B 1 72 ? -0.445 10.748 19.339 1.00 26.11 581 ASP B C 1
ATOM 2677 O O . ASP B 1 72 ? -0.561 10.340 20.489 1.00 23.86 581 ASP B O 1
ATOM 2682 N N . TYR B 1 73 ? -0.470 12.040 19.013 1.00 27.94 582 TYR B N 1
ATOM 2683 C CA . TYR B 1 73 ? -0.724 13.084 20.020 1.00 28.68 582 TYR B CA 1
ATOM 2684 C C . TYR B 1 73 ? -2.119 12.926 20.637 1.00 30.53 582 TYR B C 1
ATOM 2685 O O . TYR B 1 73 ? -2.279 13.059 21.858 1.00 31.20 582 TYR B O 1
ATOM 2694 N N . ALA B 1 74 ? -3.118 12.620 19.798 1.00 29.15 583 ALA B N 1
ATOM 2695 C CA . ALA B 1 74 ? -4.490 12.354 20.285 1.00 29.87 583 ALA B CA 1
ATOM 2696 C C . ALA B 1 74 ? -4.541 11.166 21.239 1.00 30.29 583 ALA B C 1
ATOM 2697 O O . ALA B 1 74 ? -5.249 11.213 22.255 1.00 30.57 583 ALA B O 1
ATOM 2699 N N . ALA B 1 75 ? -3.760 10.121 20.945 1.00 29.70 584 ALA B N 1
ATOM 2700 C CA . ALA B 1 75 ? -3.736 8.913 21.780 1.00 29.14 584 ALA B CA 1
ATOM 2701 C C . ALA B 1 75 ? -3.122 9.154 23.157 1.00 28.56 584 ALA B C 1
ATOM 2702 O O . ALA B 1 75 ? -3.561 8.587 24.172 1.00 27.91 584 ALA B O 1
ATOM 2704 N N . PHE B 1 76 ? -2.071 9.963 23.175 1.00 28.90 585 PHE B N 1
ATOM 2705 C CA . PHE B 1 76 ? -1.447 10.409 24.425 1.00 27.47 585 PHE B CA 1
ATOM 2706 C C . PHE B 1 76 ? -2.455 11.234 25.232 1.00 25.73 585 PHE B C 1
ATOM 2707 O O . PHE B 1 76 ? -2.639 11.018 26.433 1.00 24.73 585 PHE B O 1
ATOM 2715 N N . GLN B 1 77 ? -3.132 12.158 24.559 1.00 27.57 586 GLN B N 1
ATOM 2716 C CA . GLN B 1 77 ? -4.059 13.060 25.245 1.00 29.64 586 GLN B CA 1
ATOM 2717 C C . GLN B 1 77 ? -5.294 12.327 25.762 1.00 31.79 586 GLN B C 1
ATOM 2718 O O . GLN B 1 77 ? -5.853 12.698 26.793 1.00 32.02 586 GLN B O 1
ATOM 2724 N N . SER B 1 78 ? -5.686 11.255 25.072 1.00 32.33 587 SER B N 1
ATOM 2725 C CA . SER B 1 78 ? -6.797 10.420 25.524 1.00 33.40 587 SER B CA 1
ATOM 2726 C C . SER B 1 78 ? -6.444 9.672 26.803 1.00 32.42 587 SER B C 1
ATOM 2727 O O . SER B 1 78 ? -7.264 9.591 27.724 1.00 32.69 587 SER B O 1
ATOM 2730 N N . ILE B 1 79 ? -5.220 9.148 26.862 1.00 32.20 588 ILE B N 1
ATOM 2731 C CA . ILE B 1 79 ? -4.688 8.511 28.060 1.00 33.33 588 ILE B CA 1
ATOM 2732 C C . ILE B 1 79 ? -4.638 9.522 29.220 1.00 32.88 588 ILE B C 1
ATOM 2733 O O . ILE B 1 79 ? -5.064 9.214 30.334 1.00 31.77 588 ILE B O 1
ATOM 2738 N N . ARG B 1 80 ? -4.121 10.719 28.962 1.00 32.13 589 ARG B N 1
ATOM 2739 C CA . ARG B 1 80 ? -4.104 11.759 29.997 1.00 32.62 589 ARG B CA 1
ATOM 2740 C C . ARG B 1 80 ? -5.527 12.128 30.437 1.00 32.61 589 ARG B C 1
ATOM 2741 O O . ARG B 1 80 ? -5.824 12.131 31.622 1.00 32.58 589 ARG B O 1
ATOM 2749 N N . ASP B 1 81 ? -6.402 12.433 29.485 1.00 35.31 590 ASP B N 1
ATOM 2750 C CA . ASP B 1 81 ? -7.790 12.795 29.828 1.00 39.01 590 ASP B CA 1
ATOM 2751 C C . ASP B 1 81 ? -8.538 11.744 30.661 1.00 39.32 590 ASP B C 1
ATOM 2752 O O . ASP B 1 81 ? -9.399 12.096 31.462 1.00 40.48 590 ASP B O 1
ATOM 2757 N N . GLN B 1 82 ? -8.162 10.474 30.501 1.00 40.41 591 GLN B N 1
ATOM 2758 C CA . GLN B 1 82 ? -8.725 9.375 31.288 1.00 41.37 591 GLN B CA 1
ATOM 2759 C C . GLN B 1 82 ? -8.194 9.327 32.706 1.00 42.81 591 GLN B C 1
ATOM 2760 O O . GLN B 1 82 ? -8.714 8.585 33.536 1.00 43.35 591 GLN B O 1
ATOM 2766 N N . GLY B 1 83 ? -7.137 10.092 32.976 1.00 43.38 592 GLY B N 1
ATOM 2767 C CA . GLY B 1 83 ? -6.616 10.220 34.325 1.00 39.94 592 GLY B CA 1
ATOM 2768 C C . GLY B 1 83 ? -5.802 9.044 34.806 1.00 40.06 592 GLY B C 1
ATOM 2769 O O . GLY B 1 83 ? -5.670 8.833 36.008 1.00 40.14 592 GLY B O 1
ATOM 2770 N N . LEU B 1 84 ? -5.246 8.278 33.872 1.00 41.73 593 LEU B N 1
ATOM 2771 C CA . LEU B 1 84 ? -4.340 7.184 34.212 1.00 41.17 593 LEU B CA 1
ATOM 2772 C C . LEU B 1 84 ? -3.042 7.735 34.799 1.00 41.96 593 LEU B C 1
ATOM 2773 O O . LEU B 1 84 ? -2.587 8.805 34.406 1.00 40.92 593 LEU B O 1
ATOM 2778 N N . LYS B 1 85 ? -2.451 6.990 35.728 1.00 43.44 594 LYS B N 1
ATOM 2779 C CA . LYS B 1 85 ? -1.244 7.424 36.433 1.00 47.06 594 LYS B CA 1
ATOM 2780 C C . LYS B 1 85 ? -0.250 6.285 36.595 1.00 46.01 594 LYS B C 1
ATOM 2781 O O . LYS B 1 85 ? -0.610 5.108 36.466 1.00 46.40 594 LYS B O 1
ATOM 2787 N N . GLY B 1 86 ? 1.008 6.652 36.847 1.00 45.10 595 GLY B N 1
ATOM 2788 C CA . GLY B 1 86 ? 2.073 5.702 37.162 1.00 46.04 595 GLY B CA 1
ATOM 2789 C C . GLY B 1 86 ? 2.247 4.516 36.230 1.00 46.22 595 GLY B C 1
ATOM 2790 O O . GLY B 1 86 ? 2.443 4.673 35.021 1.00 43.44 595 GLY B O 1
ATOM 2791 N N . LYS B 1 87 ? 2.185 3.328 36.822 1.00 49.16 596 LYS B N 1
ATOM 2792 C CA . LYS B 1 87 ? 2.340 2.062 36.115 1.00 50.82 596 LYS B CA 1
ATOM 2793 C C . LYS B 1 87 ? 1.268 1.861 35.031 1.00 49.89 596 LYS B C 1
ATOM 2794 O O . LYS B 1 87 ? 1.578 1.376 33.945 1.00 48.23 596 LYS B O 1
ATOM 2800 N N . GLU B 1 88 ? 0.026 2.254 35.324 1.00 50.72 597 GLU B N 1
ATOM 2801 C CA . GLU B 1 88 ? -1.091 2.094 34.377 1.00 50.39 597 GLU B CA 1
ATOM 2802 C C . GLU B 1 88 ? -0.971 3.005 33.151 1.00 48.91 597 GLU B C 1
ATOM 2803 O O . GLU B 1 88 ? -1.160 2.553 32.017 1.00 46.96 597 GLU B O 1
ATOM 2809 N N . LYS B 1 89 ? -0.639 4.276 33.379 1.00 45.44 598 LYS B N 1
ATOM 2810 C CA . LYS B 1 89 ? -0.389 5.217 32.290 1.00 44.24 598 LYS B CA 1
ATOM 2811 C C . LYS B 1 89 ? 0.728 4.721 31.364 1.00 45.77 598 LYS B C 1
ATOM 2812 O O . LYS B 1 89 ? 0.589 4.775 30.140 1.00 45.85 598 LYS B O 1
ATOM 2818 N N . GLU B 1 90 ? 1.811 4.218 31.957 1.00 47.68 599 GLU B N 1
ATOM 2819 C CA . GLU B 1 90 ? 2.966 3.694 31.217 1.00 47.73 599 GLU B CA 1
ATOM 2820 C C . GLU B 1 90 ? 2.586 2.535 30.305 1.00 45.17 599 GLU B C 1
ATOM 2821 O O . GLU B 1 90 ? 3.007 2.475 29.149 1.00 41.91 599 GLU B O 1
ATOM 2827 N N . GLU B 1 91 ? 1.814 1.601 30.846 1.00 43.37 600 GLU B N 1
ATOM 2828 C CA . GLU B 1 91 ? 1.410 0.425 30.088 1.00 44.00 600 GLU B CA 1
ATOM 2829 C C . GLU B 1 91 ? 0.445 0.793 28.967 1.00 40.80 600 GLU B C 1
ATOM 2830 O O . GLU B 1 91 ? 0.537 0.255 27.864 1.00 45.49 600 GLU B O 1
ATOM 2836 N N . ALA B 1 92 ? -0.447 1.738 29.244 1.00 37.55 601 ALA B N 1
ATOM 2837 C CA . ALA B 1 92 ? -1.389 2.236 28.245 1.00 35.92 601 ALA B CA 1
ATOM 2838 C C . ALA B 1 92 ? -0.662 2.904 27.082 1.00 36.02 601 ALA B C 1
ATOM 2839 O O . ALA B 1 92 ? -0.982 2.655 25.915 1.00 34.85 601 ALA B O 1
ATOM 2841 N N . LEU B 1 93 ? 0.313 3.760 27.404 1.00 34.12 602 LEU B N 1
ATOM 2842 C CA . LEU B 1 93 ? 1.115 4.430 26.379 1.00 33.47 602 LEU B CA 1
ATOM 2843 C C . LEU B 1 93 ? 1.933 3.438 25.572 1.00 30.99 602 LEU B C 1
ATOM 2844 O O . LEU B 1 93 ? 2.058 3.571 24.355 1.00 31.98 602 LEU B O 1
ATOM 2849 N N . GLU B 1 94 ? 2.484 2.444 26.258 1.00 31.12 603 GLU B N 1
ATOM 2850 C CA . GLU B 1 94 ? 3.277 1.407 25.613 1.00 33.97 603 GLU B CA 1
ATOM 2851 C C . GLU B 1 94 ? 2.403 0.553 24.681 1.00 34.68 603 GLU B C 1
ATOM 2852 O O . GLU B 1 94 ? 2.865 0.122 23.629 1.00 34.11 603 GLU B O 1
ATOM 2858 N N . ALA B 1 95 ? 1.146 0.324 25.072 1.00 34.69 604 ALA B N 1
ATOM 2859 C CA . ALA B 1 95 ? 0.189 -0.413 24.227 1.00 35.30 604 ALA B CA 1
ATOM 2860 C C . ALA B 1 95 ? -0.105 0.279 22.894 1.00 34.23 604 ALA B C 1
ATOM 2861 O O . ALA B 1 95 ? -0.201 -0.379 21.860 1.00 33.99 604 ALA B O 1
ATOM 2863 N N . VAL B 1 96 ? -0.238 1.603 22.919 1.00 33.29 605 VAL B N 1
ATOM 2864 C CA . VAL B 1 96 ? -0.753 2.335 21.757 1.00 32.27 605 VAL B CA 1
ATOM 2865 C C . VAL B 1 96 ? 0.294 3.139 20.977 1.00 31.75 605 VAL B C 1
ATOM 2866 O O . VAL B 1 96 ? 0.235 3.201 19.751 1.00 29.55 605 VAL B O 1
ATOM 2870 N N . ILE B 1 97 ? 1.241 3.763 21.680 1.00 31.08 606 ILE B N 1
ATOM 2871 C CA . ILE B 1 97 ? 2.268 4.593 21.018 1.00 30.15 606 ILE B CA 1
ATOM 2872 C C . ILE B 1 97 ? 3.694 4.311 21.530 1.00 31.64 606 ILE B C 1
ATOM 2873 O O . ILE B 1 97 ? 4.383 5.232 21.980 1.00 31.16 606 ILE B O 1
ATOM 2878 N N . PRO B 1 98 ? 4.145 3.044 21.451 1.00 31.99 607 PRO B N 1
ATOM 2879 C CA . PRO B 1 98 ? 5.458 2.682 21.996 1.00 33.33 607 PRO B CA 1
ATOM 2880 C C . PRO B 1 98 ? 6.608 3.479 21.361 1.00 34.98 607 PRO B C 1
ATOM 2881 O O . PRO B 1 98 ? 7.535 3.864 22.064 1.00 36.66 607 PRO B O 1
ATOM 2885 N N . ASP B 1 99 ? 6.515 3.760 20.061 1.00 36.40 608 ASP B N 1
ATOM 2886 C CA . ASP B 1 99 ? 7.604 4.400 19.311 1.00 37.22 608 ASP B CA 1
ATOM 2887 C C . ASP B 1 99 ? 7.715 5.917 19.490 1.00 35.19 608 ASP B C 1
ATOM 2888 O O . ASP B 1 99 ? 8.726 6.513 19.114 1.00 33.45 608 ASP B O 1
ATOM 2893 N N . THR B 1 100 ? 6.680 6.551 20.023 1.00 32.14 609 THR B N 1
ATOM 2894 C CA . THR B 1 100 ? 6.650 8.007 20.001 1.00 30.91 609 THR B CA 1
ATOM 2895 C C . THR B 1 100 ? 6.315 8.612 21.344 1.00 28.85 609 THR B C 1
ATOM 2896 O O . THR B 1 100 ? 6.342 9.830 21.475 1.00 29.40 609 THR B O 1
ATOM 2900 N N . LYS B 1 101 ? 5.988 7.771 22.323 1.00 28.25 610 LYS B N 1
ATOM 2901 C CA . LYS B 1 101 ? 5.491 8.251 23.601 1.00 29.47 610 LYS B CA 1
ATOM 2902 C C . LYS B 1 101 ? 6.485 9.206 24.299 1.00 30.68 610 LYS B C 1
ATOM 2903 O O . LYS B 1 101 ? 6.068 10.230 24.841 1.00 30.28 610 LYS B O 1
ATOM 2909 N N . ASP B 1 102 ? 7.776 8.854 24.287 1.00 30.99 611 ASP B N 1
ATOM 2910 C CA . ASP B 1 102 ? 8.823 9.662 24.943 1.00 32.50 611 ASP B CA 1
ATOM 2911 C C . ASP B 1 102 ? 8.957 11.035 24.281 1.00 31.52 611 ASP B C 1
ATOM 2912 O O . ASP B 1 102 ? 9.012 12.066 24.971 1.00 29.22 611 ASP B O 1
ATOM 2917 N N . ARG B 1 103 ? 8.984 11.058 22.946 1.00 30.53 612 ARG B N 1
ATOM 2918 C CA . ARG B 1 103 ? 9.083 12.326 22.230 1.00 28.85 612 ARG B CA 1
ATOM 2919 C C . ARG B 1 103 ? 7.839 13.185 22.464 1.00 29.60 612 ARG B C 1
ATOM 2920 O O . ARG B 1 103 ? 7.940 14.411 22.569 1.00 26.74 612 ARG B O 1
ATOM 2928 N N . ILE B 1 104 ? 6.676 12.534 22.559 1.00 27.07 613 ILE B N 1
ATOM 2929 C CA . ILE B 1 104 ? 5.422 13.236 22.773 1.00 26.27 613 ILE B CA 1
ATOM 2930 C C . ILE B 1 104 ? 5.398 13.909 24.145 1.00 25.11 613 ILE B C 1
ATOM 2931 O O . ILE B 1 104 ? 5.012 15.065 24.237 1.00 25.36 613 ILE B O 1
ATOM 2936 N N . VAL B 1 105 ? 5.832 13.205 25.190 1.00 25.08 614 VAL B N 1
ATOM 2937 C CA . VAL B 1 105 ? 5.968 13.811 26.521 1.00 26.44 614 VAL B CA 1
ATOM 2938 C C . VAL B 1 105 ? 6.701 15.148 26.399 1.00 26.28 614 VAL B C 1
ATOM 2939 O O . VAL B 1 105 ? 6.223 16.176 26.893 1.00 25.16 614 VAL B O 1
ATOM 2943 N N . LEU B 1 106 ? 7.836 15.127 25.698 1.00 25.76 615 LEU B N 1
ATOM 2944 C CA . LEU B 1 106 ? 8.739 16.278 25.615 1.00 26.34 615 LEU B CA 1
ATOM 2945 C C . LEU B 1 106 ? 8.136 17.419 24.807 1.00 25.30 615 LEU B C 1
ATOM 2946 O O . LEU B 1 106 ? 8.267 18.594 25.176 1.00 21.60 615 LEU B O 1
ATOM 2951 N N . ASN B 1 107 ? 7.477 17.072 23.702 1.00 23.26 616 ASN B N 1
ATOM 2952 C CA . ASN B 1 107 ? 6.872 18.076 22.818 1.00 22.51 616 ASN B CA 1
ATOM 2953 C C . ASN B 1 107 ? 5.610 18.662 23.398 1.00 22.49 616 ASN B C 1
ATOM 2954 O O . ASN B 1 107 ? 5.343 19.863 23.266 1.00 22.87 616 ASN B O 1
ATOM 2959 N N . ASP B 1 108 ? 4.817 17.803 24.027 1.00 22.53 617 ASP B N 1
ATOM 2960 C CA . ASP B 1 108 ? 3.626 18.228 24.739 1.00 23.09 617 ASP B CA 1
ATOM 2961 C C . ASP B 1 108 ? 4.026 19.253 25.814 1.00 23.04 617 ASP B C 1
ATOM 2962 O O . ASP B 1 108 ? 3.419 20.328 25.934 1.00 23.02 617 ASP B O 1
ATOM 2967 N N . HIS B 1 109 ? 5.054 18.895 26.581 1.00 22.65 618 HIS B N 1
ATOM 2968 C CA . HIS B 1 109 ? 5.607 19.782 27.610 1.00 24.63 618 HIS B CA 1
ATOM 2969 C C . HIS B 1 109 ? 6.026 21.158 27.043 1.00 22.54 618 HIS B C 1
ATOM 2970 O O . HIS B 1 109 ? 5.692 22.191 27.614 1.00 22.81 618 HIS B O 1
ATOM 2977 N N . ALA B 1 110 ? 6.728 21.162 25.909 1.00 22.14 619 ALA B N 1
ATOM 2978 C CA . ALA B 1 110 ? 7.094 22.403 25.231 1.00 22.27 619 ALA B CA 1
ATOM 2979 C C . ALA B 1 110 ? 5.909 23.295 24.867 1.00 23.52 619 ALA B C 1
ATOM 2980 O O . ALA B 1 110 ? 6.000 24.520 25.038 1.00 22.96 619 ALA B O 1
ATOM 2982 N N . CYS B 1 111 ? 4.816 22.707 24.352 1.00 23.68 620 CYS B N 1
ATOM 2983 C CA . CYS B 1 111 ? 3.591 23.496 24.057 1.00 25.07 620 CYS B CA 1
ATOM 2984 C C . CYS B 1 111 ? 3.073 24.190 25.298 1.00 23.69 620 CYS B C 1
ATOM 2985 O O . CYS B 1 111 ? 2.803 25.387 25.283 1.00 22.95 620 CYS B O 1
ATOM 2988 N N . HIS B 1 112 ? 2.912 23.406 26.358 1.00 23.72 621 HIS B N 1
ATOM 2989 C CA . HIS B 1 112 ? 2.415 23.897 27.620 1.00 24.67 621 HIS B CA 1
ATOM 2990 C C . HIS B 1 112 ? 3.294 25.024 28.211 1.00 24.56 621 HIS B C 1
ATOM 2991 O O . HIS B 1 112 ? 2.784 26.112 28.512 1.00 25.89 621 HIS B O 1
ATOM 2998 N N . VAL B 1 113 ? 4.596 24.755 28.356 1.00 23.72 622 VAL B N 1
ATOM 2999 C CA . VAL B 1 113 ? 5.589 25.721 28.878 1.00 22.99 622 VAL B CA 1
ATOM 3000 C C . VAL B 1 113 ? 5.622 27.011 28.061 1.00 23.57 622 VAL B C 1
ATOM 3001 O O . VAL B 1 113 ? 5.603 28.111 28.623 1.00 22.68 622 VAL B O 1
ATOM 3005 N N . THR B 1 114 ? 5.665 26.876 26.733 1.00 22.28 623 THR B N 1
ATOM 3006 C CA . THR B 1 114 ? 5.728 28.051 25.846 1.00 23.19 623 THR B CA 1
ATOM 3007 C C . THR B 1 114 ? 4.439 28.888 25.930 1.00 24.83 623 THR B C 1
ATOM 3008 O O . THR B 1 114 ? 4.486 30.134 25.949 1.00 25.08 623 THR B O 1
ATOM 3012 N N . SER B 1 115 ? 3.297 28.214 26.013 1.00 24.40 624 SER B N 1
ATOM 3013 C CA . SER B 1 115 ? 2.024 28.927 26.099 1.00 26.70 624 SER B CA 1
ATOM 3014 C C . SER B 1 115 ? 1.892 29.654 27.439 1.00 25.80 624 SER B C 1
ATOM 3015 O O . SER B 1 115 ? 1.402 30.778 27.488 1.00 25.41 624 SER B O 1
ATOM 3018 N N . THR B 1 116 ? 2.335 29.008 28.518 1.00 25.10 625 THR B N 1
ATOM 3019 C CA . THR B 1 116 ? 2.359 29.634 29.854 1.00 25.80 625 THR B CA 1
ATOM 3020 C C . THR B 1 116 ? 3.207 30.907 29.872 1.00 23.88 625 THR B C 1
ATOM 3021 O O . THR B 1 116 ? 2.897 31.853 30.594 1.00 24.21 625 THR B O 1
ATOM 3025 N N . ILE B 1 117 ? 4.275 30.923 29.077 1.00 22.69 626 ILE B N 1
ATOM 3026 C CA . ILE B 1 117 ? 5.181 32.068 29.019 1.00 23.86 626 ILE B CA 1
ATOM 3027 C C . ILE B 1 117 ? 4.626 33.165 28.093 1.00 24.23 626 ILE B C 1
ATOM 3028 O O . ILE B 1 117 ? 4.588 34.345 28.468 1.00 24.32 626 ILE B O 1
ATOM 3033 N N . VAL B 1 118 ? 4.197 32.780 26.890 1.00 24.20 627 VAL B N 1
ATOM 3034 C CA . VAL B 1 118 ? 4.037 33.765 25.825 1.00 24.75 627 VAL B CA 1
ATOM 3035 C C . VAL B 1 118 ? 2.697 33.756 25.076 1.00 27.68 627 VAL B C 1
ATOM 3036 O O . VAL B 1 118 ? 2.533 34.470 24.072 1.00 29.03 627 VAL B O 1
ATOM 3040 N N . GLY B 1 119 ? 1.747 32.976 25.577 1.00 27.40 628 GLY B N 1
ATOM 3041 C CA . GLY B 1 119 ? 0.455 32.856 24.935 1.00 30.77 628 GLY B CA 1
ATOM 3042 C C . GLY B 1 119 ? -0.243 34.201 24.894 1.00 30.47 628 GLY B C 1
ATOM 3043 O O . GLY B 1 119 ? -0.188 34.966 25.858 1.00 30.65 628 GLY B O 1
ATOM 3044 N N . GLN B 1 120 ? -0.895 34.489 23.772 1.00 30.85 629 GLN B N 1
ATOM 3045 C CA . GLN B 1 120 ? -1.465 35.817 23.545 1.00 30.19 629 GLN B CA 1
ATOM 3046 C C . GLN B 1 120 ? -2.766 35.968 24.305 1.00 29.78 629 GLN B C 1
ATOM 3047 O O . GLN B 1 120 ? -3.512 35.004 24.491 1.00 27.82 629 GLN B O 1
ATOM 3053 N N . GLU B 1 121 ? -3.007 37.178 24.786 1.00 32.31 630 GLU B N 1
ATOM 3054 C CA . GLU B 1 121 ? -4.258 37.485 25.464 1.00 35.15 630 GLU B CA 1
ATOM 3055 C C . GLU B 1 121 ? -5.426 37.255 24.505 1.00 35.74 630 GLU B C 1
ATOM 3056 O O . GLU B 1 121 ? -5.299 37.486 23.304 1.00 39.02 630 GLU B O 1
ATOM 3062 N N . HIS B 1 122 ? -6.538 36.775 25.047 1.00 37.62 631 HIS B N 1
ATOM 3063 C CA . HIS B 1 122 ? -7.768 36.503 24.296 1.00 40.34 631 HIS B CA 1
ATOM 3064 C C . HIS B 1 122 ? -7.688 35.254 23.412 1.00 41.61 631 HIS B C 1
ATOM 3065 O O . HIS B 1 122 ? -8.599 34.988 22.627 1.00 44.45 631 HIS B O 1
ATOM 3072 N N . SER B 1 123 ? -6.603 34.493 23.553 1.00 38.09 632 SER B N 1
ATOM 3073 C CA . SER B 1 123 ? -6.492 33.184 22.928 1.00 36.38 632 SER B CA 1
ATOM 3074 C C . SER B 1 123 ? -6.869 32.164 24.004 1.00 34.00 632 SER B C 1
ATOM 3075 O O . SER B 1 123 ? -7.160 32.571 25.126 1.00 37.20 632 SER B O 1
ATOM 3078 N N . PRO B 1 124 ? -6.883 30.848 23.693 1.00 31.89 633 PRO B N 1
ATOM 3079 C CA . PRO B 1 124 ? -7.185 29.926 24.794 1.00 30.20 633 PRO B CA 1
ATOM 3080 C C . PRO B 1 124 ? -6.128 29.937 25.920 1.00 29.61 633 PRO B C 1
ATOM 3081 O O . PRO B 1 124 ? -6.415 29.494 27.024 1.00 28.50 633 PRO B O 1
ATOM 3085 N N . VAL B 1 125 ? -4.916 30.416 25.645 1.00 29.80 634 VAL B N 1
ATOM 3086 C CA . VAL B 1 125 ? -3.884 30.471 26.709 1.00 29.31 634 VAL B CA 1
ATOM 3087 C C . VAL B 1 125 ? -3.188 31.813 26.767 1.00 26.95 634 VAL B C 1
ATOM 3088 O O . VAL B 1 125 ? -2.389 32.150 25.900 1.00 29.69 634 VAL B O 1
ATOM 3092 N N . PHE B 1 126 ? -3.501 32.578 27.800 1.00 26.94 635 PHE B N 1
ATOM 3093 C CA . PHE B 1 126 ? -2.902 33.885 28.002 1.00 27.89 635 PHE B CA 1
ATOM 3094 C C . PHE B 1 126 ? -1.710 33.675 28.931 1.00 28.81 635 PHE B C 1
ATOM 3095 O O . PHE B 1 126 ? -1.877 33.270 30.073 1.00 28.76 635 PHE B O 1
ATOM 3103 N N . GLY B 1 127 ? -0.511 33.901 28.396 1.00 28.87 636 GLY B N 1
ATOM 3104 C CA . GLY B 1 127 ? 0.722 33.698 29.130 1.00 29.03 636 GLY B CA 1
ATOM 3105 C C . GLY B 1 127 ? 1.069 34.907 29.984 1.00 28.51 636 GLY B C 1
ATOM 3106 O O . GLY B 1 127 ? 0.405 35.959 29.911 1.00 27.93 636 GLY B O 1
ATOM 3107 N N . ILE B 1 128 ? 2.126 34.764 30.778 1.00 26.84 637 ILE B N 1
ATOM 3108 C CA . ILE B 1 128 ? 2.568 35.827 31.690 1.00 24.94 637 ILE B CA 1
ATOM 3109 C C . ILE B 1 128 ? 3.198 37.001 30.945 1.00 24.34 637 ILE B C 1
ATOM 3110 O O . ILE B 1 128 ? 3.036 38.159 31.329 1.00 24.99 637 ILE B O 1
ATOM 3115 N N . ALA B 1 129 ? 3.927 36.706 29.877 1.00 23.10 638 ALA B N 1
ATOM 3116 C CA . ALA B 1 129 ? 4.714 37.727 29.218 1.00 23.70 638 ALA B CA 1
ATOM 3117 C C . ALA B 1 129 ? 4.530 37.677 27.696 1.00 24.36 638 ALA B C 1
ATOM 3118 O O . ALA B 1 129 ? 5.498 37.437 26.963 1.00 23.48 638 ALA B O 1
ATOM 3120 N N . PRO B 1 130 ? 3.284 37.920 27.210 1.00 25.69 639 PRO B N 1
ATOM 3121 C CA . PRO B 1 130 ? 2.961 37.783 25.768 1.00 26.24 639 PRO B CA 1
ATOM 3122 C C . PRO B 1 130 ? 3.757 38.632 24.775 1.00 27.82 639 PRO B C 1
ATOM 3123 O O . PRO B 1 130 ? 3.785 38.302 23.580 1.00 26.45 639 PRO B O 1
ATOM 3127 N N . ASN B 1 131 ? 4.408 39.698 25.241 1.00 27.80 640 ASN B N 1
ATOM 3128 C CA . ASN B 1 131 ? 5.096 40.611 24.329 1.00 29.77 640 ASN B CA 1
ATOM 3129 C C . ASN B 1 131 ? 6.612 40.444 24.359 1.00 28.56 640 ASN B C 1
ATOM 3130 O O . ASN B 1 131 ? 7.328 41.192 23.716 1.00 27.05 640 ASN B O 1
ATOM 3135 N N . CYS B 1 132 ? 7.104 39.452 25.097 1.00 26.84 641 CYS B N 1
ATOM 3136 C CA . CYS B 1 132 ? 8.526 39.166 25.054 1.00 26.41 641 CYS B CA 1
ATOM 3137 C C . CYS B 1 132 ? 8.884 38.364 23.801 1.00 25.13 641 CYS B C 1
ATOM 3138 O O . CYS B 1 132 ? 8.022 37.744 23.188 1.00 27.06 641 CYS B O 1
ATOM 3141 N N . ARG B 1 133 ? 10.150 38.398 23.419 1.00 25.89 642 ARG B N 1
ATOM 3142 C CA . ARG B 1 133 ? 10.643 37.567 22.327 1.00 26.85 642 ARG B CA 1
ATOM 3143 C C . ARG B 1 133 ? 11.036 36.200 22.888 1.00 25.87 642 ARG B C 1
ATOM 3144 O O . ARG B 1 133 ? 11.803 36.106 23.875 1.00 24.22 642 ARG B O 1
ATOM 3152 N N . VAL B 1 134 ? 10.517 35.158 22.243 1.00 24.66 643 VAL B N 1
ATOM 3153 C CA . VAL B 1 134 ? 10.734 33.780 22.680 1.00 25.91 643 VAL B CA 1
ATOM 3154 C C . VAL B 1 134 ? 11.354 32.977 21.550 1.00 27.07 643 VAL B C 1
ATOM 3155 O O . VAL B 1 134 ? 10.854 32.985 20.404 1.00 27.92 643 VAL B O 1
ATOM 3159 N N . ILE B 1 135 ? 12.447 32.302 21.873 1.00 24.89 644 ILE B N 1
ATOM 3160 C CA . ILE B 1 135 ? 13.061 31.354 20.966 1.00 24.10 644 ILE B CA 1
ATOM 3161 C C . ILE B 1 135 ? 12.997 29.982 21.600 1.00 23.91 644 ILE B C 1
ATOM 3162 O O . ILE B 1 135 ? 13.569 29.761 22.660 1.00 23.61 644 ILE B O 1
ATOM 3167 N N . ASN B 1 136 ? 12.274 29.072 20.956 1.00 22.42 645 ASN B N 1
ATOM 3168 C CA . ASN B 1 136 ? 12.293 27.682 21.329 1.00 21.95 645 ASN B CA 1
ATOM 3169 C C . ASN B 1 136 ? 13.515 27.023 20.743 1.00 22.65 645 ASN B C 1
ATOM 3170 O O . ASN B 1 136 ? 13.849 27.234 19.557 1.00 22.84 645 ASN B O 1
ATOM 3175 N N . MET B 1 137 ? 14.207 26.254 21.574 1.00 21.10 646 MET B N 1
ATOM 3176 C CA . MET B 1 137 ? 15.295 25.446 21.096 1.00 22.54 646 MET B CA 1
ATOM 3177 C C . MET B 1 137 ? 14.936 23.981 21.326 1.00 23.55 646 MET B C 1
ATOM 3178 O O . MET B 1 137 ? 15.294 23.405 22.357 1.00 24.10 646 MET B O 1
ATOM 3183 N N . PRO B 1 138 ? 14.230 23.363 20.363 1.00 23.43 647 PRO B N 1
ATOM 3184 C CA . PRO B 1 138 ? 13.743 21.994 20.632 1.00 23.18 647 PRO B CA 1
ATOM 3185 C C . PRO B 1 138 ? 14.847 20.939 20.782 1.00 22.61 647 PRO B C 1
ATOM 3186 O O . PRO B 1 138 ? 15.855 20.979 20.076 1.00 20.84 647 PRO B O 1
ATOM 3190 N N . GLN B 1 139 ? 14.629 19.992 21.689 1.00 22.38 648 GLN B N 1
ATOM 3191 C CA . GLN B 1 139 ? 15.595 18.923 21.959 1.00 25.51 648 GLN B CA 1
ATOM 3192 C C . GLN B 1 139 ? 15.073 17.553 21.517 1.00 27.38 648 GLN B C 1
ATOM 3193 O O . GLN B 1 139 ? 15.669 16.526 21.833 1.00 27.96 648 GLN B O 1
ATOM 3199 N N . ASP B 1 140 ? 13.970 17.571 20.776 1.00 31.21 649 ASP B N 1
ATOM 3200 C CA . ASP B 1 140 ? 13.183 16.381 20.439 1.00 35.63 649 ASP B CA 1
ATOM 3201 C C . ASP B 1 140 ? 14.055 15.308 19.779 1.00 36.43 649 ASP B C 1
ATOM 3202 O O . ASP B 1 140 ? 14.075 14.148 20.215 1.00 40.88 649 ASP B O 1
ATOM 3207 N N . ALA B 1 141 ? 14.759 15.709 18.729 1.00 36.02 650 ALA B N 1
ATOM 3208 C CA . ALA B 1 141 ? 15.692 14.849 17.999 1.00 38.04 650 ALA B CA 1
ATOM 3209 C C . ALA B 1 141 ? 16.487 13.896 18.875 1.00 39.67 650 ALA B C 1
ATOM 3210 O O . ALA B 1 141 ? 16.799 12.784 18.449 1.00 38.20 650 ALA B O 1
ATOM 3212 N N . PRO B 1 153 ? 23.888 15.738 30.146 1.00 46.55 662 PRO B N 1
ATOM 3213 C CA . PRO B 1 153 ? 24.473 16.966 30.691 1.00 42.87 662 PRO B CA 1
ATOM 3214 C C . PRO B 1 153 ? 25.255 17.747 29.620 1.00 38.88 662 PRO B C 1
ATOM 3215 O O . PRO B 1 153 ? 25.177 18.982 29.567 1.00 36.60 662 PRO B O 1
ATOM 3219 N N . LEU B 1 154 ? 25.986 17.023 28.775 1.00 36.54 663 LEU B N 1
ATOM 3220 C CA . LEU B 1 154 ? 26.692 17.601 27.626 1.00 34.86 663 LEU B CA 1
ATOM 3221 C C . LEU B 1 154 ? 25.745 18.309 26.655 1.00 32.67 663 LEU B C 1
ATOM 3222 O O . LEU B 1 154 ? 25.995 19.439 26.253 1.00 29.56 663 LEU B O 1
ATOM 3227 N N . ASN B 1 155 ? 24.659 17.631 26.287 1.00 32.24 664 ASN B N 1
ATOM 3228 C CA . ASN B 1 155 ? 23.685 18.198 25.362 1.00 31.33 664 ASN B CA 1
ATOM 3229 C C . ASN B 1 155 ? 23.079 19.491 25.904 1.00 29.37 664 ASN B C 1
ATOM 3230 O O . ASN B 1 155 ? 22.970 20.488 25.176 1.00 29.42 664 ASN B O 1
ATOM 3235 N N . LEU B 1 156 ? 22.725 19.498 27.188 1.00 26.13 665 LEU B N 1
ATOM 3236 C CA . LEU B 1 156 ? 22.181 20.704 27.798 1.00 26.55 665 LEU B CA 1
ATOM 3237 C C . LEU B 1 156 ? 23.233 21.816 27.815 1.00 24.24 665 LEU B C 1
ATOM 3238 O O . LEU B 1 156 ? 22.925 22.957 27.521 1.00 26.69 665 LEU B O 1
ATOM 3243 N N . ALA B 1 157 ? 24.478 21.476 28.122 1.00 23.95 666 ALA B N 1
ATOM 3244 C CA . ALA B 1 157 ? 25.574 22.460 28.094 1.00 23.78 666 ALA B CA 1
ATOM 3245 C C . ALA B 1 157 ? 25.717 23.094 26.706 1.00 22.43 666 ALA B C 1
ATOM 3246 O O . ALA B 1 157 ? 25.814 24.314 26.568 1.00 21.98 666 ALA B O 1
ATOM 3248 N N . ARG B 1 158 ? 25.756 22.245 25.682 1.00 21.71 667 ARG B N 1
ATOM 3249 C CA . ARG B 1 158 ? 25.843 22.730 24.300 1.00 21.92 667 ARG B CA 1
ATOM 3250 C C . ARG B 1 158 ? 24.642 23.629 23.939 1.00 21.23 667 ARG B C 1
ATOM 3251 O O . ARG B 1 158 ? 24.793 24.656 23.258 1.00 22.58 667 ARG B O 1
ATOM 3259 N N . ALA B 1 159 ? 23.449 23.253 24.405 1.00 20.46 668 ALA B N 1
ATOM 3260 C CA . ALA B 1 159 ? 22.256 24.062 24.196 1.00 20.19 668 ALA B CA 1
ATOM 3261 C C . ALA B 1 159 ? 22.366 25.421 24.917 1.00 19.78 668 ALA B C 1
ATOM 3262 O O . ALA B 1 159 ? 21.991 26.445 24.373 1.00 18.34 668 ALA B O 1
ATOM 3264 N N . ILE B 1 160 ? 22.891 25.427 26.136 1.00 21.04 669 ILE B N 1
ATOM 3265 C CA . ILE B 1 160 ? 23.042 26.699 26.865 1.00 21.78 669 ILE B CA 1
ATOM 3266 C C . ILE B 1 160 ? 24.042 27.625 26.150 1.00 22.08 669 ILE B C 1
ATOM 3267 O O . ILE B 1 160 ? 23.798 28.818 25.989 1.00 24.04 669 ILE B O 1
ATOM 3272 N N . ASP B 1 161 ? 25.156 27.060 25.699 1.00 22.97 670 ASP B N 1
ATOM 3273 C CA . ASP B 1 161 ? 26.154 27.830 24.947 1.00 22.70 670 ASP B CA 1
ATOM 3274 C C . ASP B 1 161 ? 25.540 28.448 23.714 1.00 22.66 670 ASP B C 1
ATOM 3275 O O . ASP B 1 161 ? 25.758 29.623 23.456 1.00 22.39 670 ASP B O 1
ATOM 3280 N N . LEU B 1 162 ? 24.763 27.665 22.956 1.00 21.31 671 LEU B N 1
ATOM 3281 C CA . LEU B 1 162 ? 24.012 28.215 21.814 1.00 21.53 671 LEU B CA 1
ATOM 3282 C C . LEU B 1 162 ? 23.005 29.311 22.187 1.00 21.66 671 LEU B C 1
ATOM 3283 O O . LEU B 1 162 ? 22.943 30.342 21.515 1.00 21.13 671 LEU B O 1
ATOM 3288 N N . ALA B 1 163 ? 22.214 29.086 23.243 1.00 22.25 672 ALA B N 1
ATOM 3289 C CA . ALA B 1 163 ? 21.246 30.083 23.728 1.00 22.19 672 ALA B CA 1
ATOM 3290 C C . ALA B 1 163 ? 21.900 31.437 24.043 1.00 21.96 672 ALA B C 1
ATOM 3291 O O . ALA B 1 163 ? 21.353 32.476 23.707 1.00 22.31 672 ALA B O 1
ATOM 3293 N N . LEU B 1 164 ? 23.064 31.407 24.685 1.00 23.29 673 LEU B N 1
ATOM 3294 C CA . LEU B 1 164 ? 23.845 32.613 24.945 1.00 26.65 673 LEU B CA 1
ATOM 3295 C C . LEU B 1 164 ? 24.226 33.328 23.658 1.00 27.73 673 LEU B C 1
ATOM 3296 O O . LEU B 1 164 ? 24.148 34.553 23.572 1.00 27.27 673 LEU B O 1
ATOM 3301 N N . GLU B 1 165 ? 24.631 32.541 22.663 1.00 27.63 674 GLU B N 1
ATOM 3302 C CA . GLU B 1 165 ? 24.982 33.051 21.353 1.00 28.97 674 GLU B CA 1
ATOM 3303 C C . GLU B 1 165 ? 23.837 33.775 20.726 1.00 28.55 674 GLU B C 1
ATOM 3304 O O . GLU B 1 165 ? 24.030 34.760 20.019 1.00 30.52 674 GLU B O 1
ATOM 3310 N N . LEU B 1 166 ? 22.639 33.252 20.963 1.00 27.22 675 LEU B N 1
ATOM 3311 C CA . LEU B 1 166 ? 21.430 33.799 20.392 1.00 26.73 675 LEU B CA 1
ATOM 3312 C C . LEU B 1 166 ? 20.969 35.116 21.050 1.00 27.31 675 LEU B C 1
ATOM 3313 O O . LEU B 1 166 ? 20.029 35.751 20.566 1.00 29.59 675 LEU B O 1
ATOM 3318 N N . GLY B 1 167 ? 21.603 35.517 22.146 1.00 27.14 676 GLY B N 1
ATOM 3319 C CA . GLY B 1 167 ? 21.178 36.739 22.858 1.00 27.33 676 GLY B CA 1
ATOM 3320 C C . GLY B 1 167 ? 20.105 36.551 23.940 1.00 27.13 676 GLY B C 1
ATOM 3321 O O . GLY B 1 167 ? 19.350 37.486 24.235 1.00 27.59 676 GLY B O 1
ATOM 3322 N N . ALA B 1 168 ? 20.031 35.357 24.543 1.00 23.68 677 ALA B N 1
ATOM 3323 C CA . ALA B 1 168 ? 19.119 35.125 25.666 1.00 22.92 677 ALA B CA 1
ATOM 3324 C C . ALA B 1 168 ? 19.335 36.126 26.809 1.00 21.35 677 ALA B C 1
ATOM 3325 O O . ALA B 1 168 ? 20.457 36.357 27.205 1.00 20.79 677 ALA B O 1
ATOM 3327 N N . ASN B 1 169 ? 18.251 36.674 27.348 1.00 22.48 678 ASN B N 1
ATOM 3328 C CA . ASN B 1 169 ? 18.293 37.330 28.657 1.00 21.39 678 ASN B CA 1
ATOM 3329 C C . ASN B 1 169 ? 17.918 36.326 29.767 1.00 20.62 678 ASN B C 1
ATOM 3330 O O . ASN B 1 169 ? 18.414 36.425 30.896 1.00 20.34 678 ASN B O 1
ATOM 3335 N N . ILE B 1 170 ? 17.023 35.392 29.433 1.00 19.64 679 ILE B N 1
ATOM 3336 C CA . ILE B 1 170 ? 16.632 34.299 30.329 1.00 19.13 679 ILE B CA 1
ATOM 3337 C C . ILE B 1 170 ? 16.752 32.994 29.542 1.00 18.96 679 ILE B C 1
ATOM 3338 O O . ILE B 1 170 ? 16.298 32.930 28.406 1.00 19.50 679 ILE B O 1
ATOM 3343 N N . ILE B 1 171 ? 17.337 31.961 30.147 1.00 18.90 680 ILE B N 1
ATOM 3344 C CA . ILE B 1 171 ? 17.305 30.617 29.558 1.00 18.93 680 ILE B CA 1
ATOM 3345 C C . ILE B 1 171 ? 16.445 29.728 30.444 1.00 19.64 680 ILE B C 1
ATOM 3346 O O . ILE B 1 171 ? 16.755 29.530 31.621 1.00 18.04 680 ILE B O 1
ATOM 3351 N N . HIS B 1 172 ? 15.345 29.239 29.880 1.00 19.09 681 HIS B N 1
ATOM 3352 C CA . HIS B 1 172 ? 14.443 28.367 30.601 1.00 19.23 681 HIS B CA 1
ATOM 3353 C C . HIS B 1 172 ? 14.820 26.914 30.315 1.00 19.81 681 HIS B C 1
ATOM 3354 O O . HIS B 1 172 ? 14.664 26.459 29.188 1.00 19.56 681 HIS B O 1
ATOM 3361 N N . CYS B 1 173 ? 15.340 26.209 31.319 1.00 20.68 682 CYS B N 1
ATOM 3362 C CA . CYS B 1 173 ? 15.721 24.807 31.153 1.00 23.64 682 CYS B CA 1
ATOM 3363 C C . CYS B 1 173 ? 14.547 24.009 31.632 1.00 24.61 682 CYS B C 1
ATOM 3364 O O . CYS B 1 173 ? 14.387 23.775 32.827 1.00 24.50 682 CYS B O 1
ATOM 3367 N N . ALA B 1 174 ? 13.684 23.642 30.687 1.00 27.35 683 ALA B N 1
ATOM 3368 C CA . ALA B 1 174 ? 12.300 23.303 31.031 1.00 30.10 683 ALA B CA 1
ATOM 3369 C C . ALA B 1 174 ? 12.170 22.006 31.805 1.00 32.84 683 ALA B C 1
ATOM 3370 O O . ALA B 1 174 ? 11.245 21.867 32.613 1.00 28.38 683 ALA B O 1
ATOM 3372 N N . PHE B 1 175 ? 13.089 21.070 31.537 1.00 35.80 684 PHE B N 1
ATOM 3373 C CA . PHE B 1 175 ? 13.018 19.717 32.109 1.00 41.05 684 PHE B CA 1
ATOM 3374 C C . PHE B 1 175 ? 14.044 19.470 33.218 1.00 41.38 684 PHE B C 1
ATOM 3375 O O . PHE B 1 175 ? 15.138 20.039 33.221 1.00 42.01 684 PHE B O 1
ATOM 3383 N N . CYS B 1 176 ? 13.691 18.602 34.155 1.00 42.08 685 CYS B N 1
ATOM 3384 C CA . CYS B 1 176 ? 14.646 18.193 35.164 1.00 44.59 685 CYS B CA 1
ATOM 3385 C C . CYS B 1 176 ? 15.540 17.079 34.614 1.00 47.44 685 CYS B C 1
ATOM 3386 O O . CYS B 1 176 ? 15.038 16.101 34.069 1.00 46.19 685 CYS B O 1
ATOM 3389 N N . ARG B 1 177 ? 16.857 17.242 34.729 1.00 49.09 686 ARG B N 1
ATOM 3390 C CA . ARG B 1 177 ? 17.777 16.125 34.526 1.00 50.20 686 ARG B CA 1
ATOM 3391 C C . ARG B 1 177 ? 18.301 15.711 35.917 1.00 49.22 686 ARG B C 1
ATOM 3392 O O . ARG B 1 177 ? 18.951 16.512 36.599 1.00 43.85 686 ARG B O 1
ATOM 3400 N N . PRO B 1 178 ? 17.989 14.469 36.350 1.00 47.75 687 PRO B N 1
ATOM 3401 C CA . PRO B 1 178 ? 18.354 13.969 37.688 1.00 49.26 687 PRO B CA 1
ATOM 3402 C C . PRO B 1 178 ? 19.866 13.917 37.929 1.00 50.66 687 PRO B C 1
ATOM 3403 O O . PRO B 1 178 ? 20.654 14.024 36.980 1.00 49.12 687 PRO B O 1
ATOM 3407 N N . GLU B 1 186 ? 30.338 18.546 34.873 1.00 42.63 695 GLU B N 1
ATOM 3408 C CA . GLU B 1 186 ? 31.380 19.576 34.905 1.00 44.79 695 GLU B CA 1
ATOM 3409 C C . GLU B 1 186 ? 31.222 20.569 33.748 1.00 40.64 695 GLU B C 1
ATOM 3410 O O . GLU B 1 186 ? 31.372 21.781 33.928 1.00 39.17 695 GLU B O 1
ATOM 3416 N N . ILE B 1 187 ? 30.929 20.048 32.561 1.00 35.26 696 ILE B N 1
ATOM 3417 C CA . ILE B 1 187 ? 30.683 20.900 31.396 1.00 37.18 696 ILE B CA 1
ATOM 3418 C C . ILE B 1 187 ? 29.429 21.776 31.601 1.00 35.03 696 ILE B C 1
ATOM 3419 O O . ILE B 1 187 ? 29.433 22.970 31.279 1.00 34.23 696 ILE B O 1
ATOM 3424 N N . LEU B 1 188 ? 28.385 21.184 32.187 1.00 34.37 697 LEU B N 1
ATOM 3425 C CA . LEU B 1 188 ? 27.138 21.893 32.491 1.00 34.13 697 LEU B CA 1
ATOM 3426 C C . LEU B 1 188 ? 27.314 22.945 33.582 1.00 33.92 697 LEU B C 1
ATOM 3427 O O . LEU B 1 188 ? 26.786 24.054 33.470 1.00 34.53 697 LEU B O 1
ATOM 3432 N N . VAL B 1 189 ? 28.050 22.586 34.632 1.00 33.63 698 VAL B N 1
ATOM 3433 C CA . VAL B 1 189 ? 28.398 23.506 35.716 1.00 33.91 698 VAL B CA 1
ATOM 3434 C C . VAL B 1 189 ? 29.013 24.778 35.143 1.00 34.11 698 VAL B C 1
ATOM 3435 O O . VAL B 1 189 ? 28.568 25.887 35.451 1.00 34.62 698 VAL B O 1
ATOM 3439 N N . GLN B 1 190 ? 30.028 24.603 34.293 1.00 35.55 699 GLN B N 1
ATOM 3440 C CA . GLN B 1 190 ? 30.746 25.712 33.668 1.00 34.43 699 GLN B CA 1
ATOM 3441 C C . GLN B 1 190 ? 29.827 26.572 32.792 1.00 32.28 699 GLN B C 1
ATOM 3442 O O . GLN B 1 190 ? 29.879 27.801 32.848 1.00 30.25 699 GLN B O 1
ATOM 3448 N N . ALA B 1 191 ? 28.971 25.926 32.001 1.00 30.87 700 ALA B N 1
ATOM 3449 C CA . ALA B 1 191 ? 28.039 26.647 31.127 1.00 29.56 700 ALA B CA 1
ATOM 3450 C C . ALA B 1 191 ? 27.055 27.489 31.939 1.00 30.01 700 ALA B C 1
ATOM 3451 O O . ALA B 1 191 ? 26.745 28.628 31.587 1.00 27.38 700 ALA B O 1
ATOM 3453 N N . ILE B 1 192 ? 26.574 26.918 33.037 1.00 30.16 701 ILE B N 1
ATOM 3454 C CA . ILE B 1 192 ? 25.666 27.627 33.933 1.00 33.34 701 ILE B CA 1
ATOM 3455 C C . ILE B 1 192 ? 26.383 28.816 34.592 1.00 34.35 701 ILE B C 1
ATOM 3456 O O . ILE B 1 192 ? 25.834 29.920 34.661 1.00 32.88 701 ILE B O 1
ATOM 3461 N N . LYS B 1 193 ? 27.619 28.610 35.043 1.00 35.73 702 LYS B N 1
ATOM 3462 C CA . LYS B 1 193 ? 28.374 29.725 35.645 1.00 37.91 702 LYS B CA 1
ATOM 3463 C C . LYS B 1 193 ? 28.581 30.870 34.654 1.00 36.68 702 LYS B C 1
ATOM 3464 O O . LYS B 1 193 ? 28.494 32.042 35.027 1.00 37.17 702 LYS B O 1
ATOM 3470 N N . LYS B 1 194 ? 28.839 30.527 33.390 1.00 34.56 703 LYS B N 1
ATOM 3471 C CA . LYS B 1 194 ? 29.007 31.516 32.334 1.00 30.17 703 LYS B CA 1
ATOM 3472 C C . LYS B 1 194 ? 27.771 32.407 32.125 1.00 30.39 703 LYS B C 1
ATOM 3473 O O . LYS B 1 194 ? 27.907 33.607 31.835 1.00 29.94 703 LYS B O 1
ATOM 3479 N N . CYS B 1 195 ? 26.571 31.828 32.242 1.00 28.31 704 CYS B N 1
ATOM 3480 C CA . CYS B 1 195 ? 25.336 32.626 32.164 1.00 27.36 704 CYS B CA 1
ATOM 3481 C C . CYS B 1 195 ? 25.301 33.704 33.241 1.00 27.72 704 CYS B C 1
ATOM 3482 O O . CYS B 1 195 ? 25.105 34.884 32.942 1.00 27.75 704 CYS B O 1
ATOM 3485 N N . GLN B 1 196 ? 25.492 33.276 34.481 1.00 30.61 705 GLN B N 1
ATOM 3486 C CA . GLN B 1 196 ? 25.525 34.174 35.639 1.00 36.12 705 GLN B CA 1
ATOM 3487 C C . GLN B 1 196 ? 26.592 35.263 35.466 1.00 36.83 705 GLN B C 1
ATOM 3488 O O . GLN B 1 196 ? 26.313 36.441 35.662 1.00 38.26 705 GLN B O 1
ATOM 3494 N N . ASP B 1 197 ? 27.790 34.869 35.048 1.00 37.43 706 ASP B N 1
ATOM 3495 C CA . ASP B 1 197 ? 28.867 35.824 34.788 1.00 39.12 706 ASP B CA 1
ATOM 3496 C C . ASP B 1 197 ? 28.593 36.757 33.615 1.00 37.97 706 ASP B C 1
ATOM 3497 O O . ASP B 1 197 ? 29.215 37.813 33.506 1.00 38.03 706 ASP B O 1
ATOM 3502 N N . ASN B 1 198 ? 27.635 36.392 32.767 1.00 34.25 707 ASN B N 1
ATOM 3503 C CA . ASN B 1 198 ? 27.268 37.215 31.623 1.00 31.87 707 ASN B CA 1
ATOM 3504 C C . ASN B 1 198 ? 25.875 37.823 31.687 1.00 31.23 707 ASN B C 1
ATOM 3505 O O . ASN B 1 198 ? 25.284 38.112 30.642 1.00 33.27 707 ASN B O 1
ATOM 3510 N N . ASN B 1 199 ? 25.342 37.992 32.898 1.00 29.56 708 ASN B N 1
ATOM 3511 C CA . ASN B 1 199 ? 24.073 38.702 33.093 1.00 28.72 708 ASN B CA 1
ATOM 3512 C C . ASN B 1 199 ? 22.857 37.970 32.477 1.00 26.21 708 ASN B C 1
ATOM 3513 O O . ASN B 1 199 ? 21.907 38.600 32.015 1.00 25.43 708 ASN B O 1
ATOM 3518 N N . VAL B 1 200 ? 22.899 36.643 32.457 1.00 24.90 709 VAL B N 1
ATOM 3519 C CA . VAL B 1 200 ? 21.798 35.851 31.880 1.00 22.06 709 VAL B CA 1
ATOM 3520 C C . VAL B 1 200 ? 21.183 34.974 32.967 1.00 21.29 709 VAL B C 1
ATOM 3521 O O . VAL B 1 200 ? 21.889 34.180 33.602 1.00 20.02 709 VAL B O 1
ATOM 3525 N N . LEU B 1 201 ? 19.872 35.130 33.180 1.00 20.59 710 LEU B N 1
ATOM 3526 C CA . LEU B 1 201 ? 19.147 34.315 34.175 1.00 20.75 710 LEU B CA 1
ATOM 3527 C C . LEU B 1 201 ? 18.842 32.886 33.698 1.00 20.60 710 LEU B C 1
ATOM 3528 O O . LEU B 1 201 ? 18.286 32.692 32.619 1.00 21.16 710 LEU B O 1
ATOM 3533 N N . ILE B 1 202 ? 19.149 31.894 34.528 1.00 19.76 711 ILE B N 1
ATOM 3534 C CA . ILE B 1 202 ? 18.700 30.506 34.282 1.00 20.83 711 ILE B CA 1
ATOM 3535 C C . ILE B 1 202 ? 17.531 30.168 35.192 1.00 20.64 711 ILE B C 1
ATOM 3536 O O . ILE B 1 202 ? 17.601 30.426 36.394 1.00 20.60 711 ILE B O 1
ATOM 3541 N N . VAL B 1 203 ? 16.443 29.631 34.632 1.00 18.41 712 VAL B N 1
ATOM 3542 C CA . VAL B 1 203 ? 15.320 29.201 35.461 1.00 18.03 712 VAL B CA 1
ATOM 3543 C C . VAL B 1 203 ? 15.081 27.714 35.211 1.00 17.34 712 VAL B C 1
ATOM 3544 O O . VAL B 1 203 ? 15.119 27.259 34.067 1.00 17.81 712 VAL B O 1
ATOM 3548 N N . SER B 1 204 ? 14.841 26.952 36.265 1.00 18.37 713 SER B N 1
ATOM 3549 C CA . SER B 1 204 ? 14.525 25.533 36.081 1.00 19.33 713 SER B CA 1
ATOM 3550 C C . SER B 1 204 ? 13.729 24.961 37.256 1.00 19.10 713 SER B C 1
ATOM 3551 O O . SER B 1 204 ? 13.762 25.518 38.349 1.00 19.32 713 SER B O 1
ATOM 3554 N N . PRO B 1 205 ? 12.955 23.880 37.017 1.00 18.46 714 PRO B N 1
ATOM 3555 C CA . PRO B 1 205 ? 12.150 23.303 38.094 1.00 18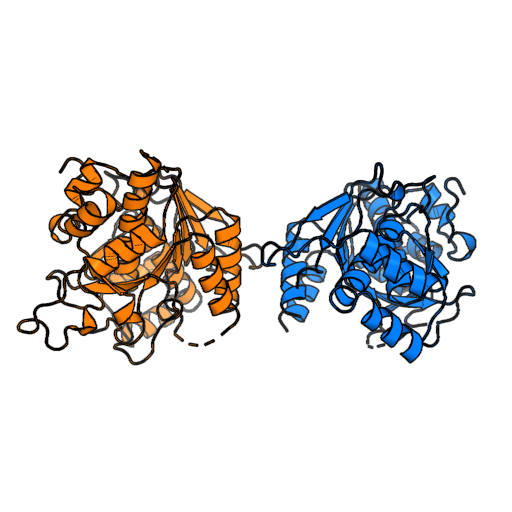.14 714 PRO B CA 1
ATOM 3556 C C . PRO B 1 205 ? 13.023 22.524 39.083 1.00 17.64 714 PRO B C 1
ATOM 3557 O O . PRO B 1 205 ? 14.065 21.992 38.701 1.00 16.82 714 PRO B O 1
ATOM 3561 N N . THR B 1 206 ? 12.598 22.423 40.331 1.00 16.74 715 THR B N 1
ATOM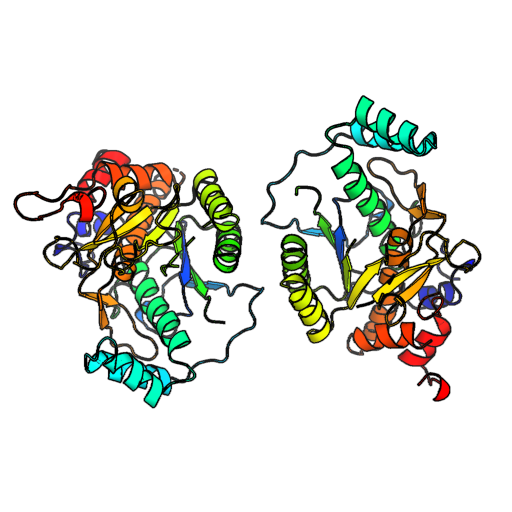 3562 C CA . THR B 1 206 ? 13.374 21.616 41.286 1.00 17.64 715 THR B CA 1
ATOM 3563 C C . THR B 1 206 ? 13.185 20.110 41.017 1.00 17.52 715 THR B C 1
ATOM 3564 O O . THR B 1 206 ? 14.024 19.303 41.422 1.00 18.36 715 THR B O 1
ATOM 3568 N N . GLY B 1 207 ? 12.102 19.743 40.341 1.00 18.00 716 GLY B N 1
ATOM 3569 C CA . GLY B 1 207 ? 11.825 18.310 40.057 1.00 19.77 716 GLY B CA 1
ATOM 3570 C C . GLY B 1 207 ? 10.722 17.744 40.934 1.00 20.58 716 GLY B C 1
ATOM 3571 O O . GLY B 1 207 ? 10.407 18.300 42.009 1.00 18.92 716 GLY B O 1
ATOM 3572 N N . ASN B 1 208 ? 10.112 16.646 40.474 1.00 21.61 717 ASN B N 1
ATOM 3573 C CA . ASN B 1 208 ? 8.967 16.077 41.178 1.00 24.69 717 ASN B CA 1
ATOM 3574 C C . ASN B 1 208 ? 9.280 14.747 41.852 1.00 26.40 717 ASN B C 1
ATOM 3575 O O . ASN B 1 208 ? 8.444 13.851 41.845 1.00 28.97 717 ASN B O 1
ATOM 3580 N N . ASN B 1 209 ? 10.476 14.614 42.414 1.00 26.18 718 ASN B N 1
ATOM 3581 C CA . ASN B 1 209 ? 10.949 13.319 42.922 1.00 25.59 718 ASN B CA 1
ATOM 3582 C C . ASN B 1 209 ? 10.754 13.073 44.423 1.00 24.81 718 ASN B C 1
ATOM 3583 O O . ASN B 1 209 ? 11.293 12.100 44.972 1.00 25.52 718 ASN B O 1
ATOM 3588 N N . SER B 1 210 ? 9.995 13.939 45.086 1.00 23.65 719 SER B N 1
ATOM 3589 C CA . SER B 1 210 ? 9.845 13.863 46.548 1.00 23.16 719 SER B CA 1
ATOM 3590 C C . SER B 1 210 ? 11.191 13.739 47.233 1.00 23.19 719 SER B C 1
ATOM 3591 O O . SER B 1 210 ? 11.325 13.010 48.245 1.00 22.91 719 SER B O 1
ATOM 3594 N N . ASN B 1 211 ? 12.201 14.414 46.672 1.00 20.63 720 ASN B N 1
ATOM 3595 C CA . ASN B 1 211 ? 13.577 14.345 47.206 1.00 21.60 720 ASN B CA 1
ATOM 3596 C C . ASN B 1 211 ? 14.324 13.020 47.074 1.00 22.11 720 ASN B C 1
ATOM 3597 O O . ASN B 1 211 ? 15.384 12.859 47.668 1.00 21.44 720 ASN B O 1
ATOM 3602 N N . GLU B 1 212 ? 13.810 12.097 46.265 1.00 22.83 721 GLU B N 1
ATOM 3603 C CA . GLU B 1 212 ? 14.527 10.838 46.010 1.00 24.71 721 GLU B CA 1
ATOM 3604 C C . GLU B 1 212 ? 15.705 11.072 45.068 1.00 25.99 721 GLU B C 1
ATOM 3605 O O . GLU B 1 212 ? 16.651 10.276 45.013 1.00 24.31 721 GLU B O 1
ATOM 3611 N N . SER B 1 213 ? 15.646 12.184 44.339 1.00 24.41 722 SER B N 1
ATOM 3612 C CA . SER B 1 213 ? 16.795 12.686 43.590 1.00 25.96 722 SER B CA 1
ATOM 3613 C C . SER B 1 213 ? 16.628 14.206 43.460 1.00 24.79 722 SER B C 1
ATOM 3614 O O . SER B 1 213 ? 15.558 14.738 43.737 1.00 22.70 722 SER B O 1
ATOM 3617 N N . TRP B 1 214 ? 17.692 14.898 43.082 1.00 24.69 723 TRP B N 1
ATOM 3618 C CA . TRP B 1 214 ? 17.570 16.317 42.760 1.00 23.60 723 TRP B CA 1
ATOM 3619 C C . TRP B 1 214 ? 17.827 16.516 41.269 1.00 25.33 723 TRP B C 1
ATOM 3620 O O . TRP B 1 214 ? 18.087 15.544 40.548 1.00 24.03 723 TRP B O 1
ATOM 3631 N N . CYS B 1 215 ? 17.773 17.772 40.823 1.00 25.15 724 CYS B N 1
ATOM 3632 C CA . CYS B 1 215 ? 17.860 18.094 39.402 1.00 27.66 724 CYS B CA 1
ATOM 3633 C C . CYS B 1 215 ? 18.921 19.135 39.083 1.00 26.69 724 CYS B C 1
ATOM 3634 O O . CYS B 1 215 ? 19.181 20.041 39.870 1.00 25.90 724 CYS B O 1
ATOM 3637 N N . LEU B 1 216 ? 19.526 18.955 37.918 1.00 27.95 725 LEU B N 1
ATOM 3638 C CA . LEU B 1 216 ? 20.382 19.927 37.263 1.00 30.23 725 LEU B CA 1
ATOM 3639 C C . LEU B 1 216 ? 19.547 20.590 36.174 1.00 27.24 725 LEU B C 1
ATOM 3640 O O . LEU B 1 216 ? 18.775 19.903 35.479 1.00 28.39 725 LEU B O 1
ATOM 3645 N N . PRO B 1 217 ? 19.678 21.919 36.014 1.00 27.27 726 PRO B N 1
ATOM 3646 C CA . PRO B 1 217 ? 20.575 22.852 36.731 1.00 26.75 726 PRO B CA 1
ATOM 3647 C C . PRO B 1 217 ? 20.046 23.474 38.046 1.00 26.87 726 PRO B C 1
ATOM 3648 O O . PRO B 1 217 ? 20.719 24.349 38.631 1.00 25.96 726 PRO B O 1
ATOM 3652 N N . ALA B 1 218 ? 18.889 23.022 38.527 1.00 25.76 727 ALA B N 1
ATOM 3653 C CA . ALA B 1 218 ? 18.324 23.571 39.776 1.00 27.21 727 ALA B CA 1
ATOM 3654 C C . ALA B 1 218 ? 19.327 23.696 40.916 1.00 27.71 727 ALA B C 1
ATOM 3655 O O . ALA B 1 218 ? 19.399 24.744 41.536 1.00 29.26 727 ALA B O 1
ATOM 3657 N N . VAL B 1 219 ? 20.094 22.641 41.199 1.00 26.33 728 VAL B N 1
ATOM 3658 C CA . VAL B 1 219 ? 20.993 22.664 42.363 1.00 27.20 728 VAL B CA 1
ATOM 3659 C C . VAL B 1 219 ? 22.323 23.363 42.112 1.00 28.44 728 VAL B C 1
ATOM 3660 O O . VAL B 1 219 ? 23.163 23.448 43.012 1.00 27.85 728 VAL B O 1
ATOM 3664 N N . LEU B 1 220 ? 22.509 23.882 40.902 1.00 28.27 729 LEU B N 1
ATOM 3665 C CA . LEU B 1 220 ? 23.729 24.596 40.560 1.00 31.12 729 LEU B CA 1
ATOM 3666 C C . LEU B 1 220 ? 23.646 26.078 40.937 1.00 34.33 729 LEU B C 1
ATOM 3667 O O . LEU B 1 220 ? 22.612 26.722 40.714 1.00 35.98 729 LEU B O 1
ATOM 3672 N N . PRO B 1 221 ? 24.737 26.622 41.514 1.00 37.52 730 PRO B N 1
ATOM 3673 C CA . PRO B 1 221 ? 24.838 27.967 42.097 1.00 39.76 730 PRO B CA 1
ATOM 3674 C C . PRO B 1 221 ? 24.169 29.140 41.375 1.00 39.96 730 PRO B C 1
ATOM 3675 O O . PRO B 1 221 ? 23.586 29.999 42.041 1.00 44.84 730 PRO B O 1
ATOM 3679 N N . GLY B 1 222 ? 24.247 29.219 40.055 1.00 40.71 731 GLY B N 1
ATOM 3680 C CA . GLY B 1 222 ? 23.664 30.393 39.381 1.00 42.20 731 GLY B CA 1
ATOM 3681 C C . GLY B 1 222 ? 22.132 30.469 39.328 1.00 44.21 731 GLY B C 1
ATOM 3682 O O . GLY B 1 222 ? 21.533 31.559 39.403 1.00 44.95 731 GLY B O 1
ATOM 3683 N N . THR B 1 223 ? 21.511 29.295 39.248 1.00 36.38 732 THR B N 1
ATOM 3684 C CA . THR B 1 223 ? 20.175 29.114 38.705 1.00 30.52 732 THR B CA 1
ATOM 3685 C C . THR B 1 223 ? 19.014 29.394 39.662 1.00 27.74 732 THR B C 1
ATOM 3686 O O . THR B 1 223 ? 19.049 28.972 40.802 1.00 27.62 732 THR B O 1
ATOM 3690 N N . LEU B 1 224 ? 17.975 30.080 39.180 1.00 22.61 733 LEU B N 1
ATOM 3691 C CA . LEU B 1 224 ? 16.739 30.225 39.938 1.00 20.73 733 LEU B CA 1
ATOM 3692 C C . LEU B 1 224 ? 15.935 28.921 39.862 1.00 21.30 733 LEU B C 1
ATOM 3693 O O . LEU B 1 224 ? 15.370 28.572 38.817 1.00 20.08 733 LEU B O 1
ATOM 3698 N N . ALA B 1 225 ? 15.912 28.192 40.974 1.00 20.21 734 ALA B N 1
ATOM 3699 C CA . ALA B 1 225 ? 15.146 26.952 41.040 1.00 20.02 734 ALA B CA 1
ATOM 3700 C C . ALA B 1 225 ? 13.717 27.265 41.433 1.00 19.02 734 ALA B C 1
ATOM 3701 O O . ALA B 1 225 ? 13.449 28.233 42.171 1.00 21.10 734 ALA B O 1
ATOM 3703 N N . VAL B 1 226 ? 12.784 26.492 40.892 1.00 17.66 735 VAL B N 1
ATOM 3704 C CA . VAL B 1 226 ? 11.385 26.751 41.131 1.00 17.19 735 VAL B CA 1
ATOM 3705 C C . VAL B 1 226 ? 10.625 25.505 41.599 1.00 17.25 735 VAL B C 1
ATOM 3706 O O . VAL B 1 226 ? 10.617 24.486 40.913 1.00 17.17 735 VAL B O 1
ATOM 3710 N N . GLY B 1 227 ? 9.999 25.618 42.772 1.00 16.76 736 GLY B N 1
ATOM 3711 C CA . GLY B 1 227 ? 9.151 24.565 43.363 1.00 17.61 736 GLY B CA 1
ATOM 3712 C C . GLY B 1 227 ? 7.677 24.792 43.075 1.00 19.59 736 GLY B C 1
ATOM 3713 O O . GLY B 1 227 ? 7.277 25.894 42.686 1.00 18.27 736 GLY B O 1
ATOM 3714 N N . ALA B 1 228 ? 6.860 23.758 43.292 1.00 19.96 737 ALA B N 1
ATOM 3715 C CA . ALA B 1 228 ? 5.433 23.799 42.938 1.00 20.72 737 ALA B CA 1
ATOM 3716 C C . ALA B 1 228 ? 4.526 24.014 44.145 1.00 22.03 737 ALA B C 1
ATOM 3717 O O . ALA B 1 228 ? 4.573 23.215 45.111 1.00 19.72 737 ALA B O 1
ATOM 3719 N N . ALA B 1 229 ? 3.721 25.085 44.084 1.00 22.15 738 ALA B N 1
ATOM 3720 C CA . ALA B 1 229 ? 2.631 25.336 45.044 1.00 23.39 738 ALA B CA 1
ATOM 3721 C C . ALA B 1 229 ? 1.303 24.796 44.551 1.00 25.30 738 ALA B C 1
ATOM 3722 O O . ALA B 1 229 ? 0.949 24.942 43.377 1.00 24.36 738 ALA B O 1
ATOM 3724 N N . LYS B 1 230 ? 0.571 24.182 45.473 1.00 27.02 739 LYS B N 1
ATOM 3725 C CA . LYS B 1 230 ? -0.846 23.858 45.297 1.00 27.82 739 LYS B CA 1
ATOM 3726 C C . LYS B 1 230 ? -1.667 25.130 45.108 1.00 27.97 739 LYS B C 1
ATOM 3727 O O . LYS B 1 230 ? -1.185 26.237 45.361 1.00 26.19 739 LYS B O 1
ATOM 3733 N N . VAL B 1 231 ? -2.912 24.962 44.679 1.00 30.51 740 VAL B N 1
ATOM 3734 C CA . VAL B 1 231 ? -3.851 26.085 44.540 1.00 33.32 740 VAL B CA 1
ATOM 3735 C C . VAL B 1 231 ? -3.906 26.971 45.803 1.00 34.22 740 VAL B C 1
ATOM 3736 O O . VAL B 1 231 ? -3.948 28.193 45.685 1.00 36.09 740 VAL B O 1
ATOM 3740 N N . ASP B 1 232 ? -3.857 26.366 46.991 1.00 36.12 741 ASP B N 1
ATOM 3741 C CA . ASP B 1 232 ? -3.876 27.127 48.256 1.00 37.61 741 ASP B CA 1
ATOM 3742 C C . ASP B 1 232 ? -2.526 27.742 48.683 1.00 39.32 741 ASP B C 1
ATOM 3743 O O . ASP B 1 232 ? -2.445 28.387 49.734 1.00 39.66 741 ASP B O 1
ATOM 3748 N N . GLY B 1 233 ? -1.468 27.529 47.898 1.00 34.43 742 GLY B N 1
ATOM 3749 C CA . GLY B 1 233 ? -0.199 28.175 48.181 1.00 31.77 742 GLY B CA 1
ATOM 3750 C C . GLY B 1 233 ? 0.801 27.346 48.967 1.00 31.18 742 GLY B C 1
ATOM 3751 O O . GLY B 1 233 ? 1.970 27.725 49.083 1.00 29.94 742 GLY B O 1
ATOM 3752 N N . THR B 1 234 ? 0.356 26.217 49.509 1.00 28.94 743 THR B N 1
ATOM 3753 C CA . THR B 1 234 ? 1.259 25.316 50.222 1.00 28.04 743 THR B CA 1
ATOM 3754 C C . THR B 1 234 ? 2.011 24.446 49.194 1.00 26.76 743 THR B C 1
ATOM 3755 O O . THR B 1 234 ? 1.537 24.263 48.077 1.00 24.77 743 THR B O 1
ATOM 3759 N N . PRO B 1 235 ? 3.182 23.912 49.571 1.00 25.39 744 PRO B N 1
ATOM 3760 C CA . PRO B 1 235 ? 3.964 23.179 48.574 1.00 26.35 744 PRO B CA 1
ATOM 3761 C C . PRO B 1 235 ? 3.350 21.834 48.190 1.00 27.27 744 PRO B C 1
ATOM 3762 O O . PRO B 1 235 ? 2.755 21.130 49.031 1.00 26.55 744 PRO B O 1
ATOM 3766 N N . CYS B 1 236 ? 3.475 21.495 46.917 1.00 26.39 745 CYS B N 1
ATOM 3767 C CA . CYS B 1 236 ? 3.096 20.168 46.463 1.00 28.05 745 CYS B CA 1
ATOM 3768 C C . CYS B 1 236 ? 3.982 19.129 47.129 1.00 27.24 745 CYS B C 1
ATOM 3769 O O . CYS B 1 236 ? 5.182 19.322 47.272 1.00 27.32 745 CYS B O 1
ATOM 3772 N N . HIS B 1 237 ? 3.376 18.012 47.521 1.00 30.05 746 HIS B N 1
ATOM 3773 C CA . HIS B 1 237 ? 4.077 16.899 48.175 1.00 31.09 746 HIS B CA 1
ATOM 3774 C C . HIS B 1 237 ? 5.304 16.383 47.395 1.00 27.46 746 HIS B C 1
ATOM 3775 O O . HIS B 1 237 ? 6.305 15.991 47.991 1.00 27.09 746 HIS B O 1
ATOM 3782 N N . PHE B 1 238 ? 5.224 16.393 46.067 1.00 25.39 747 PHE B N 1
ATOM 3783 C CA . PHE B 1 238 ? 6.298 15.864 45.225 1.00 23.55 747 PHE B CA 1
ATOM 3784 C C . PHE B 1 238 ? 7.460 16.852 45.014 1.00 23.45 747 PHE B C 1
ATOM 3785 O O . PHE B 1 238 ? 8.518 16.469 44.495 1.00 22.38 747 PHE B O 1
ATOM 3793 N N . SER B 1 239 ? 7.263 18.118 45.394 1.00 22.60 748 SER B N 1
ATOM 3794 C CA . SER B 1 239 ? 8.196 19.197 45.002 1.00 21.56 748 SER B CA 1
ATOM 3795 C C . SER B 1 239 ? 9.548 19.059 45.700 1.00 20.65 748 SER B C 1
ATOM 3796 O O . SER B 1 239 ? 9.604 19.075 46.943 1.00 20.38 748 SER B O 1
ATOM 3799 N N . ASN B 1 240 ? 10.623 18.885 44.922 1.00 18.82 749 ASN B N 1
ATOM 3800 C CA . ASN B 1 240 ? 11.974 18.753 45.495 1.00 20.09 749 ASN B CA 1
ATOM 3801 C C . ASN B 1 240 ? 12.355 20.028 46.261 1.00 20.52 749 ASN B C 1
ATOM 3802 O O . ASN B 1 240 ? 11.933 21.114 45.875 1.00 20.68 749 ASN B O 1
ATOM 3807 N N . TRP B 1 241 ? 13.148 19.886 47.322 1.00 19.68 750 TRP B N 1
ATOM 3808 C CA . TRP B 1 241 ? 13.499 20.984 48.211 1.00 21.19 750 TRP B CA 1
ATOM 3809 C C . TRP B 1 241 ? 14.807 20.622 48.913 1.00 21.36 750 TRP B C 1
ATOM 3810 O O . TRP B 1 241 ? 15.271 19.488 48.805 1.00 21.37 750 TRP B O 1
ATOM 3821 N N . GLY B 1 242 ? 15.393 21.581 49.633 1.00 20.65 751 GLY B N 1
ATOM 3822 C CA . GLY B 1 242 ? 16.620 21.348 50.404 1.00 19.04 751 GLY B CA 1
ATOM 3823 C C . GLY B 1 242 ? 17.848 21.753 49.621 1.00 19.81 751 GLY B C 1
ATOM 3824 O O . GLY B 1 242 ? 17.793 21.920 48.397 1.00 20.13 751 GLY B O 1
ATOM 3825 N N . GLY B 1 243 ? 18.966 21.901 50.327 1.00 20.96 752 GLY B N 1
ATOM 3826 C CA . GLY B 1 243 ? 20.244 22.272 49.713 1.00 20.43 752 GLY B CA 1
ATOM 3827 C C . GLY B 1 243 ? 20.086 23.548 48.903 1.00 21.10 752 GLY B C 1
ATOM 3828 O O . GLY B 1 243 ? 19.371 24.462 49.318 1.00 18.96 752 GLY B O 1
ATOM 3829 N N . ASN B 1 244 ? 20.730 23.593 47.744 1.00 20.88 753 ASN B N 1
ATOM 3830 C CA . ASN B 1 244 ? 20.624 24.739 46.840 1.00 23.50 753 ASN B CA 1
ATOM 3831 C C . ASN B 1 244 ? 19.193 25.023 46.336 1.00 23.50 753 ASN B C 1
ATOM 3832 O O . ASN B 1 244 ? 18.863 26.185 46.010 1.00 23.35 753 ASN B O 1
ATOM 3837 N N . ASN B 1 245 ? 18.341 23.983 46.261 1.00 21.96 754 ASN B N 1
ATOM 3838 C CA . ASN B 1 245 ? 16.918 24.210 45.942 1.00 22.16 754 ASN B CA 1
ATOM 3839 C C . ASN B 1 245 ? 16.303 25.208 46.893 1.00 23.15 754 ASN B C 1
ATOM 3840 O O . ASN B 1 245 ? 15.559 26.070 46.455 1.00 22.40 754 ASN B O 1
ATOM 3845 N N . THR B 1 246 ? 16.593 25.064 48.193 1.00 22.32 755 THR B N 1
ATOM 3846 C CA . THR B 1 246 ? 15.958 25.910 49.201 1.00 23.47 755 THR B CA 1
ATOM 3847 C C . THR B 1 246 ? 16.654 27.279 49.279 1.00 25.33 755 THR B C 1
ATOM 3848 O O . THR B 1 246 ? 15.975 28.295 49.440 1.00 24.14 755 THR B O 1
ATOM 3852 N N . LYS B 1 247 ? 17.987 27.295 49.154 1.00 25.24 756 LYS B N 1
ATOM 3853 C CA . LYS B 1 247 ? 18.763 28.535 49.301 1.00 28.15 756 LYS B CA 1
ATOM 3854 C C . LYS B 1 247 ? 18.553 29.487 48.125 1.00 27.68 756 LYS B C 1
ATOM 3855 O O . LYS B 1 247 ? 18.623 30.704 48.285 1.00 25.33 756 LYS B O 1
ATOM 3861 N N . GLU B 1 248 ? 18.329 28.915 46.945 1.00 26.00 757 GLU B N 1
ATOM 3862 C CA . GLU B 1 248 ? 18.272 29.683 45.708 1.00 27.32 757 GLU B CA 1
ATOM 3863 C C . GLU B 1 248 ? 17.010 29.381 44.908 1.00 23.28 757 GLU B C 1
ATOM 3864 O O . GLU B 1 248 ? 17.012 29.444 43.687 1.00 23.68 757 GLU B O 1
ATOM 3870 N N . GLY B 1 249 ? 15.932 29.072 45.614 1.00 20.88 758 GLY B N 1
ATOM 3871 C CA . GLY B 1 249 ? 14.715 28.614 45.001 1.00 18.08 758 GLY B CA 1
ATOM 3872 C C . GLY B 1 249 ? 13.532 29.379 45.513 1.00 17.75 758 GLY B C 1
ATOM 3873 O O . GLY B 1 249 ? 13.565 29.993 46.599 1.00 17.93 758 GLY B O 1
ATOM 3874 N N . ILE B 1 250 ? 12.469 29.311 44.737 1.00 16.82 759 ILE B N 1
ATOM 3875 C CA . ILE B 1 250 ? 11.258 30.043 45.017 1.00 17.04 759 ILE B CA 1
ATOM 3876 C C . ILE B 1 250 ? 10.066 29.153 44.695 1.00 17.65 759 ILE B C 1
ATOM 3877 O O . ILE B 1 250 ? 10.111 28.327 43.765 1.00 17.22 759 ILE B O 1
ATOM 3882 N N . LEU B 1 251 ? 9.002 29.313 45.481 1.00 17.53 760 LEU B N 1
ATOM 3883 C CA . LEU B 1 251 ? 7.769 28.563 45.273 1.00 18.95 760 LEU B CA 1
ATOM 3884 C C . LEU B 1 251 ? 6.786 29.393 44.456 1.00 20.57 760 LEU B C 1
ATOM 3885 O O . LEU B 1 251 ? 6.605 30.587 44.735 1.00 19.44 760 LEU B O 1
ATOM 3890 N N . ALA B 1 252 ? 6.183 28.761 43.439 1.00 19.26 761 ALA B N 1
ATOM 3891 C CA . ALA B 1 252 ? 5.205 29.398 42.570 1.00 21.92 761 ALA B CA 1
ATOM 3892 C C . ALA B 1 252 ? 4.098 28.402 42.225 1.00 21.61 761 ALA B C 1
ATOM 3893 O O . ALA B 1 252 ? 4.298 27.186 42.335 1.00 21.81 761 ALA B O 1
ATOM 3895 N N . PRO B 1 253 ? 2.925 28.911 41.821 1.00 23.35 762 PRO B N 1
ATOM 3896 C CA . PRO B 1 253 ? 1.809 28.029 41.487 1.00 23.40 762 PRO B CA 1
ATOM 3897 C C . PRO B 1 253 ? 2.229 26.951 40.486 1.00 22.65 762 PRO B C 1
ATOM 3898 O O . PRO B 1 253 ? 2.708 27.271 39.395 1.00 20.98 762 PRO B O 1
ATOM 3902 N N . GLY B 1 254 ? 2.094 25.694 40.895 1.00 22.70 763 GLY B N 1
ATOM 3903 C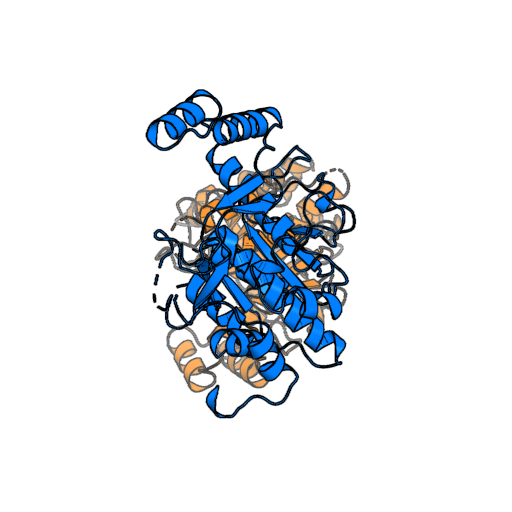 CA . GLY B 1 254 ? 2.474 24.558 40.041 1.00 24.96 763 GLY B CA 1
ATOM 3904 C C . GLY B 1 254 ? 1.376 23.526 39.866 1.00 26.12 763 GLY B C 1
ATOM 3905 O O . GLY B 1 254 ? 1.522 22.579 39.093 1.00 27.53 763 GLY B O 1
ATOM 3906 N N . GLU B 1 255 ? 0.268 23.710 40.572 1.00 26.00 764 GLU B N 1
ATOM 3907 C CA . GLU B 1 255 ? -0.872 22.806 40.454 1.00 26.97 764 GLU B CA 1
ATOM 3908 C C . GLU B 1 255 ? -1.979 23.396 39.570 1.00 26.92 764 GLU B C 1
ATOM 3909 O O . GLU B 1 255 ? -2.372 24.563 39.728 1.00 26.01 764 GLU B O 1
ATOM 3915 N N . GLU B 1 256 ? -2.485 22.587 38.639 1.00 27.84 765 GLU B N 1
ATOM 3916 C CA . GLU B 1 256 ? -3.594 22.987 37.764 1.00 28.75 765 GLU B CA 1
ATOM 3917 C C . GLU B 1 256 ? -3.285 24.251 36.960 1.00 27.59 765 GLU B C 1
ATOM 3918 O O . GLU B 1 256 ? -4.079 25.194 36.939 1.00 26.18 765 GLU B O 1
ATOM 3924 N N . ILE B 1 257 ? -2.129 24.265 36.301 1.00 25.26 766 ILE B N 1
ATOM 3925 C CA . ILE B 1 257 ? -1.721 25.396 35.495 1.00 25.27 766 ILE B CA 1
ATOM 3926 C C . ILE B 1 257 ? -2.192 25.155 34.076 1.00 27.16 766 ILE B C 1
ATOM 3927 O O . ILE B 1 257 ? -1.934 24.087 33.502 1.00 27.78 766 ILE B O 1
ATOM 3932 N N . LEU B 1 258 ? -2.876 26.156 33.523 1.00 27.66 767 LEU B N 1
ATOM 3933 C CA . LEU B 1 258 ? -3.515 26.048 32.214 1.00 30.08 767 LEU B CA 1
ATOM 3934 C C . LEU B 1 258 ? -2.522 26.362 31.102 1.00 29.17 767 LEU B C 1
ATOM 3935 O O . LEU B 1 258 ? -1.855 27.397 31.124 1.00 28.54 767 LEU B O 1
ATOM 3940 N N . GLY B 1 259 ? -2.443 25.470 30.121 1.00 29.08 768 GLY B N 1
ATOM 3941 C CA . GLY B 1 259 ? -1.533 25.636 28.989 1.00 27.68 768 GLY B CA 1
ATOM 3942 C C . GLY B 1 259 ? -1.974 24.846 27.763 1.00 29.22 768 GLY B C 1
ATOM 3943 O O . GLY B 1 259 ? -2.930 24.064 27.821 1.00 26.65 768 GLY B O 1
ATOM 3944 N N . ALA B 1 260 ? -1.261 25.048 26.656 1.00 28.93 769 ALA B N 1
ATOM 3945 C CA . ALA B 1 260 ? -1.593 24.405 25.391 1.00 28.23 769 ALA B CA 1
ATOM 3946 C C . ALA B 1 260 ? -1.042 22.975 25.281 1.00 29.33 769 ALA B C 1
ATOM 3947 O O . ALA B 1 260 ? -0.053 22.605 25.946 1.00 28.89 769 ALA B O 1
ATOM 3949 N N . GLN B 1 261 ? -1.727 22.165 24.475 1.00 28.52 770 GLN B N 1
ATOM 3950 C CA . GLN B 1 261 ? -1.286 20.811 24.125 1.00 29.09 770 GLN B CA 1
ATOM 3951 C C . GLN B 1 261 ? -1.317 20.731 22.596 1.00 30.14 770 GLN B C 1
ATOM 3952 O O . GLN B 1 261 ? -2.124 21.416 21.963 1.00 30.93 770 GLN B O 1
ATOM 3958 N N . PRO B 1 262 ? -0.415 19.941 21.995 1.00 28.88 771 PRO B N 1
ATOM 3959 C CA . PRO B 1 262 ? -0.301 20.002 20.537 1.00 29.84 771 PRO B CA 1
ATOM 3960 C C . PRO B 1 262 ? -1.544 19.453 19.809 1.00 30.92 771 PRO B C 1
ATOM 3961 O O . PRO B 1 262 ? -2.263 18.625 20.360 1.00 28.32 771 PRO B O 1
ATOM 3965 N N . CYS B 1 263 ? -1.779 19.957 18.597 1.00 32.80 772 CYS B N 1
ATOM 3966 C CA . CYS B 1 263 ? -2.794 19.425 17.668 1.00 35.97 772 CYS B CA 1
ATOM 3967 C C . CYS B 1 263 ? -4.250 19.693 18.025 1.00 37.17 772 CYS B C 1
ATOM 3968 O O . CYS B 1 263 ? -5.151 19.098 17.425 1.00 41.14 772 CYS B O 1
ATOM 3971 N N . THR B 1 264 ? -4.475 20.575 18.995 1.00 34.94 773 THR B N 1
ATOM 3972 C CA . THR B 1 264 ? -5.818 20.958 19.409 1.00 34.65 773 THR B CA 1
ATOM 3973 C C . THR B 1 264 ? -5.802 22.340 20.055 1.00 37.63 773 THR B C 1
ATOM 3974 O O . THR B 1 264 ? -4.829 22.704 20.728 1.00 36.32 773 THR B O 1
ATOM 3978 N N . GLU B 1 265 ? -6.876 23.100 19.842 1.00 37.33 774 GLU B N 1
ATOM 3979 C CA . GLU B 1 265 ? -7.055 24.413 20.462 1.00 37.83 774 GLU B CA 1
ATOM 3980 C C . GLU B 1 265 ? -7.483 24.335 21.929 1.00 37.88 774 GLU B C 1
ATOM 3981 O O . GLU B 1 265 ? -7.467 25.336 22.646 1.00 38.42 774 GLU B O 1
ATOM 3987 N N . GLU B 1 266 ? -7.849 23.138 22.365 1.00 37.97 775 GLU B N 1
ATOM 3988 C CA . GLU B 1 266 ? -8.335 22.914 23.713 1.00 38.00 775 GLU B CA 1
ATOM 3989 C C . GLU B 1 266 ? -7.162 22.848 24.692 1.00 37.17 775 GLU B C 1
ATOM 3990 O O . GLU B 1 266 ? -6.307 21.961 24.573 1.00 35.59 775 GLU B O 1
ATOM 3996 N N . PRO B 1 267 ? -7.127 23.778 25.667 1.00 35.72 776 PRO B N 1
ATOM 3997 C CA . PRO B 1 267 ? -6.048 23.790 26.669 1.00 34.56 776 PRO B CA 1
ATOM 3998 C C . PRO B 1 267 ? -6.232 22.714 27.731 1.00 33.19 776 PRO B C 1
ATOM 3999 O O . PRO B 1 267 ? -7.282 22.086 27.790 1.00 33.21 776 PRO B O 1
ATOM 4003 N N . VAL B 1 268 ? -5.201 22.487 28.547 1.00 32.84 777 VAL B N 1
ATOM 4004 C CA . VAL B 1 268 ? -5.257 21.485 29.606 1.00 29.29 777 VAL B CA 1
ATOM 4005 C C . VAL B 1 268 ? -4.559 22.022 30.857 1.00 29.30 777 VAL B C 1
ATOM 4006 O O . VAL B 1 268 ? -3.585 22.756 30.750 1.00 29.08 777 VAL B O 1
ATOM 4010 N N . ARG B 1 269 ? -5.081 21.683 32.030 1.00 30.21 778 ARG B N 1
ATOM 4011 C CA . ARG B 1 269 ? -4.423 22.026 33.288 1.00 30.54 778 ARG B CA 1
ATOM 4012 C C . ARG B 1 269 ? -3.507 20.899 33.729 1.00 28.90 778 ARG B C 1
ATOM 4013 O O . ARG B 1 269 ? -3.930 19.744 33.813 1.00 27.67 778 ARG B O 1
ATOM 4021 N N . LEU B 1 270 ? -2.244 21.246 33.997 1.00 26.15 779 LEU B N 1
ATOM 4022 C CA . LEU B 1 270 ? -1.231 20.277 34.425 1.00 24.82 779 LEU B CA 1
ATOM 4023 C C . LEU B 1 270 ? -0.566 20.692 35.732 1.00 24.64 779 LEU B C 1
ATOM 4024 O O . LEU B 1 270 ? -0.585 21.874 36.095 1.00 22.87 779 LEU B O 1
ATOM 4029 N N . THR B 1 271 ? 0.042 19.718 36.410 1.00 24.49 780 THR B N 1
ATOM 4030 C CA . THR B 1 271 ? 0.594 19.896 37.754 1.00 24.62 780 THR B CA 1
ATOM 4031 C C . THR B 1 271 ? 2.048 19.400 37.805 1.00 23.84 780 THR B C 1
ATOM 4032 O O . THR B 1 271 ? 2.334 18.284 37.388 1.00 24.06 780 THR B O 1
ATOM 4036 N N . GLY B 1 272 ? 2.960 20.241 38.293 1.00 22.72 781 GLY B N 1
ATOM 4037 C CA . GLY B 1 272 ? 4.376 19.855 38.459 1.00 21.00 781 GLY B CA 1
ATOM 4038 C C . GLY B 1 272 ? 5.286 21.047 38.735 1.00 19.54 781 GLY B C 1
ATOM 4039 O O . GLY B 1 272 ? 4.884 22.196 38.552 1.00 19.58 781 GLY B O 1
ATOM 4040 N N . THR B 1 273 ? 6.514 20.785 39.167 1.00 20.03 782 THR B N 1
ATOM 4041 C CA . THR B 1 273 ? 7.505 21.881 39.301 1.00 18.71 782 THR B CA 1
ATOM 4042 C C . THR B 1 273 ? 7.786 22.501 37.931 1.00 19.27 782 THR B C 1
ATOM 4043 O O . THR B 1 273 ? 8.007 23.708 37.837 1.00 18.48 782 THR B O 1
ATOM 4047 N N . SER B 1 274 ? 7.734 21.698 36.859 1.00 18.49 783 SER B N 1
ATOM 4048 C CA . SER B 1 274 ? 7.999 22.232 35.523 1.00 19.93 783 SER B CA 1
ATOM 4049 C C . SER B 1 274 ? 6.840 23.056 34.920 1.00 20.55 783 SER B C 1
ATOM 4050 O O . SER B 1 274 ? 6.996 23.677 33.862 1.00 20.81 783 SER B O 1
ATOM 4053 N N . MET B 1 275 ? 5.681 23.039 35.582 1.00 21.18 784 MET B N 1
ATOM 4054 C CA . MET B 1 275 ? 4.583 23.966 35.287 1.00 23.43 784 MET B CA 1
ATOM 4055 C C . MET B 1 275 ? 4.734 25.281 36.078 1.00 21.81 784 MET B C 1
ATOM 4056 O O . MET B 1 275 ? 4.305 26.334 35.628 1.00 22.47 784 MET B O 1
ATOM 4061 N N . ALA B 1 276 ? 5.333 25.201 37.260 1.00 20.70 785 ALA B N 1
ATOM 4062 C CA . ALA B 1 276 ? 5.612 26.388 38.099 1.00 19.99 785 ALA B CA 1
ATOM 4063 C C . ALA B 1 276 ? 6.750 27.247 37.554 1.00 20.54 785 ALA B C 1
ATOM 4064 O O . ALA B 1 276 ? 6.679 28.497 37.580 1.00 19.42 785 ALA B O 1
ATOM 4066 N N . ALA B 1 277 ? 7.815 26.575 37.095 1.00 18.55 786 ALA B N 1
ATOM 4067 C CA . ALA B 1 277 ? 9.015 27.254 36.566 1.00 18.23 786 ALA B CA 1
ATOM 4068 C C . ALA B 1 277 ? 8.745 28.304 35.479 1.00 18.45 786 ALA B C 1
ATOM 4069 O O . ALA B 1 277 ? 9.308 29.397 35.545 1.00 18.46 786 ALA B O 1
ATOM 4071 N N . PRO B 1 278 ? 7.882 27.983 34.473 1.00 19.98 787 PRO B N 1
ATOM 4072 C CA . PRO B 1 278 ? 7.565 28.975 33.438 1.00 19.93 787 PRO B CA 1
ATOM 4073 C C . PRO B 1 278 ? 6.821 30.200 33.977 1.00 20.17 787 PRO B C 1
ATOM 4074 O O . PRO B 1 278 ? 6.954 31.265 33.407 1.00 19.53 787 PRO B O 1
ATOM 4078 N N . VAL B 1 279 ? 6.024 30.033 35.030 1.00 20.72 788 VAL B N 1
ATOM 4079 C CA . VAL B 1 279 ? 5.393 31.179 35.685 1.00 20.44 788 VAL B CA 1
ATOM 4080 C C . VAL B 1 279 ? 6.479 32.138 36.179 1.00 19.39 788 VAL B C 1
ATOM 4081 O O . VAL B 1 279 ? 6.410 33.341 35.916 1.00 20.90 788 VAL B O 1
ATOM 4085 N N . MET B 1 280 ? 7.512 31.605 36.825 1.00 19.39 789 MET B N 1
ATOM 4086 C CA . MET B 1 280 ? 8.640 32.443 37.279 1.00 18.59 789 MET B CA 1
ATOM 4087 C C . MET B 1 280 ? 9.488 33.054 36.157 1.00 18.59 789 MET B C 1
ATOM 4088 O O . MET B 1 280 ? 9.967 34.184 36.292 1.00 18.32 789 MET B O 1
ATOM 4093 N N . THR B 1 281 ? 9.695 32.314 35.074 1.00 16.95 790 THR B N 1
ATOM 4094 C CA . THR B 1 281 ? 10.363 32.883 33.875 1.00 18.09 790 THR B CA 1
ATOM 4095 C C . THR B 1 281 ? 9.585 34.074 33.318 1.00 18.02 790 THR B C 1
ATOM 4096 O O . THR B 1 281 ? 10.167 35.117 33.003 1.00 17.73 790 THR B O 1
ATOM 4100 N N . GLY B 1 282 ? 8.267 33.913 33.237 1.00 18.72 791 GLY B N 1
ATOM 4101 C CA . GLY B 1 282 ? 7.383 34.988 32.796 1.00 19.48 791 GLY B CA 1
ATOM 4102 C C . GLY B 1 282 ? 7.444 36.190 33.712 1.00 20.11 791 GLY B C 1
ATOM 4103 O O . GLY B 1 282 ? 7.572 37.314 33.239 1.00 20.04 791 GLY B O 1
ATOM 4104 N N . ILE B 1 283 ? 7.359 35.959 35.022 1.00 19.10 792 ILE B N 1
ATOM 4105 C CA . ILE B 1 283 ? 7.434 37.067 35.974 1.00 20.52 792 ILE B CA 1
ATOM 4106 C C . ILE B 1 283 ? 8.794 37.766 35.882 1.00 20.36 792 ILE B C 1
ATOM 4107 O O . ILE B 1 283 ? 8.852 39.010 35.840 1.00 21.24 792 ILE B O 1
ATOM 4112 N N . SER B 1 284 ? 9.871 36.977 35.800 1.00 19.26 793 SER B N 1
ATOM 4113 C CA . SER B 1 284 ? 11.216 37.526 35.664 1.00 19.39 793 SER B CA 1
ATOM 4114 C C . SER B 1 284 ? 11.348 38.351 34.379 1.00 19.63 793 SER B C 1
ATOM 4115 O O . SER B 1 284 ? 12.031 39.408 34.367 1.00 18.86 793 SER B O 1
ATOM 4118 N N . ALA B 1 285 ? 10.711 37.875 33.300 1.00 19.12 794 ALA B N 1
ATOM 4119 C CA . ALA B 1 285 ? 10.775 38.586 32.011 1.00 19.50 794 ALA B CA 1
ATOM 4120 C C . ALA B 1 285 ? 10.052 39.941 32.085 1.00 19.50 794 ALA B C 1
ATOM 4121 O O . ALA B 1 285 ? 10.543 40.935 31.542 1.00 20.84 794 ALA B O 1
ATOM 4123 N N . LEU B 1 286 ? 8.899 39.959 32.751 1.00 20.06 795 LEU B N 1
ATOM 4124 C CA . LEU B 1 286 ? 8.137 41.193 32.986 1.00 20.38 795 LEU B CA 1
ATOM 4125 C C . LEU B 1 286 ? 8.932 42.215 33.783 1.00 21.18 795 LEU B C 1
ATOM 4126 O O . LEU B 1 286 ? 8.920 43.408 33.457 1.00 20.83 795 LEU B O 1
ATOM 4131 N N . LEU B 1 287 ? 9.634 41.749 34.825 1.00 21.46 796 LEU B N 1
ATOM 4132 C CA . LEU B 1 287 ? 10.506 42.625 35.628 1.00 22.32 796 LEU B CA 1
ATOM 4133 C C . LEU B 1 287 ? 11.678 43.167 34.830 1.00 23.08 796 LEU B C 1
ATOM 4134 O O . LEU B 1 287 ? 12.056 44.342 34.972 1.00 24.75 796 LEU B O 1
ATOM 4139 N N . MET B 1 288 ? 12.267 42.322 33.996 1.00 23.04 797 MET B N 1
ATOM 4140 C CA . MET B 1 288 ? 13.325 42.775 33.098 1.00 23.81 797 MET B CA 1
ATOM 4141 C C . MET B 1 288 ? 12.773 43.785 32.080 1.00 23.95 797 MET B C 1
ATOM 4142 O O . MET B 1 288 ? 13.479 44.749 31.705 1.00 25.05 797 MET B O 1
ATOM 4147 N N . SER B 1 289 ? 11.532 43.569 31.640 1.00 22.57 798 SER B N 1
ATOM 4148 C CA . SER B 1 289 ? 10.883 44.478 30.680 1.00 26.20 798 SER B CA 1
ATOM 4149 C C . SER B 1 289 ? 10.736 45.873 31.284 1.00 27.97 798 SER B C 1
ATOM 4150 O O . SER B 1 289 ? 10.950 46.880 30.595 1.00 27.74 798 SER B O 1
ATOM 4153 N N . LEU B 1 290 ? 10.386 45.926 32.572 1.00 28.24 799 LEU B N 1
ATOM 4154 C CA . LEU B 1 290 ? 10.289 47.200 33.297 1.00 28.58 799 LEU B CA 1
ATOM 4155 C C . LEU B 1 290 ? 11.627 47.901 33.410 1.00 29.67 799 LEU B C 1
ATOM 4156 O O . LEU B 1 290 ? 11.684 49.144 33.341 1.00 32.60 799 LEU B O 1
ATOM 4161 N N . GLN B 1 291 ? 12.706 47.128 33.564 1.00 28.67 800 GLN B N 1
ATOM 4162 C CA . GLN B 1 291 ? 14.060 47.697 33.543 1.00 30.66 800 GLN B CA 1
ATOM 4163 C C . GLN B 1 291 ? 14.418 48.396 32.209 1.00 34.99 800 GLN B C 1
ATOM 4164 O O . GLN B 1 291 ? 14.892 49.534 32.210 1.00 36.02 800 GLN B O 1
ATOM 4170 N N . VAL B 1 292 ? 14.229 47.700 31.090 1.00 34.79 801 VAL B N 1
ATOM 4171 C CA . VAL B 1 292 ? 14.572 48.237 29.759 1.00 36.54 801 VAL B CA 1
ATOM 4172 C C . VAL B 1 292 ? 13.619 49.356 29.322 1.00 37.99 801 VAL B C 1
ATOM 4173 O O . VAL B 1 292 ? 13.984 50.229 28.529 1.00 39.44 801 VAL B O 1
ATOM 4177 N N . GLN B 1 293 ? 12.405 49.317 29.860 1.00 40.64 802 GLN B N 1
ATOM 4178 C CA . GLN B 1 293 ? 11.395 50.340 29.647 1.00 44.27 802 GLN B CA 1
ATOM 4179 C C . GLN B 1 293 ? 11.843 51.714 30.166 1.00 49.50 802 GLN B C 1
ATOM 4180 O O . GLN B 1 293 ? 11.325 52.745 29.730 1.00 48.50 802 GLN B O 1
ATOM 4186 N N . GLN B 1 294 ? 12.807 51.717 31.083 1.00 51.50 803 GLN B N 1
ATOM 4187 C CA . GLN B 1 294 ? 13.322 52.944 31.678 1.00 55.56 803 GLN B CA 1
ATOM 4188 C C . GLN B 1 294 ? 14.783 53.179 31.303 1.00 57.31 803 GLN B C 1
ATOM 4189 O O . GLN B 1 294 ? 15.218 52.837 30.198 1.00 55.79 803 GLN B O 1
ATOM 4195 N N . PRO B 1 297 ? 19.620 49.145 31.410 1.00 39.31 806 PRO B N 1
ATOM 4196 C CA . PRO B 1 297 ? 19.974 47.803 30.969 1.00 39.83 806 PRO B CA 1
ATOM 4197 C C . PRO B 1 297 ? 19.301 46.726 31.820 1.00 35.69 806 PRO B C 1
ATOM 4198 O O . PRO B 1 297 ? 18.905 46.981 32.952 1.00 32.40 806 PRO B O 1
ATOM 4202 N N . VAL B 1 298 ? 19.161 45.541 31.252 1.00 33.98 807 VAL B N 1
ATOM 4203 C CA . VAL B 1 298 ? 18.717 44.374 32.001 1.00 30.78 807 VAL B CA 1
ATOM 4204 C C . VAL B 1 298 ? 19.692 44.100 33.129 1.00 27.66 807 VAL B C 1
ATOM 4205 O O . VAL B 1 298 ? 20.902 44.206 32.954 1.00 27.27 807 VAL B O 1
ATOM 4209 N N . ASP B 1 299 ? 19.172 43.748 34.299 1.00 25.92 808 ASP B N 1
ATOM 4210 C CA . ASP B 1 299 ? 20.041 43.325 35.382 1.00 24.86 808 ASP B CA 1
ATOM 4211 C C . ASP B 1 299 ? 19.438 42.046 35.931 1.00 23.50 808 ASP B C 1
ATOM 4212 O O . ASP B 1 299 ? 18.516 42.100 36.743 1.00 20.65 808 ASP B O 1
ATOM 4217 N N . ALA B 1 300 ? 19.938 40.902 35.444 1.00 22.52 809 ALA B N 1
ATOM 4218 C CA . ALA B 1 300 ? 19.384 39.583 35.807 1.00 23.03 809 ALA B CA 1
ATOM 4219 C C . ALA B 1 300 ? 19.559 39.276 37.285 1.00 22.90 809 ALA B C 1
ATOM 4220 O O . ALA B 1 300 ? 18.637 38.773 37.914 1.00 23.87 809 ALA B O 1
ATOM 4222 N N . GLU B 1 301 ? 20.746 39.567 37.827 1.00 24.80 810 GLU B N 1
ATOM 4223 C CA . GLU B 1 301 ? 21.059 39.310 39.238 1.00 27.40 810 GLU B CA 1
ATOM 4224 C C . GLU B 1 301 ? 20.163 40.139 40.158 1.00 24.78 810 GLU B C 1
ATOM 4225 O O . GLU B 1 301 ? 19.689 39.640 41.179 1.00 22.57 810 GLU B O 1
ATOM 4231 N N . ALA B 1 302 ? 19.917 41.399 39.790 1.00 23.65 811 ALA B N 1
ATOM 4232 C CA . ALA B 1 302 ? 18.996 42.258 40.571 1.00 22.89 811 ALA B CA 1
ATOM 4233 C C . ALA B 1 302 ? 17.584 41.656 40.608 1.00 21.77 811 ALA B C 1
ATOM 4234 O O . ALA B 1 302 ? 16.954 41.595 41.674 1.00 20.36 811 ALA B O 1
ATOM 4236 N N . VAL B 1 303 ? 17.105 41.184 39.453 1.00 21.53 812 VAL B N 1
ATOM 4237 C CA . VAL B 1 303 ? 15.778 40.548 39.386 1.00 20.46 812 VAL B CA 1
ATOM 4238 C C . VAL B 1 303 ? 15.745 39.246 40.221 1.00 20.95 812 VAL B C 1
ATOM 4239 O O . VAL B 1 303 ? 14.852 39.069 41.077 1.00 19.52 812 VAL B O 1
ATOM 4243 N N . ARG B 1 304 ? 16.725 38.365 39.999 1.00 20.46 813 ARG B N 1
ATOM 4244 C CA . ARG B 1 304 ? 16.810 37.105 40.760 1.00 21.81 813 ARG B CA 1
ATOM 4245 C C . ARG B 1 304 ? 16.872 37.359 42.273 1.00 22.62 813 ARG B C 1
ATOM 4246 O O . ARG B 1 304 ? 16.133 36.737 43.047 1.00 21.73 813 ARG B O 1
ATOM 4254 N N . THR B 1 305 ? 17.754 38.267 42.695 1.00 22.34 814 THR B N 1
ATOM 4255 C CA . THR B 1 305 ? 17.923 38.498 44.122 1.00 22.96 814 THR B CA 1
ATOM 4256 C C . THR B 1 305 ? 16.710 39.211 44.747 1.00 21.78 814 THR B C 1
ATOM 4257 O O . THR B 1 305 ? 16.354 38.928 45.880 1.00 20.31 814 THR B O 1
ATOM 4261 N N . ALA B 1 306 ? 16.066 40.120 44.007 1.00 21.14 815 ALA B N 1
ATOM 4262 C CA . ALA B 1 306 ? 14.840 40.763 44.503 1.00 20.07 815 ALA B CA 1
ATOM 4263 C C . ALA B 1 306 ? 13.725 39.731 44.733 1.00 19.90 815 ALA B C 1
ATOM 4264 O O . ALA B 1 306 ? 12.992 39.791 45.727 1.00 20.30 815 ALA B O 1
ATOM 4266 N N . LEU B 1 307 ? 13.595 38.777 43.815 1.00 18.69 816 LEU B N 1
ATOM 4267 C CA . LEU B 1 307 ? 12.594 37.726 43.979 1.00 19.07 816 LEU B CA 1
ATOM 4268 C C . LEU B 1 307 ? 12.881 36.829 45.174 1.00 18.92 816 LEU B C 1
ATOM 4269 O O . LEU B 1 307 ? 11.968 36.547 45.942 1.00 20.47 816 LEU B O 1
ATOM 4274 N N . LEU B 1 308 ? 14.141 36.414 45.347 1.00 19.34 817 LEU B N 1
ATOM 4275 C CA . LEU B 1 308 ? 14.520 35.508 46.445 1.00 19.22 817 LEU B CA 1
ATOM 4276 C C . LEU B 1 308 ? 14.409 36.184 47.816 1.00 19.66 817 LEU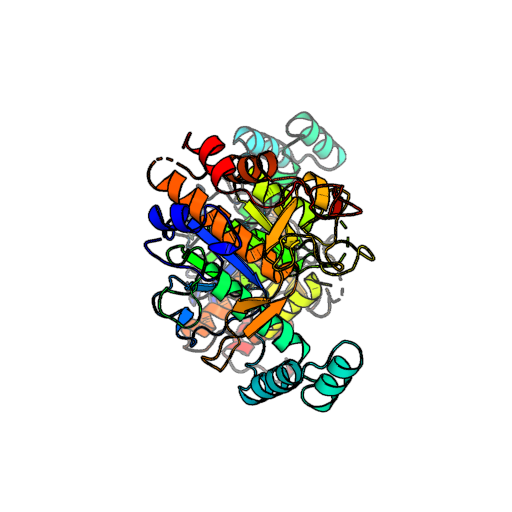 B C 1
ATOM 4277 O O . LEU B 1 308 ? 13.893 35.594 48.771 1.00 19.17 817 LEU B O 1
ATOM 4282 N N . LYS B 1 309 ? 14.876 37.425 47.887 1.00 20.51 818 LYS B N 1
ATOM 4283 C CA . LYS B 1 309 ? 14.887 38.178 49.144 1.00 22.46 818 LYS B CA 1
ATOM 4284 C C . LYS B 1 309 ? 13.521 38.619 49.618 1.00 22.06 818 LYS B C 1
ATOM 4285 O O . LYS B 1 309 ? 13.356 38.898 50.798 1.00 23.57 818 LYS B O 1
ATOM 4291 N N . THR B 1 310 ? 12.526 38.651 48.727 1.00 21.86 819 THR B N 1
ATOM 4292 C CA . THR B 1 310 ? 11.165 39.042 49.142 1.00 21.34 819 THR B CA 1
ATOM 4293 C C . THR B 1 310 ? 10.181 37.877 49.195 1.00 21.10 819 THR B C 1
ATOM 4294 O O . THR B 1 310 ? 9.026 38.042 49.599 1.00 20.70 819 THR B O 1
ATOM 4298 N N . ALA B 1 311 ? 10.635 36.691 48.805 1.00 20.28 820 ALA B N 1
ATOM 4299 C CA . ALA B 1 311 ? 9.774 35.515 48.839 1.00 21.42 820 ALA B CA 1
ATOM 4300 C C . ALA B 1 311 ? 9.236 35.332 50.249 1.00 21.04 820 ALA B C 1
ATOM 4301 O O . ALA B 1 311 ? 9.956 35.577 51.220 1.00 21.82 820 ALA B O 1
ATOM 4303 N N . ILE B 1 312 ? 7.967 34.950 50.345 1.00 22.38 821 ILE B N 1
ATOM 4304 C CA . ILE B 1 312 ? 7.246 34.882 51.619 1.00 24.80 821 ILE B CA 1
ATOM 4305 C C . ILE B 1 312 ? 7.333 33.471 52.224 1.00 25.13 821 ILE B C 1
ATOM 4306 O O . ILE B 1 312 ? 6.774 32.527 51.670 1.00 24.49 821 ILE B O 1
ATOM 4311 N N . PRO B 1 313 ? 8.042 33.326 53.355 1.00 27.63 822 PRO B N 1
ATOM 4312 C CA . PRO B 1 313 ? 8.201 31.978 53.948 1.00 28.80 822 PRO B CA 1
ATOM 4313 C C . PRO B 1 313 ? 6.841 31.403 54.353 1.00 29.89 822 PRO B C 1
ATOM 4314 O O . PRO B 1 313 ? 5.950 32.158 54.703 1.00 27.33 822 PRO B O 1
ATOM 4318 N N . CYS B 1 314 ? 6.676 30.080 54.276 1.00 31.80 823 CYS B N 1
ATOM 4319 C CA . CYS B 1 314 ? 5.412 29.459 54.656 1.00 32.89 823 CYS B CA 1
ATOM 4320 C C . CYS B 1 314 ? 5.241 29.457 56.177 1.00 32.70 823 CYS B C 1
ATOM 4321 O O . CYS B 1 314 ? 6.211 29.360 56.931 1.00 32.14 823 CYS B O 1
ATOM 4324 N N . ASP B 1 315 ? 3.997 29.579 56.608 1.00 34.59 824 ASP B N 1
ATOM 4325 C CA . ASP B 1 315 ? 3.653 29.569 58.028 1.00 37.41 824 ASP B CA 1
ATOM 4326 C C . ASP B 1 315 ? 3.882 28.153 58.590 1.00 36.16 824 ASP B C 1
ATOM 4327 O O . ASP B 1 315 ? 3.206 27.218 58.168 1.00 34.15 824 ASP B O 1
ATOM 4332 N N . PRO B 1 316 ? 4.836 27.999 59.531 1.00 37.90 825 PRO B N 1
ATOM 4333 C CA . PRO B 1 316 ? 5.146 26.680 60.108 1.00 42.00 825 PRO B CA 1
ATOM 4334 C C . PRO B 1 316 ? 3.976 26.027 60.855 1.00 43.24 825 PRO B C 1
ATOM 4335 O O . PRO B 1 316 ? 4.029 24.835 61.148 1.00 46.25 825 PRO B O 1
ATOM 4339 N N . GLU B 1 317 ? 2.930 26.799 61.137 1.00 46.22 826 GLU B N 1
ATOM 4340 C CA . GLU B 1 317 ? 1.689 26.269 61.719 1.00 48.90 826 GLU B CA 1
ATOM 4341 C C . GLU B 1 317 ? 0.844 25.555 60.667 1.00 47.43 826 GLU B C 1
ATOM 4342 O O . GLU B 1 317 ? 0.047 24.680 60.999 1.00 45.46 826 GLU B O 1
ATOM 4348 N N . VAL B 1 318 ? 1.009 25.957 59.406 1.00 42.27 827 VAL B N 1
ATOM 4349 C CA . VAL B 1 318 ? 0.212 25.436 58.302 1.00 41.89 827 VAL B CA 1
ATOM 4350 C C . VAL B 1 318 ? 0.996 24.400 57.501 1.00 40.96 827 VAL B C 1
ATOM 4351 O O . VAL B 1 318 ? 0.432 23.401 57.047 1.00 42.43 827 VAL B O 1
ATOM 4355 N N . VAL B 1 319 ? 2.291 24.655 57.319 1.00 36.83 828 VAL B N 1
ATOM 4356 C CA . VAL B 1 319 ? 3.173 23.751 56.581 1.00 35.44 828 VAL B CA 1
ATOM 4357 C C . VAL B 1 319 ? 4.150 23.081 57.529 1.00 33.79 828 VAL B C 1
ATOM 4358 O O . VAL B 1 319 ? 4.928 23.746 58.217 1.00 31.82 828 VAL B O 1
ATOM 4362 N N . GLU B 1 320 ? 4.115 21.754 57.544 1.00 34.26 829 GLU B N 1
ATOM 4363 C CA . GLU B 1 320 ? 4.898 20.974 58.488 1.00 33.57 829 GLU B CA 1
ATOM 4364 C C . GLU B 1 320 ? 6.391 21.234 58.338 1.00 33.55 829 GLU B C 1
ATOM 4365 O O . GLU B 1 320 ? 7.095 21.434 59.335 1.00 31.38 829 GLU B O 1
ATOM 4371 N N . GLU B 1 321 ? 6.866 21.223 57.086 1.00 31.32 830 GLU B N 1
ATOM 4372 C CA . GLU B 1 321 ? 8.258 21.511 56.768 1.00 31.22 830 GLU B CA 1
ATOM 4373 C C . GLU B 1 321 ? 8.364 22.748 55.842 1.00 31.31 830 GLU B C 1
ATOM 4374 O O . GLU B 1 321 ? 8.324 22.616 54.614 1.00 26.55 830 GLU B O 1
ATOM 4380 N N . PRO B 1 322 ? 8.515 23.950 56.439 1.00 29.66 831 PRO B N 1
ATOM 4381 C CA . PRO B 1 322 ? 8.531 25.189 55.654 1.00 28.61 831 PRO B CA 1
ATOM 4382 C C . PRO B 1 322 ? 9.687 25.286 54.649 1.00 28.12 831 PRO B C 1
ATOM 4383 O O . PRO B 1 322 ? 9.627 26.103 53.736 1.00 25.90 831 PRO B O 1
ATOM 4387 N N . GLU B 1 323 ? 10.720 24.472 54.807 1.00 27.73 832 GLU B N 1
ATOM 4388 C CA . GLU B 1 323 ? 11.810 24.465 53.836 1.00 29.32 832 GLU B CA 1
ATOM 4389 C C . GLU B 1 323 ? 11.404 23.905 52.473 1.00 27.05 832 GLU B C 1
ATOM 4390 O O . GLU B 1 323 ? 12.111 24.118 51.500 1.00 27.19 832 GLU B O 1
ATOM 4396 N N . ARG B 1 324 ? 10.268 23.210 52.419 1.00 26.09 833 ARG B N 1
ATOM 4397 C CA . ARG B 1 324 ? 9.672 22.778 51.149 1.00 26.23 833 ARG B CA 1
ATOM 4398 C C . ARG B 1 324 ? 9.245 23.965 50.292 1.00 25.32 833 ARG B C 1
ATOM 4399 O O . ARG B 1 324 ? 9.102 23.823 49.087 1.00 23.40 833 ARG B O 1
ATOM 4407 N N . CYS B 1 325 ? 9.035 25.122 50.926 1.00 24.83 834 CYS B N 1
ATOM 4408 C CA . CYS B 1 325 ? 8.686 26.347 50.201 1.00 25.36 834 CYS B CA 1
ATOM 4409 C C . CYS B 1 325 ? 9.902 27.089 49.662 1.00 23.60 834 CYS B C 1
ATOM 4410 O O . CYS B 1 325 ? 9.748 28.153 49.051 1.00 23.27 834 CYS B O 1
ATOM 4413 N N . LEU B 1 326 ? 11.092 26.531 49.894 1.00 21.21 835 LEU B N 1
ATOM 4414 C CA . LEU B 1 326 ? 12.359 27.088 49.411 1.00 20.99 835 LEU B CA 1
ATOM 4415 C C . LEU B 1 326 ? 12.545 28.465 50.074 1.00 20.95 835 LEU B C 1
ATOM 4416 O O . LEU B 1 326 ? 12.338 28.571 51.276 1.00 19.14 835 LEU B O 1
ATOM 4421 N N . ARG B 1 327 ? 12.883 29.518 49.334 1.00 19.61 836 ARG B N 1
ATOM 4422 C CA . ARG B 1 327 ? 13.052 30.828 50.018 1.00 20.40 836 ARG B CA 1
ATOM 4423 C C . ARG B 1 327 ? 11.689 31.390 50.411 1.00 20.93 836 ARG B C 1
ATOM 4424 O O . ARG B 1 327 ? 11.578 32.298 51.242 1.00 23.56 836 ARG B O 1
ATOM 4432 N N . GLY B 1 328 ? 10.642 30.839 49.811 1.00 19.68 837 GLY B N 1
ATOM 4433 C CA . GLY B 1 328 ? 9.280 31.220 50.122 1.00 21.08 837 GLY B CA 1
ATOM 4434 C C . GLY B 1 328 ? 8.4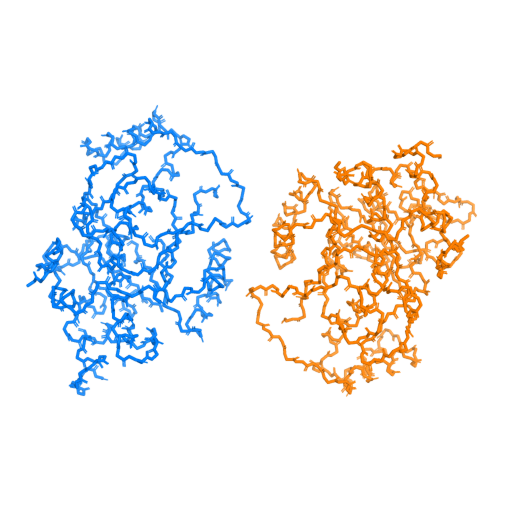53 31.317 48.861 1.00 20.53 837 GLY B C 1
ATOM 4435 O O . GLY B 1 328 ? 8.934 31.033 47.756 1.00 20.37 837 GLY B O 1
ATOM 4436 N N . PHE B 1 329 ? 7.204 31.726 49.017 1.00 21.62 838 PHE B N 1
ATOM 4437 C CA . PHE B 1 329 ? 6.300 31.890 47.876 1.00 20.99 838 PHE B CA 1
ATOM 4438 C C . PHE B 1 329 ? 6.587 33.224 47.153 1.00 21.86 838 PHE B C 1
ATOM 4439 O O . PHE B 1 329 ? 6.865 34.239 47.820 1.00 21.05 838 PHE B O 1
ATOM 4447 N N . VAL B 1 330 ? 6.514 33.226 45.812 1.00 19.87 839 VAL B N 1
ATOM 4448 C CA . VAL B 1 330 ? 6.722 34.457 45.010 1.00 20.25 839 VAL B CA 1
ATOM 4449 C C . VAL B 1 330 ? 5.889 35.655 45.513 1.00 21.12 839 VAL B C 1
ATOM 4450 O O . VAL B 1 330 ? 4.686 35.538 45.777 1.00 20.49 839 VAL B O 1
ATOM 4454 N N . ASN B 1 331 ? 6.557 36.800 45.594 1.00 21.63 840 ASN B N 1
ATOM 4455 C CA . ASN B 1 331 ? 6.025 38.023 46.167 1.00 21.30 840 ASN B CA 1
ATOM 4456 C C . ASN B 1 331 ? 6.348 39.163 45.188 1.00 21.31 840 ASN B C 1
ATOM 4457 O O . ASN B 1 331 ? 7.361 39.869 45.340 1.00 19.33 840 ASN B O 1
ATOM 4462 N N . ILE B 1 332 ? 5.511 39.308 44.165 1.00 20.03 841 ILE B N 1
ATOM 4463 C CA . ILE B 1 332 ? 5.699 40.389 43.183 1.00 21.23 841 ILE B CA 1
ATOM 4464 C C . ILE B 1 332 ? 5.695 41.786 43.850 1.00 20.87 841 ILE B C 1
ATOM 4465 O O . ILE B 1 332 ? 6.588 42.586 43.593 1.00 21.37 841 ILE B O 1
ATOM 4470 N N . PRO B 1 333 ? 4.700 42.073 44.713 1.00 22.80 842 PRO B N 1
ATOM 4471 C CA . PRO B 1 333 ? 4.705 43.405 45.365 1.00 23.84 842 PRO B CA 1
ATOM 4472 C C . PRO B 1 333 ? 6.032 43.710 46.059 1.00 23.69 842 PRO B C 1
ATOM 4473 O O . PRO B 1 333 ? 6.574 44.793 45.897 1.00 23.06 842 PRO B O 1
ATOM 4477 N N . GLY B 1 334 ? 6.577 42.745 46.802 1.00 23.59 843 GLY B N 1
ATOM 4478 C CA . GLY B 1 334 ? 7.871 42.929 47.452 1.00 21.37 843 GLY B CA 1
ATOM 4479 C C . GLY B 1 334 ? 9.023 43.104 46.481 1.00 22.37 843 GLY B C 1
ATOM 4480 O O . GLY B 1 334 ? 9.912 43.935 46.695 1.00 21.06 843 GLY B O 1
ATOM 4481 N N . ALA B 1 335 ? 9.022 42.321 45.399 1.00 21.71 844 ALA B N 1
ATOM 4482 C CA . ALA B 1 335 ? 10.092 42.435 44.412 1.00 22.23 844 ALA B CA 1
ATOM 4483 C C . ALA B 1 335 ? 10.068 43.802 43.697 1.00 21.60 844 ALA B C 1
ATOM 4484 O O . ALA B 1 335 ? 11.124 44.377 43.416 1.00 21.52 844 ALA B O 1
ATOM 4486 N N . MET B 1 336 ? 8.863 44.297 43.411 1.00 21.58 845 MET B N 1
ATOM 4487 C CA . MET B 1 336 ? 8.660 45.613 42.768 1.00 22.65 845 MET B CA 1
ATOM 4488 C C . MET B 1 336 ? 9.141 46.753 43.661 1.00 22.59 845 MET B C 1
ATOM 4489 O O . MET B 1 336 ? 9.661 47.766 43.174 1.00 22.97 845 MET B O 1
ATOM 4494 N N . LYS B 1 337 ? 8.974 46.578 44.963 1.00 20.89 846 LYS B N 1
ATOM 4495 C CA . LYS B 1 337 ? 9.456 47.572 45.935 1.00 21.91 846 LYS B CA 1
ATOM 4496 C C . LYS B 1 337 ? 10.989 47.612 45.960 1.00 22.19 846 LYS B C 1
ATOM 4497 O O . LYS B 1 337 ? 11.589 48.688 45.913 1.00 22.63 846 LYS B O 1
ATOM 4503 N N . VAL B 1 338 ? 11.622 46.437 45.984 1.00 20.72 847 VAL B N 1
ATOM 4504 C CA . VAL B 1 338 ? 13.084 46.330 45.955 1.00 20.74 847 VAL B CA 1
ATOM 4505 C C . VAL B 1 338 ? 13.677 46.926 44.666 1.00 21.03 847 VAL B C 1
ATOM 4506 O O . VAL B 1 338 ? 14.661 47.662 44.715 1.00 21.10 847 VAL B O 1
ATOM 4510 N N . LEU B 1 339 ? 13.074 46.599 43.529 1.00 20.85 848 LEU B N 1
ATOM 4511 C CA . LEU B 1 339 ? 13.621 46.965 42.220 1.00 21.88 848 LEU B CA 1
ATOM 4512 C C . LEU B 1 339 ? 13.276 48.410 41.865 1.00 21.50 848 LEU B C 1
ATOM 4513 O O . LEU B 1 339 ? 14.104 49.132 41.345 1.00 22.90 848 LEU B O 1
ATOM 4518 N N . PHE B 1 340 ? 12.051 48.803 42.145 1.00 21.99 849 PHE B N 1
ATOM 4519 C CA . PHE B 1 340 ? 11.532 50.062 41.630 1.00 23.53 849 PHE B CA 1
ATOM 4520 C C . PHE B 1 340 ? 11.036 51.036 42.700 1.00 24.41 849 PHE B C 1
ATOM 4521 O O . PHE B 1 340 ? 10.674 52.155 42.372 1.00 23.15 849 PHE B O 1
ATOM 4529 N N . GLY B 1 341 ? 11.033 50.615 43.965 1.00 24.54 850 GLY B N 1
ATOM 4530 C CA . GLY B 1 341 ? 10.582 51.482 45.084 1.00 23.99 850 GLY B CA 1
ATOM 4531 C C . GLY B 1 341 ? 9.080 51.675 45.129 1.00 27.19 850 GLY B C 1
ATOM 4532 O O . GLY B 1 341 ? 8.576 52.610 45.766 1.00 26.41 850 GLY B O 1
ATOM 4533 N N . GLN B 1 342 ? 8.345 50.786 44.462 1.00 27.94 851 GLN B N 1
ATOM 4534 C CA . GLN B 1 342 ? 6.902 50.931 44.357 1.00 28.09 851 GLN B CA 1
ATOM 4535 C C . GLN B 1 342 ? 6.199 50.603 45.681 1.00 29.83 851 GLN B C 1
ATOM 4536 O O . GLN B 1 342 ? 6.258 49.459 46.151 1.00 29.58 851 GLN B O 1
#

Organism: Prochloron didemni (NCBI:txid1216)

Secondary structure (DSSP, 8-state):
--S--TTTTTSTTHHHHHHH-S--TTSEEEEEES---TTSGGGTT-EEEE---TTSPPPPPPPHHHHHHHHHHHHHT--SHHHHHHHHHH-TTTHHHHHHHHHHHHHHHHHHPPTTSS---S-TTSEEEEEE-TT--HHHHHHHHHHHHTT-SEEEE--HHHHHHHHHHHTT-EEEEE---EEEEEEPTTSSBPTT---TTTTEEEEE-SSEEE--TT-S--EEE-SHHHHHHHHHHHHHHHHHHHHHTTPPP-HHHHHHHHHH--TT-B--HHHHHHHHHS---GGG-/--S--TTTTTSTTHHHHHHH-S--TT-EEEEEES---TTSGGGTT-EEEE---TTSPPPPPPPHHHHHHHHHHHHTT--HHHHHHHHHHH-TTTHHHHHHHHHHHHHHHHHHPPTTSS---S-TTSEEEEEE----HHHHHHHHHHHHTT-SEEEE-S-B--HHHHHHHHHHHTT-EEEEE--SSTTSS--BTTTSTT-EEEEEEPTTSSBPTT---STHHHHTEEEEE-SSEEE--TT-S--EEE-SHHHHHHHHHHHHHHHHHHHHT----HHHHHHHHHHH-B---TTT-S-GGGGTT-B--HHHHHHHHH--

Sequence (605 aa):
ALHPHDLDERIPGLADLHNQTLGDPQITIVIIDGDPDYTLSCFEGAEVSKVFPYWHEPAEPITPEDYAAFQSIRDQGLKGKEKEEALEAVIPDTKDRIVLNDHACHVTSTIVGQEHSPVFGIAPNCRVINMPQDAVPLNLARAIDLALELGANIIHCAEILVQAIKKCQDNNVLIVSPTGTLAVGAAKVDGTPCHFSNNNTKEGILAPGEEILGAQPCTEEPVRLTGTSMAAPVMTGISALLMSLQVQQGKPVDAEAVRTALLKTCLRGFVNIPGAMKVLFGQPSVTVSALHPHDLDERIPGLADLHNQTLGDPQITIVIIDGDPDYTLSCFEGAEVSKVFPYWHEPAEPITPEDYAAFQSIRDQGLKGKEKEEALEAVIPDTKDRIVLNDHACHVTSTIVGQEHSPVFGIAPNCRVINMPQDAPLNLARAIDLALELGANIIHCAFCRPEILVQAIKKCQDNNVLIVSPTGNNSNESWCLPAVLPGTLAVGAAKVDGTPCHFSNWGGNNTKEGILAPGEEILGAQPCTEEPVRLTGTSMAAPVMTGISALLMSLQVQQPVDAEAVRTALLKTAIPCDPEVVEEPERCLRGFVNIPGAMKVLFGQ

Solvent-accessible surface area: 25231 Å² total; per-residue (Å²): 82,124,45,93,20,71,4,24,170,41,0,79,18,0,22,92,0,2,49,92,15,28,13,32,77,129,0,6,0,0,1,9,7,1,39,3,26,65,120,8,48,2,8,136,61,15,95,31,52,66,44,107,3,41,29,20,106,123,40,139,111,22,66,76,121,35,19,58,21,10,18,52,11,50,109,112,51,50,173,47,140,119,65,70,111,25,8,94,89,82,3,54,132,28,39,108,51,0,78,64,3,5,32,0,0,1,0,0,0,7,0,0,0,30,38,171,29,50,2,28,0,0,0,5,69,0,81,0,3,0,0,2,15,15,36,119,119,50,43,52,0,10,0,0,13,15,0,31,108,46,41,8,24,0,0,0,8,67,138,62,41,98,111,7,43,122,56,0,109,93,82,67,14,6,6,0,35,22,17,51,57,0,15,0,0,0,0,87,82,106,28,68,53,7,176,83,24,96,151,60,85,136,47,0,4,2,0,2,0,48,80,2,44,0,6,9,2,64,45,84,125,40,24,92,36,63,14,8,24,7,0,0,0,0,0,0,0,0,0,0,0,0,0,1,2,11,28,108,89,71,132,106,29,62,4,72,34,0,25,52,1,2,8,111,36,86,35,99,21,60,3,51,1,61,14,0,32,118,44,35,59,33,163,60,60,125,118,48,113,83,129,46,95,14,68,5,22,147,40,0,80,22,0,24,56,0,2,57,72,14,31,12,29,85,125,0,6,0,0,1,0,0,1,38,2,25,62,116,8,36,2,7,133,76,14,105,33,53,65,45,115,3,39,24,37,121,108,38,145,128,20,70,79,122,34,19,60,23,7,17,52,18,36,108,119,47,50,163,54,139,118,58,101,95,22,10,86,89,77,7,64,133,23,43,104,57,0,76,44,3,6,28,0,0,0,0,0,0,6,0,0,0,32,36,174,28,53,5,30,0,0,0,5,65,0,87,0,4,0,0,2,18,23,64,101,43,44,2,0,13,0,0,14,16,0,36,100,50,43,5,28,0,0,0,1,0,29,38,105,115,159,49,4,67,110,4,3,130,38,0,65,94,80,55,16,5,5,0,0,1,0,2,75,43,51,52,155,43,97,1,53,1,0,34,19,92,6,0,0,0,0,0,0,0,84,83,105,23,27,13,3,144,32,0,0,50,11,35,29,0,21,135,36,0,0,0,0,1,0,44,80,3,50,0,6,8,5,64,46,84,120,37,23,96,33,62,2,1,17,8,0,0,0,0,0,0,0,0,0,0,0,0,0,1,4,25,32,104,151,150,20,54,4,75,32,0,28,48,0,0,7,157,23,10,89,102,18,71,96,162,104,12,178,58,43,92,73,0,11,86,0,29,2,27,0,60,14,0,3,134,92,38,62,64,100

Foldseek 3Di:
DVFDAPCPVVAPCLVVLVVVALFAQLAEEEEEFAAEACVACQCVVFQEDEDELPPFDDDDDDDPVLLVQLVVLVVVVQDDVRSVVSCCVRPVPCVVNQVGHQLVQFLVLQQAGPGPAQGHHSRNHYHYYYHHDSRDCVVVLSVLVVCVVVNHQEYEYVVSNVVSCVVCVVVNHQYWYDQLVEHEFAADSNFHGDPNGHVCQAQYDYFHFFQQWGDGPPDSHIGGDGGSSSGRSNVVNLLRSLQRVCVVVVHHRGSVLLSLLQLLQNRSNHGDNVSSCCSSPNPHDPVSD/DVFDAPCCVVAPCLVVLVVVALFAQLAEEEEEFAAEACVACQNVVFQEDEDEDPPFDDDDDDDLVLLVQLVVLVVVPDDDPRSVVSNCVPPVPCNVLQVGHQLVQFLCLQQAGPGPAQGHHSRNHYHYYYHHPSSCVVVLSVLVVCVVVPHQEYEHLDFDLVSNLVSLVVCQVVNHAYWYEQWQQLQPGTGPPQLRPRYEYEFAADSVFAGDSRGDFDHSCQAQYAYFHFFQQWGDGPPDSDIGGDGGSSSRRSNVVNLLSSLQRVVVVVHRHSVLSSCQQLVQAAFDDCVVHVDSRSRRSHHGHSVSSCCSSPVD

Nearest PDB structures (foldseek):
  4h6x-assembly1_A  TM=1.003E+00  e=7.343E-67  Prochloron didemni
  4h6x-assembly2_B  TM=9.807E-01  e=2.015E-56  Prochloron didemni
  4akt-assembly2_B  TM=9.926E-01  e=4.098E-55  Prochloron didemni
  4akt-assembly1_A  TM=9.860E-01  e=2.790E-55  Prochloron didemni
  4aks-assembly1_A  TM=9.745E-01  e=5.296E-55  Prochloron didemni

CATH classification: 3.40.50.200

Radius of gyration: 29.68 Å; Cα contacts (8 Å, |Δi|>4): 1426; chains: 2; bounding box: 77×55×80 Å

B-factor: mean 33.34, std 10.31, range [16.74, 76.16]

InterPro domains:
  IPR000209 Peptidase S8/S53 domain [PF00082] (615-820)
  IPR000415 Nitroreductase-like [G3DSA:3.40.109.10] (215-480)
  IPR000415 Nitroreductase-like [SSF55469] (272-483)
  IPR020051 SagB-type dehydrogenase domain [TIGR03605] (293-480)
  IPR023828 Peptidase S8, subtilisin, Ser-active site [PS00138] (781-791)
  IPR023830 Peptidase S8A, PatG [TIGR03895] (618-1184)
  IPR029479 Nitroreductase [PF00881] (276-474)
  IPR034056 PatG/PatA-like domain [cd07476] (531-838)
  IPR036852 Peptidase S8/S53 domain superfamily [G3DSA:3.40.50.200] (511-866)
  IPR036852 Peptidase S8/S53 domain superfamily [SSF52743] (530-855)
  IPR040483 PatG domain [PF18047] (923-1020)
  IPR040636 PatG, C-terminal [PF18065] (1068-1181)
  IPR040776 ThcOx, helix turn helix domain [PF18679] (9-114)
  IPR052544 Bacteriocin Processing Enzyme [PTHR43745] (254-473)
  IPR054488 Cyanobactin oxidase ThcOx, second domain [PF22767] (127-229)